Protein AF-A0A943U066-F1 (afdb_monomer_lite)

Radius of gyration: 34.48 Å; chains: 1; bounding box: 92×38×104 Å

Sequence (386 aa):
MSFFSQIFNAFIPQIVRVTVDSILGTEEPQLPALIARALPLEALRADPAAALLWAAGAVVCFAVLRGLAIFGQRLFLAKGSEGFVKGIRDELYSHIQRLPFAWHTAHQTGEMIQRCTSDVEVVRTFVCTQLVDVIRTVITIAVYLWAMFAMNTKLALVSLAFVPVVALSSGLFYGRIASRFKTADEAEGELTTMVQENLTGVRVVRAFGRESFELGKFNVKNDRFSELWIKLGHVLAVYWASGTLLTCLQVMVILILGMMLGSGISSVVEILQYLSSEAALKSFVIWTMGSLGDVTGGNLALMLPVVAAGLVLSVAAIKPLNLLLLGENYARTMGLNVQHTRTLLFLSTVLLAGTVTAFCGPVGFIGLAVPHLARMLFASADHRIL

Foldseek 3Di:
DLVLLLVLVVVLVVLVVCLCCQQVHPDDDPDDPVVVLVDPSVVCNVPVVVVVVVSVVVNVVSVVVSVVVVVVVVVVLVVVLVVQLVVVLVVLVVVVVPDDPVVVVVDDPVVSVCCSPVVSVVVSCVPSPVVVVVVSVVVSVVVVLVVVCVVPVVLSVLLVVLVVVLVVLCVVLVVVLVVLVVVLVVLVVVLVVLVVCCVVCVVVCVVVVPVVVSVVVNVVSVVVSVVSVVVSVVSVVCSVVVSVVSVVVSVVVSVVVVVVVVVVVVVVVVVVLVPDDPVVNVVVVQQQVFAPVPCDPVLVVVLVVLLVVLVVLLVVLQVVQVQCVVPPVRSVVVVDPPVVSVVSVVVSCCSNVVSSCVRRNCPSPCVVVVVVVQCVVQVDPRSVSD

Structure (mmCIF, N/CA/C/O backbone):
data_AF-A0A943U066-F1
#
_entry.id   AF-A0A943U066-F1
#
loop_
_atom_site.group_PDB
_atom_site.id
_atom_site.type_symbol
_atom_site.label_atom_id
_atom_site.label_alt_id
_atom_site.label_comp_id
_atom_site.label_asym_id
_atom_site.label_entity_id
_atom_site.label_seq_id
_atom_site.pdbx_PDB_ins_code
_atom_site.Cartn_x
_atom_site.Cartn_y
_atom_site.Cartn_z
_atom_site.occupancy
_atom_site.B_iso_or_equiv
_atom_site.auth_seq_id
_atom_site.auth_comp_id
_atom_site.auth_asym_id
_atom_site.auth_atom_id
_atom_site.pdbx_PDB_model_num
ATOM 1 N N . MET A 1 1 ? -8.671 5.380 -12.209 1.00 56.25 1 MET A N 1
ATOM 2 C CA . MET A 1 1 ? -7.982 6.546 -11.598 1.00 56.25 1 MET A CA 1
ATOM 3 C C . MET A 1 1 ? -6.938 6.140 -10.550 1.00 56.25 1 MET A C 1
ATOM 5 O O . MET A 1 1 ? -5.800 6.546 -10.718 1.00 56.25 1 MET A O 1
ATOM 9 N N . SER A 1 2 ? -7.238 5.280 -9.558 1.00 56.59 2 SER A N 1
ATOM 10 C CA . SER A 1 2 ? -6.224 4.800 -8.580 1.00 56.59 2 SER A CA 1
ATOM 11 C C . SER A 1 2 ? -5.015 4.094 -9.200 1.00 56.59 2 SER A C 1
ATOM 13 O O . SER A 1 2 ? -3.905 4.197 -8.698 1.00 56.59 2 SER A O 1
ATOM 15 N N . PHE A 1 3 ? -5.225 3.394 -10.311 1.00 64.31 3 PHE A N 1
ATOM 16 C CA . PHE A 1 3 ? -4.149 2.773 -11.076 1.00 64.31 3 PHE A CA 1
ATOM 17 C C . PHE A 1 3 ? -3.193 3.813 -11.689 1.00 64.31 3 PHE A C 1
ATOM 19 O O . PHE A 1 3 ? -1.984 3.628 -11.672 1.00 64.31 3 PHE A O 1
ATOM 26 N N . PHE A 1 4 ? -3.710 4.958 -12.149 1.00 66.94 4 PHE A N 1
ATOM 27 C CA . PHE A 1 4 ? -2.890 6.015 -12.748 1.00 66.94 4 PHE A CA 1
ATOM 28 C C . PHE A 1 4 ? -1.983 6.690 -11.717 1.00 66.94 4 PHE A C 1
ATOM 30 O O . PHE A 1 4 ? -0.806 6.901 -11.988 1.00 66.94 4 PHE A O 1
ATOM 37 N N . SER A 1 5 ? -2.487 6.977 -10.511 1.00 68.75 5 SER A N 1
ATOM 38 C CA . SER A 1 5 ? -1.655 7.547 -9.443 1.00 68.75 5 SER A CA 1
ATOM 39 C C . SER A 1 5 ? -0.541 6.590 -9.002 1.00 68.75 5 SER A C 1
ATOM 41 O O . SER A 1 5 ? 0.565 7.041 -8.704 1.00 68.75 5 SER A O 1
ATOM 43 N N . GLN A 1 6 ? -0.799 5.279 -9.016 1.00 68.38 6 GLN A N 1
ATOM 44 C CA . GLN A 1 6 ? 0.203 4.245 -8.736 1.00 68.38 6 GLN A CA 1
ATOM 45 C C . GLN A 1 6 ? 1.251 4.132 -9.837 1.00 68.38 6 GLN A C 1
ATOM 47 O O . GLN A 1 6 ? 2.440 4.084 -9.530 1.00 68.38 6 GLN A O 1
ATOM 52 N N . ILE A 1 7 ? 0.825 4.167 -11.102 1.00 68.50 7 ILE A N 1
ATOM 53 C CA . ILE A 1 7 ? 1.731 4.220 -12.250 1.00 68.50 7 ILE A CA 1
ATOM 54 C C . ILE A 1 7 ? 2.665 5.430 -12.130 1.00 68.50 7 ILE A C 1
ATOM 56 O O . ILE A 1 7 ? 3.881 5.272 -12.187 1.00 68.50 7 ILE A O 1
ATOM 60 N N . PHE A 1 8 ? 2.125 6.629 -11.887 1.00 69.88 8 PHE A N 1
ATOM 61 C CA . PHE A 1 8 ? 2.948 7.834 -11.739 1.00 69.88 8 PHE A CA 1
ATOM 62 C C . PHE A 1 8 ? 3.894 7.759 -10.535 1.00 69.88 8 PHE A C 1
ATOM 64 O O . PHE A 1 8 ? 5.029 8.219 -10.619 1.00 69.88 8 PHE A O 1
ATOM 71 N N . ASN A 1 9 ? 3.468 7.138 -9.432 1.00 70.19 9 ASN A N 1
ATOM 72 C CA . ASN A 1 9 ? 4.336 6.909 -8.278 1.00 70.19 9 ASN A CA 1
ATOM 73 C C . ASN A 1 9 ? 5.486 5.935 -8.590 1.00 70.19 9 ASN A C 1
ATOM 75 O O . ASN A 1 9 ? 6.593 6.136 -8.105 1.00 70.19 9 ASN A O 1
ATOM 79 N N . ALA A 1 10 ? 5.245 4.909 -9.411 1.00 67.81 10 ALA A N 1
ATOM 80 C CA . ALA A 1 10 ? 6.280 3.971 -9.845 1.00 67.81 10 ALA A CA 1
ATOM 81 C C . ALA A 1 10 ? 7.308 4.613 -10.796 1.00 67.81 10 ALA A C 1
ATOM 83 O O . ALA A 1 10 ? 8.455 4.172 -10.839 1.00 67.81 10 ALA A O 1
ATOM 84 N N . PHE A 1 11 ? 6.929 5.674 -11.518 1.00 69.38 11 PHE A N 1
ATOM 85 C CA . PHE A 1 11 ? 7.836 6.395 -12.414 1.00 69.38 11 PHE A CA 1
ATOM 86 C C . PHE A 1 11 ? 8.824 7.317 -11.691 1.00 69.38 11 PHE A C 1
ATOM 88 O O . PHE A 1 11 ? 9.935 7.484 -12.183 1.00 69.38 11 PHE A O 1
ATOM 95 N N . ILE A 1 12 ? 8.487 7.874 -10.521 1.00 67.75 12 ILE A N 1
ATOM 96 C CA . ILE A 1 12 ? 9.384 8.799 -9.799 1.00 67.75 12 ILE A CA 1
ATOM 97 C C . ILE A 1 12 ? 10.741 8.141 -9.464 1.00 67.75 12 ILE A C 1
ATOM 99 O O . ILE A 1 12 ? 11.769 8.711 -9.835 1.00 67.75 12 ILE A O 1
ATOM 103 N N . PRO A 1 13 ? 10.798 6.935 -8.857 1.00 66.44 13 PRO A N 1
ATOM 104 C CA . PRO A 1 13 ? 12.067 6.244 -8.627 1.00 66.44 13 PRO A CA 1
ATOM 105 C C . PRO A 1 13 ? 12.818 5.920 -9.919 1.00 66.44 13 PRO A C 1
ATOM 107 O O . PRO A 1 13 ? 14.043 5.951 -9.925 1.00 66.44 13 PRO A O 1
ATOM 110 N N . GLN A 1 14 ? 12.111 5.638 -11.021 1.00 67.94 14 GLN A N 1
ATOM 111 C CA . GLN A 1 14 ? 12.764 5.389 -12.307 1.00 67.94 14 GLN A CA 1
ATOM 112 C C . GLN A 1 14 ? 13.411 6.649 -12.879 1.00 67.94 14 GLN A C 1
ATOM 114 O O . GLN A 1 14 ? 14.514 6.560 -13.402 1.00 67.94 14 GLN A O 1
ATOM 119 N N . ILE A 1 15 ? 12.781 7.817 -12.741 1.00 66.56 15 ILE A N 1
ATOM 120 C CA . ILE A 1 15 ? 13.371 9.094 -13.172 1.00 66.56 15 ILE A CA 1
ATOM 121 C C . ILE A 1 15 ? 14.646 9.381 -12.374 1.00 66.56 15 ILE A C 1
ATOM 123 O O . ILE A 1 15 ? 15.666 9.741 -12.959 1.00 66.56 15 ILE A O 1
ATOM 127 N N . VAL A 1 16 ? 14.617 9.169 -11.053 1.00 65.56 16 VAL A N 1
ATOM 128 C CA . VAL A 1 16 ? 15.805 9.331 -10.199 1.00 65.56 16 VAL A CA 1
ATOM 129 C C . VAL A 1 16 ? 16.896 8.339 -10.593 1.00 65.56 16 VAL A C 1
ATOM 131 O O . VAL A 1 16 ? 18.028 8.757 -10.805 1.00 65.56 16 VAL A O 1
ATOM 134 N N . ARG A 1 17 ? 16.550 7.057 -10.773 1.00 64.06 17 ARG A N 1
ATOM 135 C CA . ARG A 1 17 ? 17.485 6.019 -11.230 1.00 64.06 17 ARG A CA 1
ATOM 136 C C . ARG A 1 17 ? 18.158 6.415 -12.540 1.00 64.06 17 ARG A C 1
ATOM 138 O O . ARG A 1 17 ? 19.369 6.384 -12.640 1.00 64.06 17 ARG A O 1
ATOM 145 N N . VAL A 1 18 ? 17.382 6.852 -13.526 1.00 64.00 18 VAL A N 1
ATOM 146 C CA . VAL A 1 18 ? 17.903 7.304 -14.823 1.00 64.00 18 VAL A CA 1
ATOM 147 C C . VAL A 1 18 ? 18.819 8.504 -14.656 1.00 64.00 18 VAL A C 1
ATOM 149 O O . VAL A 1 18 ? 19.880 8.548 -15.264 1.00 64.00 18 VAL A O 1
ATOM 152 N N . THR A 1 19 ? 18.438 9.465 -13.822 1.00 63.38 19 THR A N 1
ATOM 153 C CA . THR A 1 19 ? 19.248 10.665 -13.593 1.00 63.38 19 THR A CA 1
ATOM 154 C C . THR A 1 19 ? 20.595 10.307 -12.965 1.00 63.38 19 THR A C 1
ATOM 156 O O . THR A 1 19 ? 21.632 10.782 -13.414 1.00 63.38 19 THR A O 1
ATOM 159 N N . VAL A 1 20 ? 20.597 9.430 -11.961 1.00 60.47 20 VAL A N 1
ATOM 160 C CA . VAL A 1 20 ? 21.822 8.998 -11.278 1.00 60.47 20 VAL A CA 1
ATOM 161 C C . VAL A 1 20 ? 22.667 8.101 -12.183 1.00 60.47 20 VAL A C 1
ATOM 163 O O . VAL A 1 20 ? 23.829 8.415 -12.421 1.00 60.47 20 VAL A O 1
ATOM 166 N N . ASP A 1 21 ? 22.082 7.048 -12.751 1.00 61.38 21 ASP A N 1
ATOM 167 C CA . ASP A 1 21 ? 22.825 6.020 -13.487 1.00 61.38 21 ASP A CA 1
ATOM 168 C C . ASP A 1 21 ? 23.318 6.520 -14.856 1.00 61.38 21 ASP A C 1
ATOM 170 O O . ASP A 1 21 ? 24.408 6.144 -15.271 1.00 61.38 21 ASP A O 1
ATOM 174 N N . SER A 1 22 ? 22.557 7.384 -15.552 1.00 57.88 22 SER A N 1
ATOM 175 C CA . SER A 1 22 ? 22.868 7.779 -16.943 1.00 57.88 22 SER A CA 1
ATOM 176 C C . SER A 1 22 ? 23.503 9.153 -17.145 1.00 57.88 22 SER A C 1
ATOM 178 O O . SER A 1 22 ? 24.149 9.360 -18.179 1.00 57.88 22 SER A O 1
ATOM 180 N N . ILE A 1 23 ? 23.287 10.087 -16.207 1.00 58.19 23 ILE A N 1
ATOM 181 C CA . ILE A 1 23 ? 23.776 11.476 -16.297 1.00 58.19 23 ILE A CA 1
ATOM 182 C C . ILE A 1 23 ? 24.979 11.687 -15.366 1.00 58.19 23 ILE A C 1
ATOM 184 O O . ILE A 1 23 ? 25.926 12.358 -15.762 1.00 58.19 23 ILE A O 1
ATOM 188 N N . LEU A 1 24 ? 24.956 11.123 -14.149 1.00 55.47 24 LEU A N 1
ATOM 189 C CA . LEU A 1 24 ? 26.065 11.217 -13.183 1.00 55.47 24 LEU A CA 1
ATOM 190 C C . LEU A 1 24 ? 27.003 9.997 -13.228 1.00 55.47 24 LEU A C 1
ATOM 192 O O . LEU A 1 24 ? 28.193 10.140 -12.956 1.00 55.47 24 LEU A O 1
ATOM 196 N N . GLY A 1 25 ? 26.478 8.814 -13.558 1.00 54.03 25 GLY A N 1
ATOM 197 C CA . GLY A 1 25 ? 27.241 7.582 -13.770 1.00 54.03 25 GLY A CA 1
ATOM 198 C C . GLY A 1 25 ? 27.718 7.398 -15.216 1.00 54.03 25 GLY A C 1
ATOM 199 O O . GLY A 1 25 ? 27.170 7.970 -16.157 1.00 54.03 25 GLY A O 1
ATOM 200 N N . THR A 1 26 ? 28.751 6.572 -15.402 1.00 49.03 26 THR A N 1
ATOM 201 C CA . THR A 1 26 ? 29.297 6.189 -16.719 1.00 49.03 26 THR A CA 1
ATOM 202 C C . THR A 1 26 ? 28.561 5.012 -17.370 1.00 49.03 26 THR A C 1
ATOM 204 O O . THR A 1 26 ? 28.941 4.593 -18.461 1.00 49.03 26 THR A O 1
ATOM 207 N N . GLU A 1 27 ? 27.529 4.457 -16.726 1.00 47.28 27 GLU A N 1
ATOM 208 C CA . GLU A 1 27 ? 26.799 3.289 -17.228 1.00 47.28 27 GLU A CA 1
ATOM 209 C C . GLU A 1 27 ? 25.648 3.688 -18.171 1.00 47.28 27 GLU A C 1
ATOM 211 O O . GLU A 1 27 ? 24.992 4.721 -18.017 1.00 47.28 27 GLU A O 1
ATOM 216 N N . GLU A 1 28 ? 25.400 2.879 -19.205 1.00 50.25 28 GLU A N 1
ATOM 217 C CA . GLU A 1 28 ? 24.273 3.105 -20.109 1.00 50.25 28 GLU A CA 1
ATOM 218 C C . GLU A 1 28 ? 22.944 2.747 -19.424 1.00 50.25 28 GLU A C 1
ATOM 220 O O . GLU A 1 28 ? 22.797 1.654 -18.866 1.00 50.25 28 GLU A O 1
ATOM 225 N N . PRO A 1 29 ? 21.932 3.631 -19.475 1.00 47.59 29 PRO A N 1
ATOM 226 C CA . PRO A 1 29 ? 20.659 3.364 -18.832 1.00 47.59 29 PRO A CA 1
ATOM 227 C C . PRO A 1 29 ? 19.944 2.189 -19.501 1.00 47.59 29 PRO A C 1
ATOM 229 O O . PRO A 1 29 ? 19.496 2.290 -20.642 1.00 47.59 29 PRO A O 1
ATOM 232 N N . GLN A 1 30 ? 19.693 1.117 -18.745 1.00 45.69 30 GLN A N 1
ATOM 233 C CA . GLN A 1 30 ? 18.697 0.099 -19.103 1.00 45.69 30 GLN A CA 1
ATOM 234 C C . GLN A 1 30 ? 17.278 0.677 -18.951 1.00 45.69 30 GLN A C 1
ATOM 236 O O . GLN A 1 30 ? 16.539 0.371 -18.011 1.00 45.69 30 GLN A O 1
ATOM 241 N N . LEU A 1 31 ? 16.914 1.600 -19.836 1.00 47.62 31 LEU A N 1
ATOM 242 C CA . LEU A 1 31 ? 15.607 2.243 -19.891 1.00 47.62 31 LEU A CA 1
ATOM 243 C C . LEU A 1 31 ? 14.633 1.437 -20.764 1.00 47.62 31 LEU A C 1
ATOM 245 O O . LEU A 1 31 ? 15.018 0.946 -21.825 1.00 47.62 31 LEU A O 1
ATOM 249 N N . PRO A 1 32 ? 13.338 1.368 -20.403 1.00 45.25 32 PRO A N 1
ATOM 250 C CA . PRO A 1 32 ? 12.296 0.970 -21.340 1.00 45.25 32 PRO A CA 1
ATOM 251 C C . PRO A 1 32 ? 12.338 1.868 -22.587 1.00 45.25 32 PRO A C 1
ATOM 253 O O . PRO A 1 32 ? 12.369 3.095 -22.468 1.00 45.25 32 PRO A O 1
ATOM 256 N N . ALA A 1 33 ? 12.294 1.264 -23.778 1.00 46.81 33 ALA A N 1
ATOM 257 C CA . ALA A 1 33 ? 12.543 1.921 -25.070 1.00 46.81 33 ALA A CA 1
ATOM 258 C C . ALA A 1 33 ? 11.700 3.185 -25.353 1.00 46.81 33 ALA A C 1
ATOM 260 O O . ALA A 1 33 ? 12.089 4.021 -26.162 1.00 46.81 33 ALA A O 1
ATOM 261 N N . LEU A 1 34 ? 10.557 3.358 -24.684 1.00 45.28 34 LEU A N 1
ATOM 262 C CA . LEU A 1 34 ? 9.714 4.554 -24.797 1.00 45.28 34 LEU A CA 1
ATOM 263 C C . LEU A 1 34 ? 10.307 5.788 -24.098 1.00 45.28 34 LEU A C 1
ATOM 265 O O . LEU A 1 34 ? 10.113 6.903 -24.571 1.00 45.28 34 LEU A O 1
ATOM 269 N N . ILE A 1 35 ? 11.028 5.599 -22.991 1.00 47.91 35 ILE A N 1
ATOM 270 C CA . ILE A 1 35 ? 11.577 6.692 -22.172 1.00 47.91 35 ILE A CA 1
ATOM 271 C C . ILE A 1 35 ? 12.921 7.152 -22.739 1.00 47.91 35 ILE A C 1
ATOM 273 O O . ILE A 1 35 ? 13.154 8.351 -22.862 1.00 47.91 35 ILE A O 1
ATOM 277 N N . ALA A 1 36 ? 13.757 6.208 -23.186 1.00 49.81 36 ALA A N 1
ATOM 278 C CA . ALA A 1 36 ? 15.015 6.504 -23.878 1.00 49.81 36 ALA A CA 1
ATOM 279 C C . ALA A 1 36 ? 14.803 7.301 -25.179 1.00 49.81 36 ALA A C 1
ATOM 281 O O . ALA A 1 36 ? 15.668 8.062 -25.591 1.00 49.81 36 ALA A O 1
ATOM 282 N N . ARG A 1 37 ? 13.629 7.154 -25.808 1.00 51.38 37 ARG A N 1
ATOM 283 C CA . ARG A 1 37 ? 13.261 7.837 -27.055 1.00 51.38 37 ARG A CA 1
ATOM 284 C C . ARG A 1 37 ? 12.680 9.242 -26.842 1.00 51.38 37 ARG A C 1
ATOM 286 O O . ARG A 1 37 ? 12.634 10.023 -27.785 1.00 51.38 37 ARG A O 1
ATOM 293 N N . ALA A 1 38 ? 12.227 9.553 -25.628 1.00 50.59 38 ALA A N 1
ATOM 294 C CA . ALA A 1 38 ? 11.670 10.856 -25.268 1.00 50.59 38 ALA A CA 1
ATOM 295 C C . ALA A 1 38 ? 12.707 11.797 -24.626 1.00 50.59 38 ALA A C 1
ATOM 297 O O . ALA A 1 38 ? 12.497 13.008 -24.610 1.00 50.59 38 ALA A O 1
ATOM 298 N N . LEU A 1 39 ? 13.809 11.257 -24.095 1.00 54.78 39 LEU A N 1
ATOM 299 C CA . LEU A 1 39 ? 14.861 12.028 -23.436 1.00 54.78 39 LEU A CA 1
ATOM 300 C C . LEU A 1 39 ? 16.042 12.271 -24.399 1.00 54.78 39 LEU A C 1
ATOM 302 O O . LEU A 1 39 ? 16.636 11.300 -24.867 1.00 54.78 39 LEU A O 1
ATOM 306 N N . PRO A 1 40 ? 16.444 13.525 -24.674 1.00 59.09 40 PRO A N 1
ATOM 307 C CA . PRO A 1 40 ? 17.652 13.819 -25.444 1.00 59.09 40 PRO A CA 1
ATOM 308 C C . PRO A 1 40 ? 18.903 13.599 -24.573 1.00 59.09 40 PRO A C 1
ATOM 310 O O . PRO A 1 40 ? 19.504 14.542 -24.062 1.00 59.09 40 PRO A O 1
ATOM 313 N N . LEU A 1 41 ? 19.273 12.330 -24.375 1.00 57.38 41 LEU A N 1
ATOM 314 C CA . LEU A 1 41 ? 20.367 11.883 -23.497 1.00 57.38 41 LEU A CA 1
ATOM 315 C C . LEU A 1 41 ? 21.740 12.464 -23.889 1.00 57.38 41 LEU A C 1
ATOM 317 O O . LEU A 1 41 ? 22.544 12.761 -23.011 1.00 57.38 41 LEU A O 1
ATOM 321 N N . GLU A 1 42 ? 21.993 12.696 -25.180 1.00 52.81 42 GLU A N 1
ATOM 322 C CA . GLU A 1 42 ? 23.250 13.289 -25.673 1.00 52.81 42 GLU A CA 1
ATOM 323 C C . GLU A 1 42 ? 23.351 14.799 -25.404 1.00 52.81 42 GLU A C 1
ATOM 325 O O . GLU A 1 42 ? 24.412 15.284 -25.021 1.00 52.81 42 GLU A O 1
ATOM 330 N N . ALA A 1 43 ? 22.243 15.544 -25.514 1.00 53.78 43 ALA A N 1
ATOM 331 C CA . ALA A 1 43 ? 22.205 16.966 -25.158 1.00 53.78 43 ALA A CA 1
ATOM 332 C C . ALA A 1 43 ? 22.272 17.177 -23.635 1.00 53.78 43 ALA A C 1
ATOM 334 O O . ALA A 1 43 ? 22.820 18.171 -23.167 1.00 53.78 43 ALA A O 1
ATOM 335 N N . LEU A 1 44 ? 21.742 16.222 -22.862 1.00 53.47 44 LEU A N 1
ATOM 336 C CA . LEU A 1 44 ? 21.821 16.215 -21.402 1.00 53.47 44 LEU A CA 1
ATOM 337 C C . LEU A 1 44 ? 23.220 15.845 -20.878 1.00 53.47 44 LEU A C 1
ATOM 339 O O . LEU A 1 44 ? 23.661 16.400 -19.880 1.00 53.47 44 LEU A O 1
ATOM 343 N N . ARG A 1 45 ? 23.957 14.949 -21.544 1.00 56.56 45 ARG A N 1
ATOM 344 C CA . ARG A 1 45 ? 25.349 14.637 -21.159 1.00 56.56 45 ARG A CA 1
ATOM 345 C C . ARG A 1 45 ? 26.331 15.778 -21.455 1.00 56.56 45 ARG A C 1
ATOM 347 O O . ARG A 1 45 ? 27.364 15.854 -20.798 1.00 56.56 45 ARG A O 1
ATOM 354 N N . ALA A 1 46 ? 26.015 16.660 -22.406 1.00 62.53 46 ALA A N 1
ATOM 355 C CA . ALA A 1 46 ? 26.853 17.809 -22.758 1.00 62.53 46 ALA A CA 1
ATOM 356 C C . ALA A 1 46 ? 26.820 18.946 -21.712 1.00 62.53 46 ALA A C 1
ATOM 358 O O . ALA A 1 46 ? 27.811 19.659 -21.570 1.00 62.53 46 ALA A O 1
ATOM 359 N N . ASP A 1 47 ? 25.716 19.101 -20.968 1.00 67.88 47 ASP A N 1
ATOM 360 C CA . ASP A 1 47 ? 25.587 20.060 -19.861 1.00 67.88 47 ASP A CA 1
ATOM 361 C C . ASP A 1 47 ? 24.902 19.406 -18.638 1.00 67.88 47 ASP A C 1
ATOM 363 O O . ASP A 1 47 ? 23.665 19.338 -18.566 1.00 67.88 47 ASP A O 1
ATOM 367 N N . PRO A 1 48 ? 25.687 18.944 -17.643 1.00 66.75 48 PRO A N 1
ATOM 368 C CA . PRO A 1 48 ? 25.171 18.268 -16.452 1.00 66.75 48 PRO A CA 1
ATOM 369 C C . PRO A 1 48 ? 24.165 19.111 -15.654 1.00 66.75 48 PRO A C 1
ATOM 371 O O . PRO A 1 48 ? 23.262 18.562 -15.016 1.00 66.75 48 PRO A O 1
ATOM 374 N N . ALA A 1 49 ? 24.287 20.444 -15.688 1.00 70.88 49 ALA A N 1
ATOM 375 C CA . ALA A 1 49 ? 23.390 21.342 -14.966 1.00 70.88 49 ALA A CA 1
ATOM 376 C C . ALA A 1 49 ? 22.015 21.430 -15.646 1.00 70.88 49 ALA A C 1
ATOM 378 O O . ALA A 1 49 ? 20.983 21.301 -14.980 1.00 70.88 49 ALA A O 1
ATOM 379 N N . ALA A 1 50 ? 21.984 21.566 -16.976 1.00 69.62 50 ALA A N 1
ATOM 380 C CA . ALA A 1 50 ? 20.742 21.519 -17.748 1.00 69.62 50 ALA A CA 1
ATOM 381 C C . ALA A 1 50 ? 20.033 20.163 -17.596 1.00 69.62 50 ALA A C 1
ATOM 383 O O . ALA A 1 50 ? 18.805 20.099 -17.519 1.00 69.62 50 ALA A O 1
ATOM 384 N N . ALA A 1 51 ? 20.795 19.079 -17.478 1.00 66.25 51 ALA A N 1
ATOM 385 C CA . ALA A 1 51 ? 20.265 17.734 -17.311 1.00 66.25 51 ALA A CA 1
ATOM 386 C C . ALA A 1 51 ? 19.593 17.479 -15.969 1.00 66.25 51 ALA A C 1
ATOM 388 O O . ALA A 1 51 ? 18.501 16.906 -15.919 1.00 66.25 51 ALA A O 1
ATOM 389 N N . LEU A 1 52 ? 20.189 17.990 -14.894 1.00 69.50 52 LEU A N 1
ATOM 390 C CA . LEU A 1 52 ? 19.564 17.996 -13.577 1.00 69.50 52 LEU A CA 1
ATOM 391 C C . LEU A 1 52 ? 18.287 18.847 -13.560 1.00 69.50 52 LEU A C 1
ATOM 393 O O . LEU A 1 52 ? 17.309 18.452 -12.927 1.00 69.50 52 LEU A O 1
ATOM 397 N N . LEU A 1 53 ? 18.247 19.966 -14.293 1.00 74.69 53 LEU A N 1
ATOM 398 C CA . LEU A 1 53 ? 17.045 20.800 -14.413 1.00 74.69 53 LEU A CA 1
ATOM 399 C C . LEU A 1 53 ? 15.922 20.113 -15.202 1.00 74.69 53 LEU A C 1
ATOM 401 O O . LEU A 1 53 ? 14.765 20.180 -14.787 1.00 74.69 53 LEU A O 1
ATOM 405 N N . TRP A 1 54 ? 16.235 19.403 -16.288 1.00 72.38 54 TRP A N 1
ATOM 406 C CA . TRP A 1 54 ? 15.254 18.600 -17.029 1.00 72.38 54 TRP A CA 1
ATOM 407 C C . TRP A 1 54 ? 14.727 17.424 -16.206 1.00 72.38 54 TRP A C 1
ATOM 409 O O . TRP A 1 54 ? 13.520 17.176 -16.197 1.00 72.38 54 TRP A O 1
ATOM 419 N N . ALA A 1 55 ? 15.602 16.737 -15.468 1.00 68.81 55 ALA A N 1
ATOM 420 C CA . ALA A 1 55 ? 15.208 15.682 -14.541 1.00 68.81 55 ALA A CA 1
ATOM 421 C C . ALA A 1 55 ? 14.315 16.225 -13.415 1.00 68.81 55 ALA A C 1
ATOM 423 O O . ALA A 1 55 ? 13.249 15.668 -13.151 1.00 68.81 55 ALA A O 1
ATOM 424 N N . ALA A 1 56 ? 14.693 17.352 -12.803 1.00 73.25 56 ALA A N 1
ATOM 425 C CA . ALA A 1 56 ? 13.879 18.033 -11.799 1.00 73.25 56 ALA A CA 1
ATOM 426 C C . ALA A 1 56 ? 12.522 18.466 -12.377 1.00 73.25 56 ALA A C 1
ATOM 428 O O . ALA A 1 56 ? 11.485 18.224 -11.760 1.00 73.25 56 ALA A O 1
ATOM 429 N N . GLY A 1 57 ? 12.501 19.020 -13.593 1.00 81.06 57 GLY A N 1
ATOM 430 C CA . GLY A 1 57 ? 11.280 19.382 -14.313 1.00 81.06 57 GLY A CA 1
ATOM 431 C C . GLY A 1 57 ? 10.378 18.178 -14.594 1.00 81.06 57 GLY A C 1
ATOM 432 O O . GLY A 1 57 ? 9.167 18.254 -14.389 1.00 81.06 57 GLY A O 1
ATOM 433 N N . ALA A 1 58 ? 10.954 17.038 -14.981 1.00 75.56 58 ALA A N 1
ATOM 434 C CA . ALA A 1 58 ? 10.223 15.789 -15.169 1.00 75.56 58 ALA A CA 1
ATOM 435 C C . ALA A 1 58 ? 9.643 15.269 -13.844 1.00 75.56 58 ALA A C 1
ATOM 437 O O . ALA A 1 58 ? 8.461 14.929 -13.794 1.00 75.56 58 ALA A O 1
ATOM 438 N N . VAL A 1 59 ? 10.422 15.271 -12.755 1.00 77.50 59 VAL A N 1
ATOM 439 C CA . VAL A 1 59 ? 9.935 14.892 -11.416 1.00 77.50 59 VAL A CA 1
ATOM 440 C C . VAL A 1 59 ? 8.774 15.788 -10.990 1.00 77.50 59 VAL A C 1
ATOM 442 O O . VAL A 1 59 ? 7.746 15.274 -10.551 1.00 77.50 59 VAL A O 1
ATOM 445 N N . VAL A 1 60 ? 8.895 17.107 -11.164 1.00 83.44 60 VAL A N 1
ATOM 446 C CA . VAL A 1 60 ? 7.825 18.065 -10.848 1.00 83.44 60 VAL A CA 1
ATOM 447 C C . VAL A 1 60 ? 6.593 17.811 -11.717 1.00 83.44 60 VAL A C 1
ATOM 449 O O . VAL A 1 60 ? 5.486 17.738 -11.189 1.00 83.44 60 VAL A O 1
ATOM 452 N N . CYS A 1 61 ? 6.760 17.597 -13.022 1.00 84.75 61 CYS A N 1
ATOM 453 C CA . CYS A 1 61 ? 5.660 17.291 -13.937 1.00 84.75 61 CYS A CA 1
ATOM 454 C C . CYS A 1 61 ? 4.908 16.018 -13.516 1.00 84.75 61 CYS A C 1
ATOM 456 O O . CYS A 1 61 ? 3.688 16.042 -13.339 1.00 84.75 61 CYS A O 1
ATOM 458 N N . PHE A 1 62 ? 5.624 14.920 -13.260 1.00 80.69 62 PHE A N 1
ATOM 459 C CA . PHE A 1 62 ? 5.020 13.671 -12.790 1.00 80.69 62 PHE A CA 1
ATOM 460 C C . PHE A 1 62 ? 4.407 13.803 -11.392 1.00 80.69 62 PHE A C 1
ATOM 462 O O . PHE A 1 62 ? 3.367 13.196 -11.127 1.00 80.69 62 PHE A O 1
ATOM 469 N N . ALA A 1 63 ? 4.986 14.620 -10.509 1.00 80.94 63 ALA A N 1
ATOM 470 C CA . ALA A 1 63 ? 4.403 14.929 -9.207 1.00 80.94 63 ALA A CA 1
ATOM 471 C C . ALA A 1 63 ? 3.082 15.703 -9.344 1.00 80.94 63 ALA A C 1
ATOM 473 O O . ALA A 1 63 ? 2.111 15.368 -8.663 1.00 80.94 63 ALA A O 1
ATOM 474 N N . VAL A 1 64 ? 3.005 16.672 -10.262 1.00 89.06 64 VAL A N 1
ATOM 475 C CA . VAL A 1 64 ? 1.773 17.419 -10.567 1.00 89.06 64 VAL A CA 1
ATOM 476 C C . VAL A 1 64 ? 0.723 16.503 -11.191 1.00 89.06 64 VAL A C 1
ATOM 478 O O . VAL A 1 64 ? -0.409 16.471 -10.715 1.00 89.06 64 VAL A O 1
ATOM 481 N N . LEU A 1 65 ? 1.085 15.694 -12.192 1.00 85.38 65 LEU A N 1
ATOM 482 C CA . LEU A 1 65 ? 0.177 14.719 -12.811 1.00 85.38 65 LEU A CA 1
ATOM 483 C C . LEU A 1 65 ? -0.345 13.701 -11.791 1.00 85.38 65 LEU A C 1
ATOM 485 O O . LEU A 1 65 ? -1.540 13.400 -11.762 1.00 85.38 65 LEU A O 1
ATOM 489 N N . ARG A 1 66 ? 0.527 13.218 -10.900 1.00 83.75 66 ARG A N 1
ATOM 490 C CA . ARG A 1 66 ? 0.140 12.377 -9.766 1.00 83.75 66 ARG A CA 1
ATOM 491 C C . ARG A 1 66 ? -0.817 13.117 -8.835 1.00 83.75 66 ARG A C 1
ATOM 493 O O . ARG A 1 66 ? -1.825 12.536 -8.441 1.00 83.75 66 ARG A O 1
ATOM 500 N N . GLY A 1 67 ? -0.529 14.372 -8.495 1.00 83.94 67 GLY A N 1
ATOM 501 C CA . GLY A 1 67 ? -1.385 15.218 -7.663 1.00 83.94 67 GLY A CA 1
ATOM 502 C C . GLY A 1 67 ? -2.781 15.388 -8.259 1.00 83.94 67 GLY A C 1
ATOM 503 O O . GLY A 1 67 ? -3.773 15.146 -7.574 1.00 83.94 67 GLY A O 1
ATOM 504 N N . LEU A 1 68 ? -2.864 15.689 -9.557 1.00 90.00 68 LEU A N 1
ATOM 505 C CA . LEU A 1 68 ? -4.119 15.786 -10.305 1.00 90.00 68 LEU A CA 1
ATOM 506 C C . LEU A 1 68 ? -4.867 14.448 -10.344 1.00 90.00 68 LEU A C 1
ATOM 508 O O . LEU A 1 68 ? -6.077 14.415 -10.124 1.00 90.00 68 LEU A O 1
ATOM 512 N N . ALA A 1 69 ? -4.162 13.334 -10.559 1.00 85.62 69 ALA A N 1
ATOM 513 C CA . ALA A 1 69 ? -4.760 12.001 -10.547 1.00 85.62 69 ALA A CA 1
ATOM 514 C C . ALA A 1 69 ? -5.309 11.622 -9.161 1.00 85.62 69 ALA A C 1
ATOM 516 O O . ALA A 1 69 ? -6.409 11.074 -9.067 1.00 85.62 69 ALA A O 1
ATOM 517 N N . ILE A 1 70 ? -4.580 11.938 -8.084 1.00 84.62 70 ILE A N 1
ATOM 518 C CA . ILE A 1 70 ? -5.025 11.730 -6.696 1.00 84.62 70 ILE A CA 1
ATOM 519 C C . ILE A 1 70 ? -6.235 12.611 -6.393 1.00 84.62 70 ILE A C 1
ATOM 521 O O . ILE A 1 70 ? -7.212 12.134 -5.817 1.00 84.62 70 ILE A O 1
ATOM 525 N N . PHE A 1 71 ? -6.190 13.882 -6.784 1.00 89.12 71 PHE A N 1
ATOM 526 C CA . PHE A 1 71 ? -7.290 14.815 -6.582 1.00 89.12 71 PHE A CA 1
ATOM 527 C C . PHE A 1 71 ? -8.551 14.351 -7.314 1.00 89.12 71 PHE A C 1
ATOM 529 O O . PHE A 1 71 ? -9.604 14.206 -6.693 1.00 89.12 71 PHE A O 1
ATOM 536 N N . GLY A 1 72 ? -8.429 14.011 -8.599 1.00 88.62 72 GLY A N 1
ATOM 537 C CA . GLY A 1 72 ? -9.518 13.443 -9.388 1.00 88.62 72 GLY A CA 1
ATOM 538 C C . GLY A 1 72 ? -10.065 12.162 -8.761 1.00 88.62 72 GLY A C 1
ATOM 539 O O . GLY A 1 72 ? -11.272 12.033 -8.576 1.00 88.62 72 GLY A O 1
ATOM 540 N N . GLN A 1 73 ? -9.190 11.241 -8.345 1.00 83.81 73 GLN A N 1
ATOM 541 C CA . GLN A 1 73 ? -9.588 10.023 -7.635 1.00 83.81 73 GLN A CA 1
ATOM 542 C C . GLN A 1 73 ? -10.396 10.331 -6.369 1.00 83.81 73 GLN A C 1
ATOM 544 O O . GLN A 1 73 ? -11.450 9.729 -6.176 1.00 83.81 73 GLN A O 1
ATOM 549 N N . ARG A 1 74 ? -9.927 11.253 -5.520 1.00 84.94 74 ARG A N 1
ATOM 550 C CA . ARG A 1 74 ? -10.621 11.636 -4.282 1.00 84.94 74 ARG A CA 1
ATOM 551 C C . ARG A 1 74 ? -11.979 12.263 -4.570 1.00 84.94 74 ARG A C 1
ATOM 553 O O . ARG A 1 74 ? -12.946 11.915 -3.904 1.00 84.94 74 ARG A O 1
ATOM 560 N N . LEU A 1 75 ? -12.069 13.122 -5.585 1.00 89.88 75 LEU A N 1
ATOM 561 C CA . LEU A 1 75 ? -13.333 13.733 -5.992 1.00 89.88 75 LEU A CA 1
ATOM 562 C C . LEU A 1 75 ? -14.346 12.702 -6.487 1.00 89.88 75 LEU A C 1
ATOM 564 O O . LEU A 1 75 ? -15.492 12.724 -6.046 1.00 89.88 75 LEU A O 1
ATOM 568 N N . PHE A 1 76 ? -13.949 11.807 -7.394 1.00 87.19 76 PHE A N 1
ATOM 569 C CA . PHE A 1 76 ? -14.855 10.779 -7.912 1.00 87.19 76 PHE A CA 1
ATOM 570 C C . PHE A 1 76 ? -15.271 9.791 -6.824 1.00 87.19 76 PHE A C 1
ATOM 572 O O . PHE A 1 76 ? -16.438 9.411 -6.777 1.00 87.19 76 PHE A O 1
ATOM 579 N N . LEU A 1 77 ? -14.353 9.418 -5.926 1.00 85.75 77 LEU A N 1
ATOM 580 C CA . LEU A 1 77 ? -14.664 8.534 -4.806 1.00 85.75 77 LEU A CA 1
ATOM 581 C C . LEU A 1 77 ? -15.624 9.200 -3.814 1.00 85.75 77 LEU A C 1
ATOM 583 O O . LEU A 1 77 ? -16.596 8.573 -3.412 1.00 85.75 77 LEU A O 1
ATOM 587 N N . ALA A 1 78 ? -15.405 10.474 -3.474 1.00 89.12 78 ALA A N 1
ATOM 588 C CA . ALA A 1 78 ? -16.298 11.227 -2.595 1.00 89.12 78 ALA A CA 1
ATOM 589 C C . ALA A 1 78 ? -17.685 11.407 -3.225 1.00 89.12 78 ALA A C 1
ATOM 591 O O . ALA A 1 78 ? -18.685 11.059 -2.609 1.00 89.12 78 ALA A O 1
ATOM 592 N N . LYS A 1 79 ? -17.759 11.867 -4.481 1.00 91.81 79 LYS A N 1
ATOM 593 C CA . LYS A 1 79 ? -19.039 12.022 -5.194 1.00 91.81 79 LYS A CA 1
ATOM 594 C C . LYS A 1 79 ? -19.782 10.694 -5.347 1.00 91.81 79 LYS A C 1
ATOM 596 O O . LYS A 1 79 ? -20.993 10.662 -5.166 1.00 91.81 79 LYS A O 1
ATOM 601 N N . GLY A 1 80 ? -19.069 9.615 -5.674 1.00 90.19 80 GLY A N 1
ATOM 602 C CA . GLY A 1 80 ? -19.647 8.277 -5.790 1.00 90.19 80 GLY A CA 1
ATOM 603 C C . GLY A 1 80 ? -20.151 7.743 -4.450 1.00 90.19 80 GLY A C 1
ATOM 604 O O . GLY A 1 80 ? -21.266 7.239 -4.385 1.00 90.19 80 GLY A O 1
ATOM 605 N N . SER A 1 81 ? -19.366 7.914 -3.383 1.00 90.88 81 SER A N 1
ATOM 606 C CA . SER A 1 81 ? -19.721 7.505 -2.019 1.00 90.88 81 SER A CA 1
ATOM 607 C C . SER A 1 81 ? -20.944 8.260 -1.496 1.00 90.88 81 SER A C 1
ATOM 609 O O . SER A 1 81 ? -21.912 7.641 -1.067 1.00 90.88 81 SER A O 1
ATOM 611 N N . GLU A 1 82 ? -20.962 9.590 -1.611 1.00 92.50 82 GLU A N 1
ATOM 612 C CA . GLU A 1 82 ? -22.111 10.400 -1.187 1.00 92.50 82 GLU A CA 1
ATOM 613 C C . GLU A 1 82 ? -23.353 10.137 -2.047 1.00 92.50 82 GLU A C 1
ATOM 615 O O . GLU A 1 82 ? -24.465 10.069 -1.529 1.00 92.50 82 GLU A O 1
ATOM 620 N N . GLY A 1 83 ? -23.184 9.930 -3.358 1.00 93.12 83 GLY A N 1
ATOM 621 C CA . GLY A 1 83 ? -24.280 9.536 -4.245 1.00 93.12 83 GLY A CA 1
ATOM 622 C C . GLY A 1 83 ? -24.881 8.179 -3.867 1.00 93.12 83 GLY A C 1
ATOM 623 O O . GLY A 1 83 ? -26.102 8.037 -3.836 1.00 93.12 83 GLY A O 1
ATOM 624 N N . PHE A 1 84 ? -24.033 7.207 -3.523 1.00 92.56 84 PHE A N 1
ATOM 625 C CA . PHE A 1 84 ? -24.443 5.886 -3.047 1.00 92.56 84 PHE A CA 1
ATOM 626 C C . PHE A 1 84 ? -25.203 5.965 -1.715 1.00 92.56 84 PHE A C 1
ATOM 628 O O . PHE A 1 84 ? -26.293 5.407 -1.598 1.00 92.56 84 PHE A O 1
ATOM 635 N N . VAL A 1 85 ? -24.686 6.724 -0.741 1.00 93.88 85 VAL A N 1
ATOM 636 C CA . VAL A 1 85 ? -25.362 6.970 0.548 1.00 93.88 85 VAL A CA 1
ATOM 637 C C . VAL A 1 85 ? -26.709 7.628 0.348 1.00 93.88 85 VAL A C 1
ATOM 639 O O . VAL A 1 85 ? -27.692 7.194 0.942 1.00 93.88 85 VAL A O 1
ATOM 642 N N . LYS A 1 86 ? -26.757 8.681 -0.474 1.00 94.56 86 LYS A N 1
ATOM 643 C CA . LYS A 1 86 ? -27.998 9.388 -0.765 1.00 94.56 86 LYS A CA 1
ATOM 644 C C . LYS A 1 86 ? -29.033 8.426 -1.345 1.00 94.56 86 LYS A C 1
ATOM 646 O O . LYS A 1 86 ? -30.151 8.404 -0.852 1.00 94.56 86 LYS A O 1
ATOM 651 N N . GLY A 1 87 ? -28.647 7.600 -2.320 1.00 95.25 87 GLY A N 1
ATOM 652 C CA . GLY A 1 87 ? -29.531 6.589 -2.904 1.00 95.25 87 GLY A CA 1
ATOM 653 C C . GLY A 1 87 ? -30.103 5.632 -1.857 1.00 95.25 87 GLY A C 1
ATOM 654 O O . GLY A 1 87 ? -31.318 5.478 -1.774 1.00 95.25 87 GLY A O 1
ATOM 655 N N . ILE A 1 88 ? -29.244 5.069 -0.999 1.00 95.25 88 ILE A N 1
ATOM 656 C CA . ILE A 1 88 ? -29.677 4.172 0.084 1.00 95.25 88 ILE A CA 1
ATOM 657 C C . ILE A 1 88 ? -30.610 4.887 1.069 1.00 95.25 88 ILE A C 1
ATOM 659 O O . ILE A 1 88 ? -31.631 4.323 1.459 1.00 95.25 88 ILE A O 1
ATOM 663 N N . ARG A 1 89 ? -30.283 6.120 1.478 1.00 94.88 89 ARG A N 1
ATOM 664 C CA . ARG A 1 89 ? -31.108 6.899 2.414 1.00 94.88 89 ARG A CA 1
ATOM 665 C C . ARG A 1 89 ? -32.474 7.230 1.827 1.00 94.88 89 ARG A C 1
ATOM 667 O O . ARG A 1 89 ? -33.469 7.054 2.522 1.00 94.88 89 ARG A O 1
ATOM 674 N N . ASP A 1 90 ? -32.527 7.668 0.572 1.00 95.44 90 ASP A N 1
ATOM 675 C CA . ASP A 1 90 ? -33.774 8.023 -0.110 1.00 95.44 90 ASP A CA 1
ATOM 676 C C . ASP A 1 90 ? -34.677 6.785 -0.283 1.00 95.44 90 ASP A C 1
ATOM 678 O O . ASP A 1 90 ? -35.887 6.857 -0.049 1.00 95.44 90 ASP A O 1
ATOM 682 N N . GLU A 1 91 ? -34.096 5.628 -0.621 1.00 95.62 91 GLU A N 1
ATOM 683 C CA . GLU A 1 91 ? -34.826 4.366 -0.784 1.00 95.62 91 GLU A CA 1
ATOM 684 C C . GLU A 1 91 ? -35.345 3.815 0.553 1.00 95.62 91 GLU A C 1
ATOM 686 O O . GLU A 1 91 ? -36.532 3.500 0.665 1.00 95.62 91 GLU A O 1
ATOM 691 N N . LEU A 1 92 ? -34.504 3.785 1.597 1.00 94.31 92 LEU A N 1
ATOM 692 C CA . LEU A 1 92 ? -34.915 3.406 2.956 1.00 94.31 92 LEU A CA 1
ATOM 693 C C . LEU A 1 92 ? -36.013 4.323 3.483 1.00 94.31 92 LEU A C 1
ATOM 695 O O . LEU A 1 92 ? -37.016 3.847 4.013 1.00 94.31 92 LEU A O 1
ATOM 699 N N . TYR A 1 93 ? -35.848 5.633 3.317 1.00 93.44 93 TYR A N 1
ATOM 700 C CA . TYR A 1 93 ? -36.821 6.610 3.780 1.00 93.44 93 TYR A CA 1
ATOM 701 C C . TYR A 1 93 ? -38.164 6.448 3.058 1.00 93.44 93 TYR A C 1
ATOM 703 O O . TYR A 1 93 ? -39.208 6.379 3.711 1.00 93.44 93 TYR A O 1
ATOM 711 N N . SER A 1 94 ? -38.150 6.302 1.727 1.00 95.38 94 SER A N 1
ATOM 712 C CA . SER A 1 94 ? -39.373 6.074 0.948 1.00 95.38 94 SER A CA 1
ATOM 713 C C . SER A 1 94 ? -40.050 4.749 1.302 1.00 95.38 94 SER A C 1
ATOM 715 O O . SER A 1 94 ? -41.279 4.686 1.366 1.00 95.38 94 SER A O 1
ATOM 717 N N . HIS A 1 95 ? -39.269 3.699 1.563 1.00 95.19 95 HIS A N 1
ATOM 718 C CA . HIS A 1 95 ? -39.794 2.402 1.973 1.00 95.19 95 HIS A CA 1
ATOM 719 C C . HIS A 1 95 ? -40.445 2.471 3.357 1.00 95.19 95 HIS A C 1
ATOM 721 O O . HIS A 1 95 ? -41.593 2.057 3.506 1.00 95.19 95 HIS A O 1
ATOM 727 N N . ILE A 1 96 ? -39.755 3.059 4.342 1.00 93.81 96 ILE A N 1
ATOM 728 C CA . ILE A 1 96 ? -40.255 3.195 5.716 1.00 93.81 96 ILE A CA 1
ATOM 729 C C . ILE A 1 96 ? -41.567 3.984 5.741 1.00 93.81 96 ILE A C 1
ATOM 731 O O . ILE A 1 96 ? -42.482 3.594 6.454 1.00 93.81 96 ILE A O 1
ATOM 735 N N . GLN A 1 97 ? -41.712 5.035 4.928 1.00 93.62 97 GLN A N 1
ATOM 736 C CA . GLN A 1 97 ? -42.955 5.816 4.854 1.00 93.62 97 GLN A CA 1
ATOM 737 C C . GLN A 1 97 ? -44.177 5.036 4.346 1.00 93.62 97 GLN A C 1
ATOM 739 O O . GLN A 1 97 ? -45.308 5.432 4.620 1.00 93.62 97 GLN A O 1
ATOM 744 N N . ARG A 1 98 ? -43.975 3.968 3.569 1.00 95.88 98 ARG A N 1
ATOM 745 C CA . ARG A 1 98 ? -45.065 3.168 2.984 1.00 95.88 98 ARG A CA 1
ATOM 746 C C . ARG A 1 98 ? -45.458 1.979 3.860 1.00 95.88 98 ARG A C 1
ATOM 748 O O . ARG A 1 98 ? -46.337 1.210 3.469 1.00 95.88 98 ARG A O 1
ATOM 755 N N . LEU A 1 99 ? -44.805 1.795 5.009 1.00 95.31 99 LEU A N 1
ATOM 756 C CA . LEU A 1 99 ? -45.084 0.676 5.901 1.00 95.31 99 LEU A CA 1
ATOM 757 C C . LEU A 1 99 ? -46.418 0.866 6.650 1.00 95.31 99 LEU A C 1
ATOM 759 O O . LEU A 1 99 ? -46.852 1.992 6.899 1.00 95.31 99 LEU A O 1
ATOM 763 N N . PRO A 1 100 ? -47.103 -0.231 7.024 1.00 96.62 100 PRO A N 1
ATOM 764 C CA . PRO A 1 100 ? -48.359 -0.151 7.765 1.00 96.62 100 PRO A CA 1
ATOM 765 C C . PRO A 1 100 ? -48.183 0.497 9.145 1.00 96.62 100 PRO A C 1
ATOM 767 O O . PRO A 1 100 ? -47.160 0.315 9.804 1.00 96.62 100 PRO A O 1
ATOM 770 N N . PHE A 1 101 ? -49.234 1.146 9.656 1.00 93.94 101 PHE A N 1
ATOM 771 C CA . PHE A 1 101 ? -49.236 1.786 10.983 1.00 93.94 101 PHE A CA 1
ATOM 772 C C . PHE A 1 101 ? -48.805 0.849 12.129 1.00 93.94 101 PHE A C 1
ATOM 774 O O . PHE A 1 101 ? -48.094 1.260 13.047 1.00 93.94 101 PHE A O 1
ATOM 781 N N . ALA A 1 102 ? -49.177 -0.433 12.052 1.00 95.94 102 ALA A N 1
ATOM 782 C CA . ALA A 1 102 ? -48.765 -1.445 13.024 1.00 95.94 102 ALA A CA 1
ATOM 783 C C . ALA A 1 102 ? -47.233 -1.581 13.127 1.00 95.94 102 ALA A C 1
ATOM 785 O O . ALA A 1 102 ? -46.707 -1.751 14.224 1.00 95.94 102 ALA A O 1
ATOM 786 N N . TRP A 1 103 ? -46.507 -1.438 12.012 1.00 94.44 103 TRP A N 1
ATOM 787 C CA . TRP A 1 103 ? -45.044 -1.483 12.003 1.00 94.44 103 TRP A CA 1
ATOM 788 C C . TRP A 1 103 ? -44.436 -0.265 12.708 1.00 94.44 103 TRP A C 1
ATOM 790 O O . TRP A 1 103 ? -43.504 -0.415 13.498 1.00 94.44 103 TRP A O 1
ATOM 800 N N . HIS A 1 104 ? -45.008 0.923 12.485 1.00 93.88 104 HIS A N 1
ATOM 801 C CA . HIS A 1 104 ? -44.577 2.164 13.135 1.00 93.88 104 HIS A CA 1
ATOM 802 C C . HIS A 1 104 ? -44.871 2.197 14.636 1.00 93.88 104 HIS A C 1
ATOM 804 O O . HIS A 1 104 ? -44.149 2.848 15.378 1.00 93.88 104 HIS A O 1
ATOM 810 N N . THR A 1 105 ? -45.905 1.487 15.090 1.00 94.06 105 THR A N 1
ATOM 811 C CA . THR A 1 105 ? -46.211 1.371 16.526 1.00 94.06 105 THR A CA 1
ATOM 812 C C . THR A 1 105 ? -45.265 0.385 17.217 1.00 94.06 105 THR A C 1
ATOM 814 O O . THR A 1 105 ? -44.969 0.536 18.398 1.00 94.06 105 THR A O 1
ATOM 817 N N . ALA A 1 106 ? -44.767 -0.614 16.481 1.00 93.25 106 ALA A N 1
ATOM 818 C CA . ALA A 1 106 ? -43.860 -1.631 17.005 1.00 93.25 106 ALA A CA 1
ATOM 819 C C . ALA A 1 106 ? -42.393 -1.169 17.125 1.00 93.25 106 ALA A C 1
ATOM 821 O O . ALA A 1 106 ? -41.658 -1.736 17.929 1.00 93.25 106 ALA A O 1
ATOM 822 N N . HIS A 1 107 ? -41.962 -0.160 16.358 1.00 91.50 107 HIS A N 1
ATOM 823 C CA . HIS A 1 107 ? -40.569 0.308 16.328 1.00 91.50 107 HIS A CA 1
ATOM 824 C C . HIS A 1 107 ? -40.451 1.755 16.811 1.00 91.50 107 HIS A C 1
ATOM 826 O O . HIS A 1 107 ? -41.273 2.606 16.479 1.00 91.50 107 HIS A O 1
ATOM 832 N N . GLN A 1 108 ? -39.397 2.062 17.568 1.00 91.12 108 GLN A N 1
ATOM 833 C CA . GLN A 1 108 ? -39.178 3.415 18.082 1.00 91.12 108 GLN A CA 1
ATOM 834 C C . GLN A 1 108 ? -38.638 4.346 16.988 1.00 91.12 108 GLN A C 1
ATOM 836 O O . GLN A 1 108 ? -37.772 3.963 16.200 1.00 91.12 108 GLN A O 1
ATOM 841 N N . THR A 1 109 ? -39.065 5.613 16.989 1.00 88.06 109 THR A N 1
ATOM 842 C CA . THR A 1 109 ? -38.592 6.632 16.031 1.00 88.06 109 THR A CA 1
ATOM 843 C C . THR A 1 109 ? -37.064 6.761 16.017 1.00 88.06 109 THR A C 1
ATOM 845 O O . THR A 1 109 ? -36.471 6.943 14.956 1.00 88.06 109 THR A O 1
ATOM 848 N N . GLY A 1 110 ? -36.410 6.621 17.177 1.00 90.12 110 GLY A N 1
ATOM 849 C CA . GLY A 1 110 ? -34.947 6.663 17.283 1.00 90.12 110 GLY A CA 1
ATOM 850 C C . GLY A 1 110 ? -34.248 5.539 16.511 1.00 90.12 110 GLY A C 1
ATOM 851 O O . GLY A 1 110 ? -33.238 5.788 15.857 1.00 90.12 110 GLY A O 1
ATOM 852 N N . GLU A 1 111 ? -34.824 4.335 16.509 1.00 88.62 111 GLU A N 1
ATOM 853 C CA . GLU A 1 111 ? -34.295 3.184 15.770 1.00 88.62 111 GLU A CA 1
ATOM 854 C C . GLU A 1 111 ? -34.395 3.408 14.253 1.00 88.62 111 GLU A C 1
ATOM 856 O O . GLU A 1 111 ? -33.450 3.144 13.512 1.00 88.62 111 GLU A O 1
ATOM 861 N N . MET A 1 112 ? -35.511 3.979 13.786 1.00 88.62 112 MET A N 1
ATOM 862 C CA . MET A 1 112 ? -35.690 4.332 12.371 1.00 88.62 112 MET A CA 1
ATOM 863 C C . MET A 1 112 ? -34.657 5.377 11.920 1.00 88.62 112 MET A C 1
ATOM 865 O O . MET A 1 112 ? -34.084 5.259 10.837 1.00 88.62 112 MET A O 1
ATOM 869 N N . ILE A 1 113 ? -34.384 6.382 12.762 1.00 89.12 113 ILE A N 1
ATOM 870 C CA . ILE A 1 113 ? -33.366 7.404 12.483 1.00 89.12 113 ILE A CA 1
ATOM 871 C C . ILE A 1 113 ? -31.972 6.772 12.428 1.00 89.12 113 ILE A C 1
ATOM 873 O O . ILE A 1 113 ? -31.226 7.061 11.492 1.00 89.12 113 ILE A O 1
ATOM 877 N N . GLN A 1 114 ? -31.612 5.899 13.377 1.00 91.94 114 GLN A N 1
ATOM 878 C CA . GLN A 1 114 ? -30.307 5.221 13.387 1.00 91.94 114 GLN A CA 1
ATOM 879 C C . GLN A 1 114 ? -30.081 4.378 12.131 1.00 91.94 114 GLN A C 1
ATOM 881 O O . GLN A 1 114 ? -29.038 4.523 11.488 1.00 91.94 114 GLN A O 1
ATOM 886 N N . ARG A 1 115 ? -31.086 3.596 11.719 1.00 87.69 115 ARG A N 1
ATOM 887 C CA . ARG A 1 115 ? -31.022 2.790 10.492 1.00 87.69 115 ARG A CA 1
ATOM 888 C C . ARG A 1 115 ? -30.791 3.639 9.246 1.00 87.69 115 ARG A C 1
ATOM 890 O O . ARG A 1 115 ? -30.023 3.244 8.380 1.00 87.69 115 ARG A O 1
ATOM 897 N N . CYS A 1 116 ? -31.398 4.824 9.165 1.00 89.88 116 CYS A N 1
ATOM 898 C CA . CYS A 1 116 ? -31.217 5.754 8.042 1.00 89.88 116 CYS A CA 1
ATOM 899 C C . CYS A 1 116 ? -29.937 6.609 8.132 1.00 89.88 116 CYS A C 1
ATOM 901 O O . CYS A 1 116 ? -29.574 7.286 7.167 1.00 89.88 116 CYS A O 1
ATOM 903 N N . THR A 1 117 ? -29.244 6.620 9.272 1.00 90.69 117 THR A N 1
ATOM 904 C CA . THR A 1 117 ? -28.080 7.489 9.504 1.00 90.69 117 THR A CA 1
ATOM 905 C C . THR A 1 117 ? -26.813 6.677 9.727 1.00 90.69 117 THR A C 1
ATOM 907 O O . THR A 1 117 ? -26.006 6.577 8.802 1.00 90.69 117 THR A O 1
ATOM 910 N N . SER A 1 118 ? -26.661 6.105 10.921 1.00 93.81 118 SER A N 1
ATOM 911 C CA . SER A 1 118 ? -25.482 5.366 11.377 1.00 93.81 118 SER A CA 1
ATOM 912 C C . SER A 1 118 ? -25.272 4.081 10.584 1.00 93.81 118 SER A C 1
ATOM 914 O O . SER A 1 118 ? -24.176 3.843 10.085 1.00 93.81 118 SER A O 1
ATOM 916 N N . ASP A 1 119 ? -26.319 3.278 10.395 1.00 94.19 119 ASP A N 1
ATOM 917 C CA . ASP A 1 119 ? -26.158 1.973 9.743 1.00 94.19 119 ASP A CA 1
ATOM 918 C C . ASP A 1 119 ? -25.791 2.137 8.263 1.00 94.19 119 ASP A C 1
ATOM 920 O O . ASP A 1 119 ? -24.888 1.465 7.760 1.00 94.19 119 ASP A O 1
ATOM 924 N N . VAL A 1 120 ? -26.407 3.109 7.576 1.00 94.25 120 VAL A N 1
ATOM 925 C CA . VAL A 1 120 ? -26.020 3.473 6.201 1.00 94.25 120 VAL A CA 1
ATOM 926 C C . VAL A 1 120 ? -24.559 3.926 6.132 1.00 94.25 120 VAL A C 1
ATOM 928 O O . VAL A 1 120 ? -23.861 3.603 5.173 1.00 94.25 120 VAL A O 1
ATOM 931 N N . GLU A 1 121 ? -24.070 4.648 7.140 1.00 93.44 121 GLU A N 1
ATOM 932 C CA . GLU A 1 121 ? -22.684 5.123 7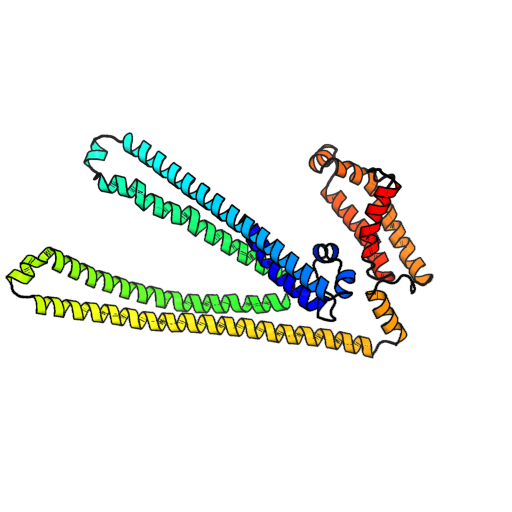.191 1.00 93.44 121 GLU A CA 1
ATOM 933 C C . GLU A 1 121 ? -21.678 3.970 7.354 1.00 93.44 121 GLU A C 1
ATOM 935 O O . GLU A 1 121 ? -20.613 3.963 6.725 1.00 93.44 121 GLU A O 1
ATOM 940 N N . VAL A 1 122 ? -22.034 2.947 8.138 1.00 93.56 122 VAL A N 1
ATOM 941 C CA . VAL A 1 122 ? -21.245 1.711 8.254 1.00 93.56 122 VAL A CA 1
ATOM 942 C C . VAL A 1 122 ? -21.192 0.987 6.907 1.00 93.56 122 VAL A C 1
ATOM 944 O O . VAL A 1 122 ? -20.105 0.634 6.441 1.00 93.56 122 VAL A O 1
ATOM 947 N N . VAL A 1 123 ? -22.338 0.836 6.230 1.00 92.88 123 VAL A N 1
ATOM 948 C CA . VAL A 1 123 ? -22.413 0.217 4.893 1.00 92.88 123 VAL A CA 1
ATOM 949 C C . VAL A 1 123 ? -21.587 1.001 3.872 1.00 92.88 123 VAL A C 1
ATOM 951 O O . VAL A 1 123 ? -20.828 0.406 3.104 1.00 92.88 123 VAL A O 1
ATOM 954 N N . ARG A 1 124 ? -21.665 2.337 3.890 1.00 90.38 124 ARG A N 1
ATOM 955 C CA . ARG A 1 124 ? -20.831 3.213 3.055 1.00 90.38 124 ARG A CA 1
ATOM 956 C C . ARG A 1 124 ? -19.353 2.952 3.287 1.00 90.38 124 ARG A C 1
ATOM 958 O O . ARG A 1 124 ? -18.603 2.772 2.331 1.00 90.38 124 ARG A O 1
ATOM 965 N N . THR A 1 125 ? -18.929 2.934 4.545 1.00 90.56 125 THR A N 1
ATOM 966 C CA . THR A 1 125 ? -17.520 2.738 4.895 1.00 90.56 125 THR A CA 1
ATOM 967 C C . THR A 1 125 ? -17.024 1.375 4.413 1.00 90.56 125 THR A C 1
ATOM 969 O O . THR A 1 125 ? -15.931 1.275 3.853 1.00 90.56 125 THR A O 1
ATOM 972 N N . PHE A 1 126 ? -17.848 0.338 4.536 1.00 91.25 126 PHE A N 1
ATOM 973 C CA . PHE A 1 126 ? -17.520 -0.992 4.038 1.00 91.25 126 PHE A CA 1
ATOM 974 C C . PHE A 1 126 ? -17.388 -1.040 2.508 1.00 91.25 126 PHE A C 1
ATOM 976 O O . PHE A 1 126 ? -16.349 -1.439 1.975 1.00 91.25 126 PHE A O 1
ATOM 983 N N . VAL A 1 127 ? -18.417 -0.589 1.786 1.00 88.94 127 VAL A N 1
ATOM 984 C CA . VAL A 1 127 ? -18.491 -0.722 0.322 1.00 88.94 127 VAL A CA 1
ATOM 985 C C . VAL A 1 127 ? -17.596 0.291 -0.393 1.00 88.94 127 VAL A C 1
ATOM 987 O O . VAL A 1 127 ? -16.842 -0.066 -1.297 1.00 88.94 127 VAL A O 1
ATOM 990 N N . CYS A 1 128 ? -17.671 1.564 -0.010 1.00 86.69 128 CYS A N 1
ATOM 991 C CA . CYS A 1 128 ? -17.007 2.650 -0.728 1.00 86.69 128 CYS A CA 1
ATOM 992 C C . CYS A 1 128 ? -15.558 2.869 -0.281 1.00 86.69 128 CYS A C 1
ATOM 994 O O . CYS A 1 128 ? -14.763 3.371 -1.076 1.00 86.69 128 CYS A O 1
ATOM 996 N N . THR A 1 129 ? -15.198 2.492 0.950 1.00 85.00 129 THR A N 1
ATOM 997 C CA . THR A 1 129 ? -13.834 2.679 1.471 1.00 85.00 129 THR A CA 1
ATOM 998 C C . THR A 1 129 ? -13.085 1.352 1.551 1.00 85.00 129 THR A C 1
ATOM 1000 O O . THR A 1 129 ? -12.099 1.166 0.840 1.00 85.00 129 THR A O 1
ATOM 1003 N N . GLN A 1 130 ? -13.547 0.403 2.369 1.00 91.25 130 GLN A N 1
ATOM 1004 C CA . GLN A 1 130 ? -12.780 -0.813 2.678 1.00 91.25 130 GLN A CA 1
ATOM 1005 C C . GLN A 1 130 ? -12.633 -1.742 1.470 1.00 91.25 130 GLN A C 1
ATOM 1007 O O . GLN A 1 130 ? -11.518 -2.158 1.152 1.00 91.25 130 GLN A O 1
ATOM 1012 N N . LEU A 1 131 ? -13.716 -2.022 0.742 1.00 87.19 131 LEU A N 1
ATOM 1013 C CA . LEU A 1 131 ? -13.653 -2.872 -0.450 1.00 87.19 131 LEU A CA 1
ATOM 1014 C C . LEU A 1 131 ? -12.770 -2.256 -1.549 1.00 87.19 131 LEU A C 1
ATOM 1016 O O . LEU A 1 131 ? -11.952 -2.947 -2.160 1.00 87.19 131 LEU A O 1
ATOM 1020 N N . VAL A 1 132 ? -12.894 -0.944 -1.767 1.00 84.31 132 VAL A N 1
ATOM 1021 C CA . VAL A 1 132 ? -12.064 -0.202 -2.729 1.00 84.31 132 VAL A CA 1
ATOM 1022 C C . VAL A 1 132 ? -10.584 -0.271 -2.345 1.00 84.31 132 VAL A C 1
ATOM 1024 O O . VAL A 1 132 ? -9.732 -0.471 -3.214 1.00 84.31 132 VAL A O 1
ATOM 1027 N N . ASP A 1 133 ? -10.270 -0.157 -1.057 1.00 83.44 133 ASP A N 1
ATOM 1028 C CA . ASP A 1 133 ? -8.908 -0.247 -0.534 1.00 83.44 133 ASP A CA 1
ATOM 1029 C C . ASP A 1 133 ? -8.305 -1.649 -0.692 1.00 83.44 133 ASP A C 1
ATOM 1031 O O . ASP A 1 133 ? -7.138 -1.768 -1.079 1.00 83.44 133 ASP A O 1
ATOM 1035 N N . VAL A 1 134 ? -9.091 -2.708 -0.477 1.00 88.00 134 VAL A N 1
ATOM 1036 C CA . VAL A 1 134 ? -8.664 -4.097 -0.724 1.00 88.00 134 VAL A CA 1
ATOM 1037 C C . VAL A 1 134 ? -8.346 -4.306 -2.203 1.00 88.00 134 VAL A C 1
ATOM 1039 O O . VAL A 1 134 ? -7.240 -4.735 -2.538 1.00 88.00 134 VAL A O 1
ATOM 1042 N N . ILE A 1 135 ? -9.266 -3.933 -3.101 1.00 84.94 135 ILE A N 1
ATOM 1043 C CA . ILE A 1 135 ? -9.067 -4.054 -4.555 1.00 84.94 135 ILE A CA 1
ATOM 1044 C C . ILE A 1 135 ? -7.825 -3.269 -4.990 1.00 84.94 135 ILE A C 1
ATOM 1046 O O . ILE A 1 135 ? -6.974 -3.788 -5.717 1.00 84.94 135 ILE A O 1
ATOM 1050 N N . ARG A 1 136 ? -7.676 -2.029 -4.503 1.00 82.31 136 ARG A N 1
ATOM 1051 C CA . ARG A 1 136 ? -6.495 -1.195 -4.757 1.00 82.31 136 ARG A CA 1
ATOM 1052 C C . ARG A 1 136 ? -5.217 -1.898 -4.313 1.00 82.31 136 ARG A C 1
ATOM 1054 O O . ARG A 1 136 ? -4.240 -1.897 -5.059 1.00 82.31 136 ARG A O 1
ATOM 1061 N N . THR A 1 137 ? -5.206 -2.476 -3.117 1.00 84.19 137 THR A N 1
ATOM 1062 C CA . THR A 1 137 ? -4.028 -3.143 -2.546 1.00 84.19 137 THR A CA 1
ATOM 1063 C C . THR A 1 137 ? -3.621 -4.356 -3.379 1.00 84.19 137 THR A C 1
ATOM 1065 O O . THR A 1 137 ? -2.452 -4.476 -3.740 1.00 84.19 137 THR A O 1
ATOM 1068 N N . VAL A 1 138 ? -4.582 -5.191 -3.783 1.00 87.94 138 VAL A N 1
ATOM 1069 C CA . VAL A 1 138 ? -4.330 -6.357 -4.648 1.00 87.94 138 VAL A CA 1
ATOM 1070 C C . VAL A 1 138 ? -3.742 -5.935 -5.996 1.00 87.94 138 VAL A C 1
ATOM 1072 O O . VAL A 1 138 ? -2.718 -6.475 -6.413 1.00 87.94 138 VAL A O 1
ATOM 1075 N N . ILE A 1 139 ? -4.327 -4.924 -6.650 1.00 84.00 139 ILE A N 1
ATOM 1076 C CA . ILE A 1 139 ? -3.807 -4.390 -7.921 1.00 84.00 139 ILE A CA 1
ATOM 1077 C C . ILE A 1 139 ? -2.384 -3.843 -7.739 1.00 84.00 139 ILE A C 1
ATOM 1079 O O . ILE A 1 139 ? -1.517 -4.101 -8.569 1.00 84.00 139 ILE A O 1
ATOM 1083 N N . THR A 1 140 ? -2.120 -3.132 -6.640 1.00 78.94 140 THR A N 1
ATOM 1084 C CA . THR A 1 140 ? -0.795 -2.557 -6.338 1.00 78.94 140 THR A CA 1
ATOM 1085 C C . THR A 1 140 ? 0.270 -3.641 -6.225 1.00 78.94 140 THR A C 1
ATOM 1087 O O . THR A 1 140 ? 1.328 -3.542 -6.844 1.00 78.94 140 THR A O 1
ATOM 1090 N N . ILE A 1 141 ? -0.024 -4.692 -5.454 1.00 84.44 141 ILE A N 1
ATOM 1091 C CA . ILE A 1 141 ? 0.872 -5.837 -5.277 1.00 84.44 141 ILE A CA 1
ATOM 1092 C C . ILE A 1 141 ? 1.123 -6.513 -6.628 1.00 84.44 141 ILE A C 1
ATOM 1094 O O . ILE A 1 141 ? 2.275 -6.762 -6.974 1.00 84.44 141 ILE A O 1
ATOM 1098 N N . ALA A 1 142 ? 0.074 -6.747 -7.424 1.00 86.00 142 ALA A N 1
ATOM 1099 C CA . ALA A 1 142 ? 0.199 -7.374 -8.739 1.00 86.00 142 ALA A CA 1
ATOM 1100 C C . ALA A 1 142 ? 1.082 -6.559 -9.702 1.00 86.00 142 ALA A C 1
ATOM 1102 O O . ALA A 1 142 ? 1.952 -7.125 -10.362 1.00 86.00 142 ALA A O 1
ATOM 1103 N N . VAL A 1 143 ? 0.904 -5.234 -9.751 1.00 80.81 143 VAL A N 1
ATOM 1104 C CA . VAL A 1 143 ? 1.705 -4.334 -10.599 1.00 80.81 143 VAL A CA 1
ATOM 1105 C C . VAL A 1 143 ? 3.168 -4.311 -10.167 1.00 80.81 143 VAL A C 1
ATOM 1107 O O . VAL A 1 143 ? 4.048 -4.401 -11.022 1.00 80.81 143 VAL A O 1
ATOM 1110 N N . TYR A 1 144 ? 3.448 -4.211 -8.863 1.00 80.69 144 TYR A N 1
ATOM 1111 C CA . TYR A 1 144 ? 4.828 -4.203 -8.374 1.00 80.69 144 TYR A CA 1
ATOM 1112 C C . TYR A 1 144 ? 5.523 -5.547 -8.568 1.00 80.69 144 TYR A C 1
ATOM 1114 O O . TYR A 1 144 ? 6.670 -5.564 -9.008 1.00 80.69 144 TYR A O 1
ATOM 1122 N N . LEU A 1 145 ? 4.835 -6.666 -8.326 1.00 85.00 145 LEU A N 1
ATOM 1123 C CA . LEU A 1 145 ? 5.380 -7.990 -8.628 1.00 85.00 145 LEU A CA 1
ATOM 1124 C C . LEU A 1 145 ? 5.677 -8.126 -10.122 1.00 85.00 145 LEU A C 1
ATOM 1126 O O . LEU A 1 145 ? 6.788 -8.505 -10.483 1.00 85.00 145 LEU A O 1
ATOM 1130 N N . TRP A 1 146 ? 4.733 -7.755 -10.990 1.00 84.56 146 TRP A N 1
ATOM 1131 C CA . TRP A 1 146 ? 4.947 -7.768 -12.438 1.00 84.56 146 TRP A CA 1
ATOM 1132 C C . TRP A 1 146 ? 6.171 -6.935 -12.843 1.00 84.56 146 TRP A C 1
ATOM 1134 O O . TRP A 1 146 ? 7.035 -7.431 -13.565 1.00 84.56 146 TRP A O 1
ATOM 1144 N N . ALA A 1 147 ? 6.294 -5.710 -12.323 1.00 76.06 147 ALA A N 1
ATOM 1145 C CA . ALA A 1 147 ? 7.437 -4.841 -12.592 1.00 76.06 147 ALA A CA 1
ATOM 1146 C C . ALA A 1 147 ? 8.765 -5.447 -12.098 1.00 76.06 147 ALA A C 1
ATOM 1148 O O . ALA A 1 147 ? 9.758 -5.418 -12.823 1.00 76.06 147 ALA A O 1
ATOM 1149 N N . MET A 1 148 ? 8.789 -6.045 -10.901 1.00 79.06 148 MET A N 1
ATOM 1150 C CA . MET A 1 148 ? 9.982 -6.706 -10.356 1.00 79.06 148 MET A CA 1
ATOM 1151 C C . MET A 1 148 ? 10.420 -7.900 -11.210 1.00 79.06 148 MET A C 1
ATOM 1153 O O . MET A 1 148 ? 11.600 -8.019 -11.542 1.00 79.06 148 MET A O 1
ATOM 1157 N N . PHE A 1 149 ? 9.477 -8.763 -11.601 1.00 84.88 149 PHE A N 1
ATOM 1158 C CA . PHE A 1 149 ? 9.755 -9.928 -12.443 1.00 84.88 149 PHE A CA 1
ATOM 1159 C C . PHE A 1 149 ? 10.205 -9.546 -13.855 1.00 84.88 149 PHE A C 1
ATOM 1161 O O . PHE A 1 149 ? 11.051 -10.242 -14.417 1.00 84.88 149 PHE A O 1
ATOM 1168 N N . ALA A 1 150 ? 9.682 -8.442 -14.398 1.00 77.38 150 ALA A N 1
ATOM 1169 C CA . ALA A 1 150 ? 10.095 -7.900 -15.690 1.00 77.38 150 ALA A CA 1
ATOM 1170 C C . ALA A 1 150 ? 11.534 -7.354 -15.677 1.00 77.38 150 ALA A C 1
ATOM 1172 O O . ALA A 1 150 ? 12.197 -7.376 -16.708 1.00 77.38 150 ALA A O 1
ATOM 1173 N N . MET A 1 151 ? 12.019 -6.871 -14.527 1.00 69.69 151 MET A N 1
ATOM 1174 C CA . MET A 1 151 ? 13.372 -6.322 -14.392 1.00 69.69 151 MET A CA 1
ATOM 1175 C C . MET A 1 151 ? 14.420 -7.401 -14.106 1.00 69.69 151 MET A C 1
ATOM 1177 O O . MET A 1 151 ? 15.428 -7.481 -14.801 1.00 69.69 151 MET A O 1
ATOM 1181 N N . ASN A 1 152 ? 14.218 -8.222 -13.073 1.00 80.00 152 ASN A N 1
ATOM 1182 C CA . ASN A 1 152 ? 15.157 -9.288 -12.732 1.00 80.00 152 ASN A CA 1
ATOM 1183 C C . ASN A 1 152 ? 14.456 -10.411 -11.964 1.00 80.00 152 ASN A C 1
ATOM 1185 O O . ASN A 1 152 ? 14.174 -10.295 -10.771 1.00 80.00 152 ASN A O 1
ATOM 1189 N N . THR A 1 153 ? 14.238 -11.539 -12.638 1.00 87.19 153 THR A N 1
ATOM 1190 C CA . THR A 1 153 ? 13.563 -12.708 -12.061 1.00 87.19 153 THR A CA 1
ATOM 1191 C C . THR A 1 153 ? 14.312 -13.297 -10.861 1.00 87.19 153 THR A C 1
ATOM 1193 O O . THR A 1 153 ? 13.673 -13.729 -9.906 1.00 87.19 153 THR A O 1
ATOM 1196 N N . LYS A 1 154 ? 15.654 -13.294 -10.862 1.00 85.12 154 LYS A N 1
ATOM 1197 C CA . LYS A 1 154 ? 16.456 -13.881 -9.772 1.00 85.12 154 LYS A CA 1
ATOM 1198 C C . LYS A 1 154 ? 16.300 -13.076 -8.479 1.00 85.12 154 LYS A C 1
ATOM 1200 O O . LYS A 1 154 ? 15.980 -13.649 -7.441 1.00 85.12 154 LYS A O 1
ATOM 1205 N N . LEU A 1 155 ? 16.453 -11.751 -8.549 1.00 81.69 155 LEU A N 1
ATOM 1206 C CA . LEU A 1 155 ? 16.256 -10.860 -7.396 1.00 81.69 155 LEU A CA 1
ATOM 1207 C C . LEU A 1 155 ? 14.785 -10.807 -6.950 1.00 81.69 155 LEU A C 1
ATOM 1209 O O . LEU A 1 155 ? 14.500 -10.742 -5.750 1.00 81.69 155 LEU A O 1
ATOM 1213 N N . ALA A 1 156 ? 13.843 -10.890 -7.895 1.00 87.25 156 ALA A N 1
ATOM 1214 C CA . ALA A 1 156 ? 12.416 -10.947 -7.593 1.00 87.25 156 ALA A CA 1
ATOM 1215 C C . ALA A 1 156 ? 12.035 -12.214 -6.810 1.00 87.25 156 ALA A C 1
ATOM 1217 O O . ALA A 1 156 ? 11.305 -12.113 -5.827 1.00 87.25 156 ALA A O 1
ATOM 1218 N N . LEU A 1 157 ? 12.569 -13.386 -7.178 1.00 89.31 157 LEU A N 1
ATOM 1219 C CA . LEU A 1 157 ? 12.331 -14.641 -6.451 1.00 89.31 157 LEU A CA 1
ATOM 1220 C C . LEU A 1 157 ? 12.863 -14.594 -5.017 1.00 89.31 157 LEU A C 1
ATOM 1222 O O . LEU A 1 157 ? 12.170 -15.026 -4.098 1.00 89.31 157 LEU A O 1
ATOM 1226 N N . VAL A 1 158 ? 14.053 -14.021 -4.811 1.00 88.00 158 VAL A N 1
ATOM 1227 C CA . VAL A 1 158 ? 14.597 -13.827 -3.458 1.00 88.00 158 VAL A CA 1
ATOM 1228 C C . VAL A 1 158 ? 13.692 -12.906 -2.642 1.00 88.00 158 VAL A C 1
ATOM 1230 O O . VAL A 1 158 ? 13.362 -13.221 -1.503 1.00 88.00 158 VAL A O 1
ATOM 1233 N N . SER A 1 159 ? 13.229 -11.805 -3.236 1.00 86.12 159 SER A N 1
ATOM 1234 C CA . SER A 1 159 ? 12.303 -10.876 -2.576 1.00 86.12 159 SER A CA 1
ATOM 1235 C C . SER A 1 159 ? 10.968 -11.542 -2.230 1.00 86.12 159 SER A C 1
ATOM 1237 O O . SER A 1 159 ? 10.419 -11.313 -1.154 1.00 86.12 159 SER A O 1
ATOM 1239 N N . LEU A 1 160 ? 10.462 -12.399 -3.121 1.00 89.81 160 LEU A N 1
ATOM 1240 C CA . LEU A 1 160 ? 9.222 -13.143 -2.922 1.00 89.81 160 LEU A CA 1
ATOM 1241 C C . LEU A 1 160 ? 9.352 -14.193 -1.812 1.00 89.81 160 LEU A C 1
ATOM 1243 O O . LEU A 1 160 ? 8.376 -14.435 -1.112 1.00 89.81 160 LEU A O 1
ATOM 1247 N N . ALA A 1 161 ? 10.538 -14.769 -1.596 1.00 90.12 161 ALA A N 1
ATOM 1248 C CA . ALA A 1 161 ? 10.781 -15.743 -0.530 1.00 90.12 161 ALA A CA 1
ATOM 1249 C C . ALA A 1 161 ? 10.598 -15.160 0.886 1.00 90.12 161 ALA A C 1
ATOM 1251 O O . ALA A 1 161 ? 10.283 -15.902 1.815 1.00 90.12 161 ALA A O 1
ATOM 1252 N N . PHE A 1 162 ? 10.716 -13.839 1.057 1.00 89.62 162 PHE A N 1
ATOM 1253 C CA . PHE A 1 162 ? 10.429 -13.170 2.332 1.00 89.62 162 PHE A CA 1
ATOM 1254 C C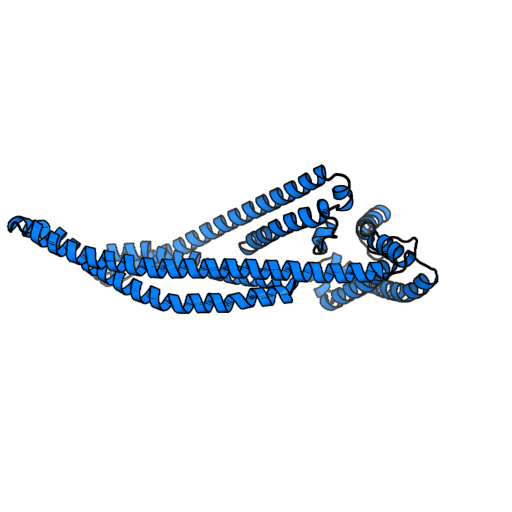 . PHE A 1 162 ? 8.931 -13.021 2.613 1.00 89.62 162 PHE A C 1
ATOM 1256 O O . PHE A 1 162 ? 8.531 -13.003 3.776 1.00 89.62 162 PHE A O 1
ATOM 1263 N N . VAL A 1 163 ? 8.085 -12.972 1.579 1.00 90.19 163 VAL A N 1
ATOM 1264 C CA . VAL A 1 163 ? 6.625 -12.850 1.729 1.00 90.19 163 VAL A CA 1
ATOM 1265 C C . VAL A 1 163 ? 6.023 -13.977 2.579 1.00 90.19 163 VAL A C 1
ATOM 1267 O O . VAL A 1 163 ? 5.322 -13.652 3.535 1.00 90.19 163 VAL A O 1
ATOM 1270 N N . PRO A 1 164 ? 6.282 -15.278 2.325 1.00 91.25 164 PRO A N 1
ATOM 1271 C CA . PRO A 1 164 ? 5.750 -16.345 3.168 1.00 91.25 164 PRO A CA 1
ATOM 1272 C C . PRO A 1 164 ? 6.329 -16.317 4.585 1.00 91.25 164 PRO A C 1
ATOM 1274 O O . PRO A 1 164 ? 5.612 -16.653 5.519 1.00 91.25 164 PRO A O 1
ATOM 1277 N N . VAL A 1 165 ? 7.578 -15.879 4.777 1.00 91.25 165 VAL A N 1
ATOM 1278 C CA . VAL A 1 165 ? 8.180 -15.754 6.117 1.00 91.25 165 VAL A CA 1
ATOM 1279 C C . VAL A 1 165 ? 7.459 -14.680 6.935 1.00 91.25 165 VAL A C 1
ATOM 1281 O O . VAL A 1 165 ? 7.105 -14.924 8.088 1.00 91.25 165 VAL A O 1
ATOM 1284 N N . VAL A 1 166 ? 7.189 -13.520 6.329 1.00 89.62 166 VAL A N 1
ATOM 1285 C CA . VAL A 1 166 ? 6.419 -12.435 6.954 1.00 89.62 166 VAL A CA 1
ATOM 1286 C C . VAL A 1 166 ? 4.964 -12.853 7.169 1.00 89.62 166 VAL A C 1
ATOM 1288 O O . VAL A 1 166 ? 4.420 -12.647 8.246 1.00 89.62 166 VAL A O 1
ATOM 1291 N N . ALA A 1 167 ? 4.330 -13.493 6.185 1.00 90.06 167 ALA A N 1
ATOM 1292 C CA . ALA A 1 167 ? 2.954 -13.965 6.319 1.00 90.06 167 ALA A CA 1
ATOM 1293 C C . ALA A 1 167 ? 2.812 -15.016 7.432 1.00 90.06 167 ALA A C 1
ATOM 1295 O O . ALA A 1 167 ? 1.855 -14.972 8.206 1.00 90.06 167 ALA A O 1
ATOM 1296 N N . LEU A 1 168 ? 3.778 -15.933 7.549 1.00 91.19 168 LEU A N 1
ATOM 1297 C CA . LEU A 1 168 ? 3.806 -16.950 8.595 1.00 91.19 168 LEU A CA 1
ATOM 1298 C C . LEU A 1 168 ? 4.020 -16.322 9.974 1.00 91.19 168 LEU A C 1
ATOM 1300 O O . LEU A 1 168 ? 3.272 -16.633 10.900 1.00 91.19 168 LEU A O 1
ATOM 1304 N N . SER A 1 169 ? 5.000 -15.423 10.121 1.00 88.19 169 SER A N 1
ATOM 1305 C CA . SER A 1 169 ? 5.232 -14.740 11.397 1.00 88.19 169 SER A CA 1
ATOM 1306 C C . SER A 1 169 ? 4.000 -13.931 11.808 1.00 88.19 169 SER A C 1
ATOM 1308 O O . SER A 1 169 ? 3.507 -14.098 12.925 1.00 88.19 169 SER A O 1
ATOM 1310 N N . SER A 1 170 ? 3.411 -13.162 10.889 1.00 90.25 170 SER A N 1
ATOM 1311 C CA . SER A 1 170 ? 2.163 -12.436 11.131 1.00 90.25 170 SER A CA 1
ATOM 1312 C C . SER A 1 170 ? 1.008 -13.358 11.517 1.00 90.25 170 SER A C 1
ATOM 1314 O O . SER A 1 170 ? 0.307 -13.067 12.486 1.00 90.25 170 SER A O 1
ATOM 1316 N N . GLY A 1 171 ? 0.836 -14.494 10.837 1.00 90.50 171 GLY A N 1
ATOM 1317 C CA . GLY A 1 171 ? -0.201 -15.476 11.166 1.00 90.50 171 GLY A CA 1
ATOM 1318 C C . GLY A 1 171 ? -0.054 -16.057 12.578 1.00 90.50 171 GLY A C 1
ATOM 1319 O O . GLY A 1 171 ? -1.033 -16.147 13.320 1.00 90.50 171 GLY A O 1
ATOM 1320 N N . LEU A 1 172 ? 1.175 -16.381 12.994 1.00 88.56 172 LEU A N 1
ATOM 1321 C CA . LEU A 1 172 ? 1.469 -16.919 14.330 1.00 88.56 172 LEU A CA 1
ATOM 1322 C C . LEU A 1 172 ? 1.221 -15.904 15.461 1.00 88.56 172 LEU A C 1
ATOM 1324 O O . LEU A 1 172 ? 0.865 -16.296 16.579 1.00 88.56 172 LEU A O 1
ATOM 1328 N N . PHE A 1 173 ? 1.429 -14.610 15.203 1.00 92.12 173 PHE A N 1
ATOM 1329 C CA . PHE A 1 173 ? 1.148 -13.544 16.171 1.00 92.12 173 PHE A CA 1
ATOM 1330 C C . PHE A 1 173 ? -0.327 -13.138 16.189 1.00 92.12 173 PHE A C 1
ATOM 1332 O O . PHE A 1 173 ? -0.847 -12.843 17.266 1.00 92.12 173 PHE A O 1
ATOM 1339 N N . TYR A 1 174 ? -1.016 -13.185 15.045 1.00 91.12 174 TYR A N 1
ATOM 1340 C CA . TYR A 1 174 ? -2.415 -12.772 14.922 1.00 91.12 174 TYR A CA 1
ATOM 1341 C C . TYR A 1 174 ? -3.323 -13.484 15.930 1.00 91.12 174 TYR A C 1
ATOM 1343 O O . TYR A 1 174 ? -4.034 -12.823 16.684 1.00 91.12 174 TYR A O 1
ATOM 1351 N N . GLY A 1 175 ? -3.238 -14.816 16.028 1.00 89.00 175 GLY A N 1
ATOM 1352 C CA . GLY A 1 175 ? -4.063 -15.583 16.972 1.00 89.00 175 GLY A CA 1
ATOM 1353 C C . GLY A 1 175 ? -3.813 -15.213 18.440 1.00 89.00 175 GLY A C 1
ATOM 1354 O O . GLY A 1 175 ? -4.750 -15.125 19.235 1.00 89.00 175 GLY A O 1
ATOM 1355 N N . ARG A 1 176 ? -2.555 -14.924 18.803 1.00 90.25 176 ARG A N 1
ATOM 1356 C CA . ARG A 1 176 ? -2.192 -14.497 20.164 1.00 90.25 176 ARG A CA 1
ATOM 1357 C C . ARG A 1 176 ? -2.714 -13.097 20.476 1.00 90.25 176 ARG A C 1
ATOM 1359 O O . ARG A 1 176 ? -3.255 -12.887 21.559 1.00 90.25 176 ARG A O 1
ATOM 1366 N N . ILE A 1 177 ? -2.560 -12.163 19.539 1.00 94.00 177 ILE A N 1
ATOM 1367 C CA . ILE A 1 177 ? -3.038 -10.782 19.678 1.00 94.00 177 ILE A CA 1
ATOM 1368 C C . ILE A 1 177 ? -4.563 -10.772 19.778 1.00 94.00 177 ILE A C 1
ATOM 1370 O O . ILE A 1 177 ? -5.090 -10.187 20.716 1.00 94.00 177 ILE A O 1
ATOM 1374 N N . ALA A 1 178 ? -5.261 -11.476 18.884 1.00 94.38 178 ALA A N 1
ATOM 1375 C CA . ALA A 1 178 ? -6.721 -11.534 18.868 1.00 94.38 178 ALA A CA 1
ATOM 1376 C C . ALA A 1 178 ? -7.293 -12.092 20.181 1.00 94.38 178 ALA A C 1
ATOM 1378 O O . ALA A 1 178 ? -8.212 -11.510 20.753 1.00 94.38 178 ALA A O 1
ATOM 1379 N N . SER A 1 179 ? -6.714 -13.178 20.706 1.00 93.81 179 SER A N 1
ATOM 1380 C CA . SER A 1 179 ? -7.145 -13.749 21.988 1.00 93.81 179 SER A CA 1
ATOM 1381 C C . SER A 1 179 ? -6.913 -12.791 23.162 1.00 93.81 179 SER A C 1
ATOM 1383 O O . SER A 1 179 ? -7.809 -12.621 23.983 1.00 93.81 179 SER A O 1
ATOM 1385 N N . ARG A 1 180 ? -5.744 -12.137 23.238 1.00 94.12 180 ARG A N 1
ATOM 1386 C CA . ARG A 1 180 ? -5.428 -11.174 24.310 1.00 94.12 180 ARG A CA 1
ATOM 1387 C C . ARG A 1 180 ? -6.270 -9.904 24.217 1.00 94.12 180 ARG A C 1
ATOM 1389 O O . ARG A 1 180 ? -6.681 -9.390 25.251 1.00 94.12 180 ARG A O 1
ATOM 1396 N N . PHE A 1 181 ? -6.533 -9.432 23.000 1.00 95.94 181 PHE A N 1
ATOM 1397 C CA . PHE A 1 181 ? -7.409 -8.296 22.738 1.00 95.94 181 PHE A CA 1
ATOM 1398 C C . PHE A 1 181 ? -8.825 -8.591 23.222 1.00 95.94 181 PHE A C 1
ATOM 1400 O O . PHE A 1 181 ? -9.365 -7.810 23.990 1.00 95.94 181 PHE A O 1
ATOM 1407 N N . LYS A 1 182 ? -9.371 -9.768 22.885 1.00 96.31 182 LYS A N 1
ATOM 1408 C CA . LYS A 1 182 ? -10.695 -10.187 23.359 1.00 96.31 182 LYS A CA 1
ATOM 1409 C C . LYS A 1 182 ? -10.798 -10.169 24.889 1.00 96.31 182 LYS A C 1
ATOM 1411 O O . LYS A 1 182 ? -11.762 -9.648 25.426 1.00 96.31 182 LYS A O 1
ATOM 1416 N N . THR A 1 183 ? -9.797 -10.690 25.602 1.00 95.81 183 THR A N 1
ATOM 1417 C CA . THR A 1 183 ? -9.806 -10.675 27.077 1.00 95.81 183 THR A CA 1
ATOM 1418 C C . THR A 1 183 ? -9.697 -9.261 27.662 1.00 95.81 183 THR A C 1
ATOM 1420 O O . THR A 1 183 ? -10.271 -8.995 28.715 1.00 95.81 183 THR A O 1
ATOM 1423 N N . ALA A 1 184 ? -8.953 -8.357 27.017 1.00 96.06 184 ALA A N 1
ATOM 1424 C CA . ALA A 1 184 ? -8.868 -6.957 27.436 1.00 96.06 184 ALA A CA 1
ATOM 1425 C C . ALA A 1 184 ? -10.192 -6.208 27.196 1.00 96.06 184 ALA A C 1
ATOM 1427 O O . ALA A 1 184 ? -10.640 -5.482 28.079 1.00 96.06 184 ALA A O 1
ATOM 1428 N N . ASP A 1 185 ? -10.833 -6.455 26.053 1.00 96.25 185 ASP A N 1
ATOM 1429 C CA . ASP A 1 185 ? -12.136 -5.904 25.657 1.00 96.25 185 ASP A CA 1
ATOM 1430 C C . ASP A 1 185 ? -13.263 -6.369 26.605 1.00 96.25 185 ASP A C 1
ATOM 1432 O O . ASP A 1 185 ? -14.059 -5.569 27.092 1.00 96.25 185 ASP A O 1
ATOM 1436 N N . GLU A 1 186 ? -13.264 -7.649 26.997 1.00 96.69 186 GLU A N 1
ATOM 1437 C CA . GLU A 1 186 ? -14.180 -8.176 28.022 1.00 96.69 186 GLU A CA 1
ATOM 1438 C C . GLU A 1 186 ? -14.001 -7.465 29.381 1.00 96.69 186 GLU A C 1
ATOM 1440 O O . GLU A 1 186 ? -14.984 -7.107 30.034 1.00 96.69 186 GLU A O 1
ATOM 1445 N N . ALA A 1 187 ? -12.755 -7.207 29.802 1.00 96.19 187 ALA A N 1
ATOM 1446 C CA . ALA A 1 187 ? -12.468 -6.482 31.043 1.00 96.19 187 ALA A CA 1
ATOM 1447 C C . ALA A 1 187 ? -12.877 -4.997 30.976 1.00 96.19 187 ALA A C 1
ATOM 1449 O O . ALA A 1 187 ? -13.319 -4.439 31.984 1.00 96.19 187 ALA A O 1
ATOM 1450 N N . GLU A 1 188 ? -12.771 -4.368 29.802 1.00 97.31 188 GLU A N 1
ATOM 1451 C CA . GLU A 1 188 ? -13.284 -3.017 29.544 1.00 97.31 188 GLU A CA 1
ATOM 1452 C C . GLU A 1 188 ? -14.803 -2.955 29.713 1.00 97.31 188 GLU A C 1
ATOM 1454 O O . GLU A 1 188 ? -15.326 -2.048 30.369 1.00 97.31 188 GLU A O 1
ATOM 1459 N N . GLY A 1 189 ? -15.508 -3.957 29.179 1.00 96.69 189 GLY A N 1
ATOM 1460 C CA . GLY A 1 189 ? -16.949 -4.114 29.350 1.00 96.69 189 GLY A CA 1
ATOM 1461 C C . GLY A 1 189 ? -17.337 -4.214 30.826 1.00 96.69 189 GLY A C 1
ATOM 1462 O O . GLY A 1 189 ? -18.167 -3.439 31.300 1.00 96.69 189 GLY A O 1
ATOM 1463 N N . GLU A 1 190 ? -16.677 -5.094 31.590 1.00 95.88 190 GLU A N 1
ATOM 1464 C CA . GLU A 1 190 ? -16.923 -5.251 33.033 1.00 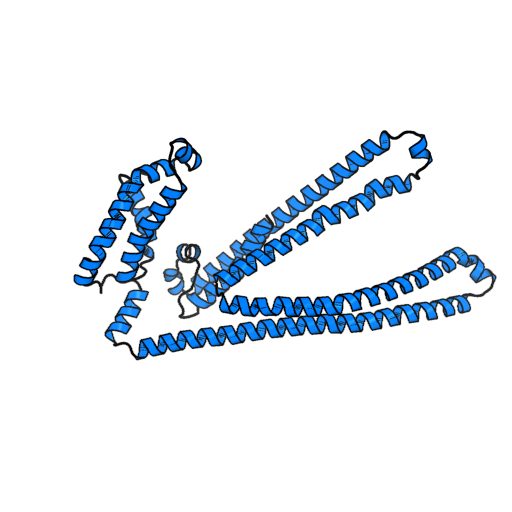95.88 190 GLU A CA 1
ATOM 1465 C C . GLU A 1 190 ? -16.692 -3.956 33.839 1.00 95.88 190 GLU A C 1
ATOM 1467 O O . GLU A 1 190 ? -17.395 -3.705 34.831 1.00 95.88 190 GLU A O 1
ATOM 1472 N N . LEU A 1 191 ? -15.672 -3.173 33.470 1.00 96.44 191 LEU A N 1
ATOM 1473 C CA . LEU A 1 191 ? -15.355 -1.881 34.083 1.00 96.44 191 LEU A CA 1
ATOM 1474 C C . LEU A 1 191 ? -16.431 -0.844 33.739 1.00 96.44 191 LEU A C 1
ATOM 1476 O O . LEU A 1 191 ? -16.955 -0.175 34.631 1.00 96.44 191 LEU A O 1
ATOM 1480 N N . THR A 1 192 ? -16.807 -0.765 32.464 1.00 96.44 192 THR A N 1
ATOM 1481 C CA . THR A 1 192 ? -17.799 0.184 31.946 1.00 96.44 192 THR A CA 1
ATOM 1482 C C . THR A 1 192 ? -19.181 -0.058 32.542 1.00 96.44 192 THR A C 1
ATOM 1484 O O . THR A 1 192 ? -19.827 0.895 32.980 1.00 96.44 192 THR A O 1
ATOM 1487 N N . THR A 1 193 ? -19.621 -1.317 32.640 1.00 96.56 193 THR A N 1
ATOM 1488 C CA . THR A 1 193 ? -20.901 -1.668 33.277 1.00 96.56 193 THR A CA 1
ATOM 1489 C C . THR A 1 193 ? -20.940 -1.218 34.736 1.00 96.56 193 THR A C 1
ATOM 1491 O O . THR A 1 193 ? -21.911 -0.597 35.155 1.00 96.56 193 THR A O 1
ATOM 1494 N N . MET A 1 194 ? -19.865 -1.437 35.502 1.00 94.38 194 MET A N 1
ATOM 1495 C CA . MET A 1 194 ? -19.807 -0.990 36.900 1.00 94.38 194 MET A CA 1
ATOM 1496 C C . MET A 1 194 ? -19.865 0.537 37.018 1.00 94.38 194 MET A C 1
ATOM 1498 O O . MET A 1 194 ? -20.562 1.070 37.882 1.00 94.38 194 MET A O 1
ATOM 1502 N N . VAL A 1 195 ? -19.170 1.260 36.138 1.00 95.44 195 VAL A N 1
ATOM 1503 C CA . VAL A 1 195 ? -19.252 2.725 36.104 1.00 95.44 195 VAL A CA 1
ATOM 1504 C C . VAL A 1 195 ? -20.677 3.178 35.770 1.00 95.44 195 VAL A C 1
ATOM 1506 O O . VAL A 1 195 ? -21.193 4.077 36.432 1.00 95.44 195 VAL A O 1
ATOM 1509 N N . GLN A 1 196 ? -21.350 2.543 34.806 1.00 96.06 196 GLN A N 1
ATOM 1510 C CA . GLN A 1 196 ? -22.744 2.855 34.470 1.00 96.06 196 GLN A CA 1
ATOM 1511 C C . GLN A 1 196 ? -23.704 2.603 35.644 1.00 96.06 196 GLN A C 1
ATOM 1513 O O . GLN A 1 196 ? -24.535 3.464 35.947 1.00 96.06 196 GLN A O 1
ATOM 1518 N N . GLU A 1 197 ? -23.573 1.473 36.341 1.00 94.25 197 GLU A N 1
ATOM 1519 C CA . GLU A 1 197 ? -24.367 1.146 37.536 1.00 94.25 197 GLU A CA 1
ATOM 1520 C C . GLU A 1 197 ? -24.149 2.170 38.661 1.00 94.25 197 GLU A C 1
ATOM 1522 O O . GLU A 1 197 ? -25.108 2.661 39.260 1.00 94.25 197 GLU A O 1
ATOM 1527 N N . ASN A 1 198 ? -22.899 2.578 38.897 1.00 92.38 198 ASN A N 1
ATOM 1528 C CA . ASN A 1 198 ? -22.567 3.560 39.930 1.00 92.38 198 ASN A CA 1
ATOM 1529 C C . ASN A 1 198 ? -23.019 4.985 39.577 1.00 92.38 198 ASN A C 1
ATOM 1531 O O . ASN A 1 198 ? -23.436 5.732 40.464 1.00 92.38 198 ASN A O 1
ATOM 1535 N N . LEU A 1 199 ? -22.983 5.377 38.300 1.00 91.56 199 LEU A N 1
ATOM 1536 C CA . LEU A 1 199 ? -23.454 6.694 37.858 1.00 91.56 199 LEU A CA 1
ATOM 1537 C C . LEU A 1 199 ? -24.981 6.798 37.886 1.00 91.56 199 LEU A C 1
ATOM 1539 O O . LEU A 1 199 ? -25.524 7.804 38.348 1.00 91.56 199 LEU A O 1
ATOM 1543 N N . THR A 1 200 ? -25.683 5.757 37.441 1.00 93.31 200 THR A N 1
ATOM 1544 C CA . THR A 1 200 ? -27.152 5.700 37.510 1.00 93.31 200 THR A CA 1
ATOM 1545 C C . THR A 1 200 ? -27.638 5.604 38.960 1.00 93.31 200 THR A C 1
ATOM 1547 O O . THR A 1 200 ? -28.578 6.298 39.353 1.00 93.31 200 THR A O 1
ATOM 1550 N N . GLY A 1 201 ? -26.940 4.822 39.788 1.00 93.50 201 GLY A N 1
ATOM 1551 C CA . GLY A 1 201 ? -27.195 4.633 41.215 1.00 93.50 201 GLY A CA 1
ATOM 1552 C C . GLY A 1 201 ? -26.529 5.652 42.145 1.00 93.50 201 GLY A C 1
ATOM 1553 O O . GLY A 1 201 ? -26.533 5.443 43.358 1.00 93.50 201 GLY A O 1
ATOM 1554 N N . VAL A 1 202 ? -25.977 6.764 41.640 1.00 94.62 202 VAL A N 1
ATOM 1555 C CA . VAL A 1 202 ? -25.115 7.671 42.432 1.00 94.62 202 VAL A CA 1
ATOM 1556 C C . VAL A 1 202 ? -25.787 8.199 43.703 1.00 94.62 202 VAL A C 1
ATOM 1558 O O . VAL A 1 202 ? -25.142 8.378 44.736 1.00 94.62 202 VAL A O 1
ATOM 1561 N N . ARG A 1 203 ? -27.109 8.411 43.659 1.00 95.12 203 ARG A N 1
ATOM 1562 C CA . ARG A 1 203 ? -27.892 8.842 44.827 1.00 95.12 203 ARG A CA 1
ATOM 1563 C C . ARG A 1 203 ? -27.905 7.782 45.928 1.00 95.12 203 ARG A C 1
ATOM 1565 O O . ARG A 1 203 ? -27.832 8.142 47.095 1.00 95.12 203 ARG A O 1
ATOM 1572 N N . VAL A 1 204 ? -27.962 6.500 45.562 1.00 94.75 204 VAL A N 1
ATOM 1573 C CA . VAL A 1 204 ? -27.944 5.367 46.499 1.00 94.75 204 VAL A CA 1
ATOM 1574 C C . VAL A 1 204 ? -26.565 5.242 47.139 1.00 94.75 204 VAL A C 1
ATOM 1576 O O . VAL A 1 204 ? -26.470 5.168 48.360 1.00 94.75 204 VAL A O 1
ATOM 1579 N N . VAL A 1 205 ? -25.493 5.315 46.344 1.00 94.38 205 VAL A N 1
ATOM 1580 C CA . VAL A 1 205 ? -24.113 5.243 46.860 1.00 94.38 205 VAL A CA 1
ATOM 1581 C C . VAL A 1 205 ? -23.851 6.346 47.894 1.00 94.38 205 VAL A C 1
ATOM 1583 O O . VAL A 1 205 ? -23.332 6.056 48.973 1.00 94.38 205 VAL A O 1
ATOM 1586 N N . ARG A 1 206 ? -24.287 7.582 47.602 1.00 93.88 206 ARG A N 1
ATOM 1587 C CA . ARG A 1 206 ? -24.179 8.725 48.526 1.00 93.88 206 ARG A CA 1
ATOM 1588 C C . ARG A 1 206 ? -25.080 8.598 49.752 1.00 93.88 206 ARG A C 1
ATOM 1590 O O . ARG A 1 206 ? -24.660 8.947 50.848 1.00 93.88 206 ARG A O 1
ATOM 1597 N N . ALA A 1 207 ? -26.300 8.082 49.594 1.00 95.44 207 ALA A N 1
ATOM 1598 C CA . ALA A 1 207 ? -27.225 7.884 50.713 1.00 95.44 207 ALA A CA 1
ATOM 1599 C C . ALA A 1 207 ? -26.673 6.908 51.766 1.00 95.44 207 ALA A C 1
ATOM 1601 O O . ALA A 1 207 ? -26.939 7.074 52.953 1.00 95.44 207 ALA A O 1
ATOM 1602 N N . PHE A 1 208 ? -25.879 5.921 51.339 1.00 94.56 208 PHE A N 1
ATOM 1603 C CA . PHE A 1 208 ? -25.222 4.960 52.228 1.00 94.56 208 PHE A CA 1
ATOM 1604 C C . PHE A 1 208 ? -23.765 5.321 52.582 1.00 94.56 208 PHE A C 1
ATOM 1606 O O . PHE A 1 208 ? -23.140 4.567 53.328 1.00 94.56 208 PHE A O 1
ATOM 1613 N N . GLY A 1 209 ? -23.212 6.430 52.067 1.00 94.06 209 GLY A N 1
ATOM 1614 C CA . GLY A 1 209 ? -21.825 6.858 52.317 1.00 94.06 209 GLY A CA 1
ATOM 1615 C C . GLY A 1 209 ? -20.770 5.826 51.888 1.00 94.06 209 GLY A C 1
ATOM 1616 O O . GLY A 1 209 ? -19.796 5.585 52.605 1.00 94.06 209 GLY A O 1
ATOM 1617 N N . ARG A 1 210 ? -21.013 5.119 50.774 1.00 94.44 210 ARG A N 1
ATOM 1618 C CA . ARG A 1 210 ? -20.198 3.978 50.302 1.00 94.44 210 ARG A CA 1
ATOM 1619 C C . ARG A 1 210 ? -19.228 4.331 49.168 1.00 94.44 210 ARG A C 1
ATOM 1621 O O . ARG A 1 210 ? -18.737 3.432 48.490 1.00 94.44 210 ARG A O 1
ATOM 1628 N N . GLU A 1 211 ? -18.894 5.602 48.973 1.00 93.88 211 GLU A N 1
ATOM 1629 C CA . GLU A 1 211 ? -18.048 6.063 47.863 1.00 93.88 211 GLU A CA 1
ATOM 1630 C C . GLU A 1 211 ? -16.668 5.392 47.852 1.00 93.88 211 GLU A C 1
ATOM 1632 O O . GLU A 1 211 ? -16.251 4.859 46.827 1.00 93.88 211 GLU A O 1
ATOM 1637 N N . SER A 1 212 ? -15.979 5.344 48.996 1.00 94.81 212 SER A N 1
ATOM 1638 C CA . SER A 1 212 ? -14.652 4.716 49.101 1.00 94.81 212 SER A CA 1
ATOM 1639 C C . SER A 1 212 ? -14.684 3.212 48.812 1.00 94.81 212 SER A C 1
ATOM 1641 O O . SER A 1 212 ? -13.721 2.655 48.289 1.00 94.81 212 SER A O 1
ATOM 1643 N N . PHE A 1 213 ? -15.796 2.547 49.137 1.00 94.06 213 PHE A N 1
ATOM 1644 C CA . PHE A 1 213 ? -15.980 1.122 48.869 1.00 94.06 213 PHE A CA 1
ATOM 1645 C C . PHE A 1 213 ? -16.165 0.854 47.371 1.00 94.06 213 PHE A C 1
ATOM 1647 O O . PHE A 1 213 ? -15.530 -0.048 46.824 1.00 94.06 213 PHE A O 1
ATOM 1654 N N . GLU A 1 214 ? -16.979 1.668 46.697 1.00 94.19 214 GLU A N 1
ATOM 1655 C CA . GLU A 1 214 ? -17.168 1.576 45.246 1.00 94.19 214 GLU A CA 1
ATOM 1656 C C . GLU A 1 214 ? -15.903 1.976 44.469 1.00 94.19 214 GLU A C 1
ATOM 1658 O O . GLU A 1 214 ? -15.545 1.309 43.499 1.00 94.19 214 GLU A O 1
ATOM 1663 N N . LEU A 1 215 ? -15.149 2.975 44.945 1.00 94.31 215 LEU A N 1
ATOM 1664 C CA . LEU A 1 215 ? -13.825 3.308 44.403 1.00 94.31 215 LEU A CA 1
ATOM 1665 C C . LEU A 1 215 ? -12.825 2.152 44.549 1.00 94.31 215 LEU A C 1
ATOM 1667 O O . LEU A 1 215 ? -12.054 1.886 43.630 1.00 94.31 215 LEU A O 1
ATOM 1671 N N . GLY A 1 216 ? -12.859 1.420 45.666 1.00 96.56 216 GLY A N 1
ATOM 1672 C CA . GLY A 1 216 ? -12.047 0.215 45.846 1.00 96.56 216 GLY A CA 1
ATOM 1673 C C . GLY A 1 216 ? -12.358 -0.863 44.802 1.00 96.56 216 GLY A C 1
ATOM 1674 O O . GLY A 1 216 ? -11.441 -1.407 44.187 1.00 96.56 216 GLY A O 1
ATOM 1675 N N . LYS A 1 217 ? -13.646 -1.132 44.539 1.00 95.38 217 LYS A N 1
ATOM 1676 C CA . LYS A 1 217 ? -14.062 -2.058 43.468 1.00 95.38 217 LYS A CA 1
ATOM 1677 C C . LYS A 1 217 ? -13.627 -1.570 42.086 1.00 95.38 217 LYS A C 1
ATOM 1679 O O . LYS A 1 217 ? -13.187 -2.386 41.274 1.00 95.38 217 LYS A O 1
ATOM 1684 N N . PHE A 1 218 ? -13.753 -0.266 41.823 1.00 96.56 218 PHE A N 1
ATOM 1685 C CA . PHE A 1 218 ? -13.298 0.356 40.581 1.00 96.56 218 PHE A CA 1
ATOM 1686 C C . PHE A 1 218 ? -11.811 0.111 40.349 1.00 96.56 218 PHE A C 1
ATOM 1688 O O . PHE A 1 218 ? -11.452 -0.413 39.298 1.00 96.56 218 PHE A O 1
ATOM 1695 N N . ASN A 1 219 ? -10.972 0.392 41.348 1.00 97.25 219 ASN A N 1
ATOM 1696 C CA . ASN A 1 219 ? -9.525 0.214 41.238 1.00 97.25 219 ASN A CA 1
ATOM 1697 C C . ASN A 1 219 ? -9.149 -1.235 40.904 1.00 97.25 219 ASN A C 1
ATOM 1699 O O . ASN A 1 219 ? -8.377 -1.452 39.981 1.00 97.25 219 ASN A O 1
ATOM 1703 N N . VAL A 1 220 ? -9.771 -2.234 41.543 1.00 97.25 220 VAL A N 1
ATOM 1704 C CA . VAL A 1 220 ? -9.496 -3.654 41.242 1.00 97.25 220 VAL A CA 1
ATOM 1705 C C . VAL A 1 220 ? -9.792 -4.004 39.777 1.00 97.25 220 VAL A C 1
ATOM 1707 O O . VAL A 1 220 ? -8.991 -4.679 39.126 1.00 97.25 220 VAL A O 1
ATOM 1710 N N . LYS A 1 221 ? -10.930 -3.552 39.230 1.00 96.75 221 LYS A N 1
ATOM 1711 C CA . LYS A 1 221 ? -11.260 -3.803 37.815 1.00 96.75 221 LYS A CA 1
ATOM 1712 C C . LYS A 1 221 ? -10.377 -2.992 36.866 1.00 96.75 221 LYS A C 1
ATOM 1714 O O . LYS A 1 221 ? -9.955 -3.515 35.836 1.00 96.75 221 LYS A O 1
ATOM 1719 N N . ASN A 1 222 ? -10.082 -1.743 37.217 1.00 97.62 222 ASN A N 1
ATOM 1720 C CA . ASN A 1 222 ? -9.225 -0.858 36.438 1.00 97.62 222 ASN A CA 1
ATOM 1721 C C . ASN A 1 222 ? -7.784 -1.384 36.356 1.00 97.62 222 ASN A C 1
ATOM 1723 O O . ASN A 1 222 ? -7.183 -1.352 35.283 1.00 97.62 222 ASN A O 1
ATOM 1727 N N . ASP A 1 223 ? -7.251 -1.926 37.452 1.00 97.69 223 ASP A N 1
ATOM 1728 C CA . ASP A 1 223 ? -5.920 -2.534 37.499 1.00 97.69 223 ASP A CA 1
ATOM 1729 C C . ASP A 1 223 ? -5.864 -3.793 36.628 1.00 97.69 223 ASP A C 1
ATOM 1731 O O . ASP A 1 223 ? -4.934 -3.948 35.837 1.00 97.69 223 ASP A O 1
ATOM 1735 N N . ARG A 1 224 ? -6.898 -4.649 36.679 1.00 96.81 224 ARG A N 1
ATOM 1736 C CA . ARG A 1 224 ? -7.023 -5.817 35.784 1.00 96.81 224 ARG A CA 1
ATOM 1737 C C . ARG A 1 224 ? -7.054 -5.402 34.311 1.00 96.81 224 ARG A C 1
ATOM 1739 O O . ARG A 1 224 ? -6.336 -5.985 33.501 1.00 96.81 224 ARG A O 1
ATOM 1746 N N . PHE A 1 225 ? -7.871 -4.409 33.959 1.00 97.38 225 PHE A N 1
ATOM 1747 C CA . PHE A 1 225 ? -7.942 -3.864 32.599 1.00 97.38 225 PHE A CA 1
ATOM 1748 C C . PHE A 1 225 ? -6.583 -3.306 32.147 1.00 97.38 225 PHE A C 1
ATOM 1750 O O . PHE A 1 225 ? -6.082 -3.667 31.080 1.00 97.38 225 PHE A O 1
ATOM 1757 N N . SER A 1 226 ? -5.941 -2.505 32.998 1.00 97.25 226 SER A N 1
ATOM 1758 C CA . SER A 1 226 ? -4.635 -1.897 32.725 1.00 97.25 226 SER A CA 1
ATOM 1759 C C . SER A 1 226 ? -3.537 -2.951 32.550 1.00 97.25 226 SER A C 1
ATOM 1761 O O . SER A 1 226 ? -2.745 -2.877 31.612 1.00 97.25 226 SER A O 1
ATOM 1763 N N . GLU A 1 227 ? -3.505 -3.980 33.399 1.00 97.81 227 GLU A N 1
ATOM 1764 C CA . GLU A 1 227 ? -2.538 -5.077 33.307 1.00 97.81 227 GLU A CA 1
ATOM 1765 C C . GLU A 1 227 ? -2.712 -5.884 32.010 1.00 97.81 227 GLU A C 1
ATOM 1767 O O . GLU A 1 227 ? -1.726 -6.244 31.356 1.00 97.81 227 GLU A O 1
ATOM 1772 N N . LEU A 1 228 ? -3.958 -6.153 31.604 1.00 97.19 228 LEU A N 1
ATOM 1773 C CA . LEU A 1 228 ? -4.258 -6.825 30.338 1.00 97.19 228 LEU A CA 1
ATOM 1774 C C . LEU A 1 228 ? -3.780 -5.998 29.142 1.00 97.19 228 LEU A C 1
ATOM 1776 O O . LEU A 1 228 ? -3.141 -6.557 28.245 1.00 97.19 228 LEU A O 1
ATOM 1780 N N . TRP A 1 229 ? -3.992 -4.681 29.163 1.00 96.44 229 TRP A N 1
ATOM 1781 C CA . TRP A 1 229 ? -3.481 -3.769 28.138 1.00 96.44 229 TRP A CA 1
ATOM 1782 C C . TRP A 1 229 ? -1.955 -3.702 28.101 1.00 96.44 229 TRP A C 1
ATOM 1784 O O . TRP A 1 229 ? -1.378 -3.737 27.016 1.00 96.44 229 TRP A O 1
ATOM 1794 N N . ILE A 1 230 ? -1.275 -3.695 29.251 1.00 96.88 230 ILE A N 1
ATOM 1795 C CA . ILE A 1 230 ? 0.196 -3.749 29.313 1.00 96.88 230 ILE A CA 1
ATOM 1796 C C . ILE A 1 230 ? 0.714 -5.075 28.736 1.00 96.88 230 ILE A C 1
ATOM 1798 O O . ILE A 1 230 ? 1.673 -5.097 27.959 1.00 96.88 230 ILE A O 1
ATOM 1802 N N . LYS A 1 231 ? 0.078 -6.205 29.071 1.00 95.75 231 LYS A N 1
ATOM 1803 C CA . LYS A 1 231 ? 0.431 -7.523 28.513 1.00 95.75 231 LYS A CA 1
ATOM 1804 C C . LYS A 1 231 ? 0.192 -7.581 27.004 1.00 95.75 231 LYS A C 1
ATOM 1806 O O . LYS A 1 231 ? 1.026 -8.127 26.283 1.00 95.75 231 LYS A O 1
ATOM 1811 N N . LEU A 1 232 ? -0.921 -7.027 26.523 1.00 95.94 232 LEU A N 1
ATOM 1812 C CA . LEU A 1 232 ? -1.218 -6.903 25.095 1.00 95.94 232 LEU A CA 1
ATOM 1813 C C . LEU A 1 232 ? -0.189 -6.002 24.395 1.00 95.94 232 LEU A C 1
ATOM 1815 O O . LEU A 1 232 ? 0.317 -6.366 23.334 1.00 95.94 232 LEU A O 1
ATOM 1819 N N . GLY A 1 233 ? 0.180 -4.886 25.024 1.00 95.88 233 GLY A N 1
ATOM 1820 C CA . GLY A 1 233 ? 1.196 -3.949 24.553 1.00 95.88 233 GLY A CA 1
ATOM 1821 C C . GLY A 1 233 ? 2.556 -4.610 24.344 1.00 95.88 233 GLY A C 1
ATOM 1822 O O . GLY A 1 233 ? 3.162 -4.420 23.295 1.00 95.88 233 GLY A O 1
ATOM 1823 N N . HIS A 1 234 ? 3.004 -5.468 25.266 1.00 95.06 234 HIS A N 1
ATOM 1824 C CA . HIS A 1 234 ? 4.238 -6.242 25.081 1.00 95.06 234 HIS A CA 1
ATOM 1825 C C . HIS A 1 234 ? 4.166 -7.198 23.881 1.00 95.06 234 HIS A C 1
ATOM 1827 O O . HIS A 1 234 ? 5.119 -7.290 23.109 1.00 95.06 234 HIS A O 1
ATOM 1833 N N . VAL A 1 235 ? 3.040 -7.896 23.690 1.00 93.56 235 VAL A N 1
ATOM 1834 C CA . VAL A 1 235 ? 2.861 -8.803 22.540 1.00 93.56 235 VAL A CA 1
ATOM 1835 C C . VAL A 1 235 ? 2.863 -8.019 21.226 1.00 93.56 235 VAL A C 1
ATOM 1837 O O . VAL A 1 235 ? 3.515 -8.435 20.267 1.00 93.56 235 VAL A O 1
ATOM 1840 N N . LEU A 1 236 ? 2.184 -6.870 21.191 1.00 94.56 236 LEU A N 1
ATOM 1841 C CA . LEU A 1 236 ? 2.199 -5.962 20.047 1.00 94.56 236 LEU A CA 1
ATOM 1842 C C . LEU A 1 236 ? 3.611 -5.431 19.783 1.00 94.56 236 LEU A C 1
ATOM 1844 O O . LEU A 1 236 ? 4.054 -5.457 18.640 1.00 94.56 236 LEU A O 1
ATOM 1848 N N . ALA 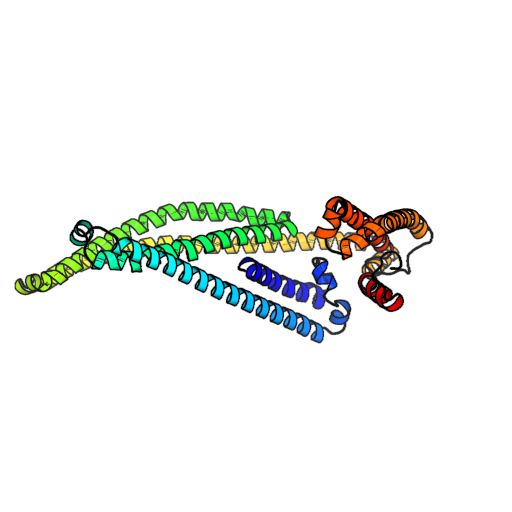A 1 237 ? 4.344 -5.009 20.814 1.00 95.00 237 ALA A N 1
ATOM 1849 C CA . ALA A 1 237 ? 5.710 -4.513 20.672 1.00 95.00 237 ALA A CA 1
ATOM 1850 C C . ALA A 1 237 ? 6.631 -5.566 20.037 1.00 95.00 237 ALA A C 1
ATOM 1852 O O . ALA A 1 237 ? 7.353 -5.254 19.092 1.00 95.00 237 ALA A O 1
ATOM 1853 N N . VAL A 1 238 ? 6.554 -6.825 20.484 1.00 93.25 238 VAL A N 1
ATOM 1854 C CA . VAL A 1 238 ? 7.314 -7.934 19.881 1.00 93.25 238 VAL A CA 1
ATOM 1855 C C . VAL A 1 238 ? 6.888 -8.177 18.430 1.00 93.25 238 VAL A C 1
ATOM 1857 O O . VAL A 1 238 ? 7.747 -8.365 17.568 1.00 93.25 238 VAL A O 1
ATOM 1860 N N . TYR A 1 239 ? 5.587 -8.127 18.132 1.00 92.94 239 TYR A N 1
ATOM 1861 C CA . TYR A 1 239 ? 5.077 -8.252 16.764 1.00 92.94 239 TYR A CA 1
ATOM 1862 C C . TYR A 1 239 ? 5.652 -7.166 15.840 1.00 92.94 239 TYR A C 1
ATOM 1864 O O . TYR A 1 239 ? 6.280 -7.491 14.831 1.00 92.94 239 TYR A O 1
ATOM 1872 N N . TRP A 1 240 ? 5.530 -5.891 16.218 1.00 93.38 240 TRP A N 1
ATOM 1873 C CA . TRP A 1 240 ? 6.049 -4.765 15.436 1.00 93.38 240 TRP A CA 1
ATOM 1874 C C . TRP A 1 240 ? 7.577 -4.800 15.299 1.00 93.38 240 TRP A C 1
ATOM 1876 O O . TRP A 1 240 ? 8.101 -4.581 14.202 1.00 93.38 240 TRP A O 1
ATOM 1886 N N . ALA A 1 241 ? 8.300 -5.132 16.374 1.00 93.31 241 ALA A N 1
ATOM 1887 C CA . ALA A 1 241 ? 9.756 -5.259 16.347 1.00 93.31 241 ALA A CA 1
ATOM 1888 C C . ALA A 1 241 ? 10.212 -6.389 15.412 1.00 93.31 241 ALA A C 1
ATOM 1890 O O . ALA A 1 241 ? 11.095 -6.182 14.580 1.00 93.31 241 ALA A O 1
ATOM 1891 N N . SER A 1 242 ? 9.576 -7.563 15.494 1.00 91.75 242 SER A N 1
ATOM 1892 C CA . SER A 1 242 ? 9.896 -8.704 14.628 1.00 91.75 242 SER A CA 1
ATOM 1893 C C . SER A 1 242 ? 9.605 -8.420 13.151 1.00 91.75 242 SER A C 1
ATOM 1895 O O . SER A 1 242 ? 10.439 -8.729 12.300 1.00 91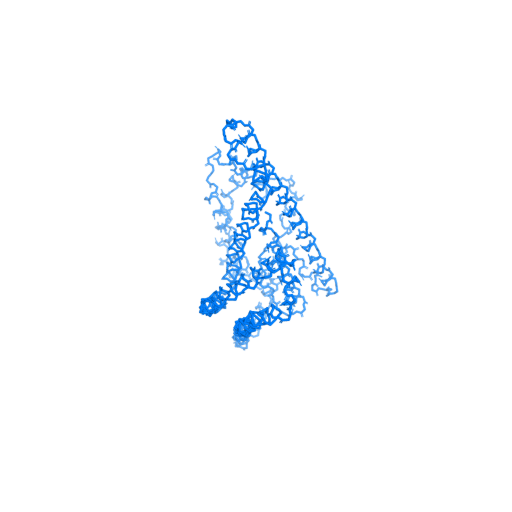.75 242 SER A O 1
ATOM 1897 N N . GLY A 1 243 ? 8.480 -7.765 12.837 1.00 91.25 243 GLY A N 1
ATOM 1898 C CA . GLY A 1 243 ? 8.138 -7.367 11.469 1.00 91.25 243 GLY A CA 1
ATOM 1899 C C . GLY A 1 243 ? 9.114 -6.337 10.895 1.00 91.25 243 GLY A C 1
ATOM 1900 O O . GLY A 1 243 ? 9.550 -6.459 9.748 1.00 91.25 243 GLY A O 1
ATOM 1901 N N . THR A 1 244 ? 9.523 -5.361 11.711 1.00 91.44 244 THR A N 1
ATOM 1902 C CA . THR A 1 244 ? 10.524 -4.357 11.314 1.00 91.44 244 THR A CA 1
ATOM 1903 C C . THR A 1 244 ? 11.881 -5.010 11.058 1.00 91.44 244 THR A C 1
ATOM 1905 O O . THR A 1 244 ? 12.499 -4.753 10.028 1.00 91.44 244 THR A O 1
ATOM 1908 N N . LEU A 1 245 ? 12.318 -5.916 11.940 1.00 92.69 245 LEU A N 1
ATOM 1909 C CA . LEU A 1 245 ? 13.572 -6.656 11.783 1.00 92.69 245 LEU A CA 1
ATOM 1910 C C . LEU A 1 245 ? 13.579 -7.507 10.506 1.00 92.69 245 LEU A C 1
ATOM 1912 O O . LEU A 1 245 ? 14.548 -7.459 9.751 1.00 92.69 245 LEU A O 1
ATOM 1916 N N . LEU A 1 246 ? 12.492 -8.236 10.230 1.00 91.31 246 LEU A N 1
ATOM 1917 C CA . LEU A 1 246 ? 12.317 -9.010 8.995 1.00 91.31 246 LEU A CA 1
ATOM 1918 C C . LEU A 1 246 ? 12.408 -8.129 7.745 1.00 91.31 246 LEU A C 1
ATOM 1920 O O . LEU A 1 246 ? 13.085 -8.496 6.787 1.00 91.31 246 LEU A O 1
ATOM 1924 N N . THR A 1 247 ? 11.773 -6.956 7.773 1.00 89.50 247 THR A N 1
ATOM 1925 C CA . THR A 1 247 ? 11.799 -6.002 6.654 1.00 89.50 247 THR A CA 1
ATOM 1926 C C . THR A 1 247 ? 13.205 -5.438 6.437 1.00 89.50 247 THR A C 1
ATOM 1928 O O . THR A 1 247 ? 13.683 -5.390 5.305 1.00 89.50 247 THR A O 1
ATOM 1931 N N . CYS A 1 248 ? 13.914 -5.071 7.508 1.00 91.62 248 CYS A N 1
ATOM 1932 C CA . CYS A 1 248 ? 15.307 -4.626 7.420 1.00 91.62 248 CYS A CA 1
ATOM 1933 C C . CYS A 1 248 ? 16.220 -5.724 6.855 1.00 91.62 248 CYS A C 1
ATOM 1935 O O . CYS A 1 248 ? 17.049 -5.446 5.989 1.00 91.62 248 CYS A O 1
ATOM 1937 N N . LEU A 1 249 ? 16.039 -6.974 7.296 1.00 91.81 249 LEU A N 1
ATOM 1938 C CA . LEU A 1 249 ? 16.797 -8.120 6.790 1.00 91.81 249 LEU A CA 1
ATOM 1939 C C . LEU A 1 249 ? 16.515 -8.344 5.300 1.00 91.81 249 LEU A C 1
ATOM 1941 O O . LEU A 1 249 ? 17.452 -8.519 4.524 1.00 91.81 249 LEU A O 1
ATOM 1945 N N . GLN A 1 250 ? 15.248 -8.270 4.889 1.00 91.19 250 GLN A N 1
ATOM 1946 C CA . GLN A 1 250 ? 14.845 -8.372 3.488 1.00 91.19 250 GLN A CA 1
ATOM 1947 C C . GLN A 1 250 ? 15.551 -7.321 2.622 1.00 91.19 250 GLN A C 1
ATOM 1949 O O . GLN A 1 250 ? 16.164 -7.671 1.613 1.00 91.19 250 GLN A O 1
ATOM 1954 N N . VAL A 1 251 ? 15.505 -6.045 3.022 1.00 89.06 251 VAL A N 1
ATOM 1955 C CA . VAL A 1 251 ? 16.168 -4.951 2.291 1.00 89.06 251 VAL A CA 1
ATOM 1956 C C . VAL A 1 251 ? 17.678 -5.183 2.217 1.00 89.06 251 VAL A C 1
ATOM 1958 O O . VAL A 1 251 ? 18.259 -5.080 1.138 1.00 89.06 251 VAL A O 1
ATOM 1961 N N . MET A 1 252 ? 18.308 -5.558 3.332 1.00 92.44 252 MET A N 1
ATOM 1962 C CA . MET A 1 252 ? 19.744 -5.841 3.393 1.00 92.44 252 MET A CA 1
ATOM 1963 C C . MET A 1 252 ? 20.152 -6.984 2.451 1.00 92.44 252 MET A C 1
ATOM 1965 O O . MET A 1 252 ? 21.102 -6.835 1.687 1.00 92.44 252 MET A O 1
ATOM 1969 N N . VAL A 1 253 ? 19.427 -8.108 2.463 1.00 90.81 253 VAL A N 1
ATOM 1970 C CA . VAL A 1 253 ? 19.719 -9.269 1.603 1.00 90.81 253 VAL A CA 1
ATOM 1971 C C . VAL A 1 253 ? 19.571 -8.915 0.125 1.00 90.81 253 VAL A C 1
ATOM 1973 O O . VAL A 1 253 ? 20.435 -9.274 -0.675 1.00 90.81 253 VAL A O 1
ATOM 1976 N N . ILE A 1 254 ? 18.518 -8.178 -0.242 1.00 87.25 254 ILE A N 1
ATOM 1977 C CA . ILE A 1 254 ? 18.306 -7.737 -1.628 1.00 87.25 254 ILE A CA 1
ATOM 1978 C C . ILE A 1 254 ? 19.437 -6.808 -2.081 1.00 87.25 254 ILE A C 1
ATOM 1980 O O . ILE A 1 254 ? 19.939 -6.972 -3.192 1.00 87.25 254 ILE A O 1
ATOM 1984 N N . LEU A 1 255 ? 19.871 -5.871 -1.232 1.00 88.19 255 LEU A N 1
ATOM 1985 C CA . LEU A 1 255 ? 20.976 -4.962 -1.550 1.00 88.19 255 LEU A CA 1
ATOM 1986 C C . LEU A 1 255 ? 22.298 -5.709 -1.745 1.00 88.19 255 LEU A C 1
ATOM 1988 O O . LEU A 1 255 ? 22.970 -5.494 -2.750 1.00 88.19 255 LEU A O 1
ATOM 1992 N N . ILE A 1 256 ? 22.656 -6.614 -0.828 1.00 90.12 256 ILE A N 1
ATOM 1993 C CA . ILE A 1 256 ? 23.901 -7.393 -0.920 1.00 90.12 256 ILE A CA 1
ATOM 1994 C C . ILE A 1 256 ? 23.904 -8.253 -2.186 1.00 90.12 256 ILE A C 1
ATOM 1996 O O . ILE A 1 256 ? 24.862 -8.206 -2.955 1.00 90.12 256 ILE A O 1
ATOM 2000 N N . LEU A 1 257 ? 22.822 -8.991 -2.450 1.00 87.62 257 LEU A N 1
ATOM 2001 C CA . LEU A 1 257 ? 22.720 -9.815 -3.657 1.00 87.62 257 LEU A CA 1
ATOM 2002 C C . LEU A 1 257 ? 22.710 -8.976 -4.936 1.00 87.62 257 LEU A C 1
ATOM 2004 O O . LEU A 1 257 ? 23.294 -9.389 -5.936 1.00 87.62 257 LEU A O 1
ATOM 2008 N N . GLY A 1 258 ? 22.080 -7.799 -4.905 1.00 83.19 258 GLY A N 1
ATOM 2009 C CA . GLY A 1 258 ? 22.115 -6.837 -6.003 1.00 83.19 258 GLY A CA 1
ATOM 2010 C C . GLY A 1 258 ? 23.539 -6.380 -6.314 1.00 83.19 258 GLY A C 1
ATOM 2011 O O . GLY A 1 258 ? 23.964 -6.469 -7.464 1.00 83.19 258 GLY A O 1
ATOM 2012 N N . MET A 1 259 ? 24.302 -5.980 -5.291 1.00 86.50 259 MET A N 1
ATOM 2013 C CA . MET A 1 259 ? 25.705 -5.576 -5.443 1.00 86.50 259 MET A CA 1
ATOM 2014 C C . MET A 1 259 ? 26.590 -6.723 -5.944 1.00 86.50 259 MET A C 1
ATOM 2016 O O . MET A 1 259 ? 27.403 -6.507 -6.836 1.00 86.50 259 MET A O 1
ATOM 2020 N N . MET A 1 260 ? 26.415 -7.941 -5.419 1.00 88.31 260 MET A N 1
ATOM 2021 C CA . MET A 1 260 ? 27.194 -9.116 -5.836 1.00 88.31 260 MET A CA 1
ATOM 2022 C C . MET A 1 260 ? 26.914 -9.534 -7.283 1.00 88.31 260 MET A C 1
ATOM 2024 O O . MET A 1 260 ? 27.832 -9.909 -8.010 1.00 88.31 260 MET A O 1
ATOM 2028 N N . LEU A 1 261 ? 25.648 -9.499 -7.711 1.00 82.88 261 LEU A N 1
ATOM 2029 C CA . LEU A 1 261 ? 25.292 -9.793 -9.100 1.00 82.88 261 LEU A CA 1
ATOM 2030 C C . LEU A 1 261 ? 25.802 -8.704 -10.046 1.00 82.88 261 LEU A C 1
ATOM 2032 O O . LEU A 1 261 ? 26.289 -9.037 -11.123 1.00 82.88 261 LEU A O 1
ATOM 2036 N N . GLY A 1 262 ? 25.713 -7.434 -9.637 1.00 81.31 262 GLY A N 1
ATOM 2037 C CA . GLY A 1 262 ? 26.251 -6.306 -10.394 1.00 81.31 262 GLY A CA 1
ATOM 2038 C C . GLY A 1 262 ? 27.757 -6.438 -10.598 1.00 81.31 262 GLY A C 1
ATOM 2039 O O . GLY A 1 262 ? 28.212 -6.508 -11.736 1.00 81.31 262 GLY A O 1
ATOM 2040 N N . SER A 1 263 ? 28.521 -6.584 -9.510 1.00 84.44 263 SER A N 1
ATOM 2041 C CA . SER A 1 263 ? 29.978 -6.727 -9.592 1.00 84.44 263 SER A CA 1
ATOM 2042 C C . SER A 1 263 ? 30.399 -7.965 -10.381 1.00 84.44 263 SER A C 1
ATOM 2044 O O . SER A 1 263 ? 31.314 -7.880 -11.192 1.00 84.44 263 SER A O 1
ATOM 2046 N N . GLY A 1 264 ? 29.696 -9.092 -10.222 1.00 84.62 264 GLY A N 1
ATOM 2047 C CA . GLY A 1 264 ? 29.985 -10.314 -10.971 1.00 84.62 264 GLY A CA 1
ATOM 2048 C C . GLY A 1 264 ? 29.832 -10.146 -12.485 1.00 84.62 264 GLY A C 1
ATOM 2049 O O . GLY A 1 264 ? 30.686 -10.610 -13.238 1.00 84.62 264 GLY A O 1
ATOM 2050 N N . ILE A 1 265 ? 28.775 -9.467 -12.945 1.00 82.75 265 ILE A N 1
ATOM 2051 C CA . ILE A 1 265 ? 28.571 -9.200 -14.378 1.00 82.75 265 ILE A CA 1
ATOM 2052 C C . ILE A 1 265 ? 29.634 -8.224 -14.890 1.00 82.75 265 ILE A C 1
ATOM 2054 O O . ILE A 1 265 ? 30.242 -8.493 -15.928 1.00 82.75 265 ILE A O 1
ATOM 2058 N N . SER A 1 266 ? 29.905 -7.143 -14.153 1.00 76.75 266 SER A N 1
ATOM 2059 C CA . SER A 1 266 ? 30.914 -6.150 -14.537 1.00 76.75 266 SER A CA 1
ATOM 2060 C C . SER A 1 266 ? 32.310 -6.763 -14.640 1.00 76.75 266 SER A C 1
ATOM 2062 O O . SER A 1 266 ? 33.000 -6.523 -15.625 1.00 76.75 266 SER A O 1
ATOM 2064 N N . SER A 1 267 ? 32.698 -7.642 -13.710 1.00 84.94 267 SER A N 1
ATOM 2065 C CA . SER A 1 267 ? 33.982 -8.350 -13.779 1.00 84.94 267 SER A CA 1
ATOM 2066 C C . SER A 1 267 ? 34.084 -9.281 -14.988 1.00 84.94 267 SER A C 1
ATOM 2068 O O . SER A 1 267 ? 35.143 -9.367 -15.600 1.00 84.94 267 SER A O 1
ATOM 2070 N N . VAL A 1 268 ? 33.005 -9.974 -15.375 1.00 83.69 268 VAL A N 1
ATOM 2071 C CA . VAL A 1 268 ? 33.016 -10.801 -16.597 1.00 83.69 268 VAL A CA 1
ATOM 2072 C C . VAL A 1 268 ? 33.209 -9.930 -17.835 1.00 83.69 268 VAL A C 1
ATOM 2074 O O . VAL A 1 268 ? 34.011 -10.274 -18.701 1.00 83.69 268 VAL A O 1
ATOM 2077 N N . VAL A 1 269 ? 32.505 -8.799 -17.910 1.00 80.81 269 VAL A N 1
ATOM 2078 C CA . VAL A 1 269 ? 32.664 -7.830 -19.002 1.00 80.81 269 VAL A CA 1
ATOM 2079 C C . VAL A 1 269 ? 34.101 -7.304 -19.047 1.00 80.81 269 VAL A C 1
ATOM 2081 O O . VAL A 1 269 ? 34.696 -7.269 -20.118 1.00 80.81 269 VAL A O 1
ATOM 2084 N N . GLU A 1 270 ? 34.685 -6.970 -17.901 1.00 80.00 270 GLU A N 1
ATOM 2085 C CA . GLU A 1 270 ? 36.055 -6.464 -17.790 1.00 80.00 270 GLU A CA 1
ATOM 2086 C C . GLU A 1 270 ? 37.102 -7.512 -18.203 1.00 80.00 270 GLU A C 1
ATOM 2088 O O . GLU A 1 270 ? 38.037 -7.200 -18.938 1.00 80.00 270 GLU A O 1
ATOM 2093 N N . ILE A 1 271 ? 36.905 -8.785 -17.842 1.00 84.50 271 ILE A N 1
ATOM 2094 C CA . ILE A 1 271 ? 37.753 -9.895 -18.310 1.00 84.50 271 ILE A CA 1
ATOM 2095 C C . ILE A 1 271 ? 37.636 -10.069 -19.828 1.00 84.50 271 ILE A C 1
ATOM 2097 O O . ILE A 1 271 ? 38.646 -10.255 -20.506 1.00 84.50 271 ILE A O 1
ATOM 2101 N N . LEU A 1 272 ? 36.421 -10.003 -20.382 1.00 80.94 272 LEU A N 1
ATOM 2102 C CA . LEU A 1 272 ? 36.217 -10.090 -21.830 1.00 80.94 272 LEU A CA 1
ATOM 2103 C C . LEU A 1 272 ? 36.876 -8.918 -22.562 1.00 80.94 272 LEU A C 1
ATOM 2105 O O . LEU A 1 272 ? 37.480 -9.127 -23.613 1.00 80.94 272 LEU A O 1
ATOM 2109 N N . GLN A 1 273 ? 36.808 -7.711 -21.998 1.00 76.50 273 GLN A N 1
ATOM 2110 C CA . GLN A 1 273 ? 37.507 -6.539 -22.524 1.00 76.50 273 GLN A CA 1
ATOM 2111 C C . GLN A 1 273 ? 39.028 -6.721 -22.467 1.00 76.50 273 GLN A C 1
ATOM 2113 O O . GLN A 1 273 ? 39.704 -6.443 -23.453 1.00 76.50 273 GLN A O 1
ATOM 2118 N N . TYR A 1 274 ? 39.556 -7.253 -21.363 1.00 81.31 274 TYR A N 1
ATOM 2119 C CA . TYR A 1 274 ? 40.987 -7.510 -21.193 1.00 81.31 274 TYR A CA 1
ATOM 2120 C C . TYR A 1 274 ? 41.534 -8.557 -22.176 1.00 81.31 274 TYR A C 1
ATOM 2122 O O . TYR A 1 274 ? 42.633 -8.401 -22.702 1.00 81.31 274 TYR A O 1
ATOM 2130 N N . LEU A 1 275 ? 40.772 -9.623 -22.440 1.00 83.25 275 LEU A N 1
ATOM 2131 C CA . LEU A 1 275 ? 41.163 -10.687 -23.375 1.00 83.25 275 LEU A CA 1
ATOM 2132 C C . LEU A 1 275 ? 40.929 -10.321 -24.851 1.00 83.25 275 LEU A C 1
ATOM 2134 O O . LEU A 1 275 ? 41.341 -11.069 -25.741 1.00 83.25 275 LEU A O 1
ATOM 2138 N N . SER A 1 276 ? 40.256 -9.203 -25.125 1.00 82.56 276 SER A N 1
ATOM 2139 C CA . SER A 1 276 ? 39.965 -8.747 -26.484 1.00 82.56 276 SER A CA 1
ATOM 2140 C C . SER A 1 276 ? 41.141 -7.9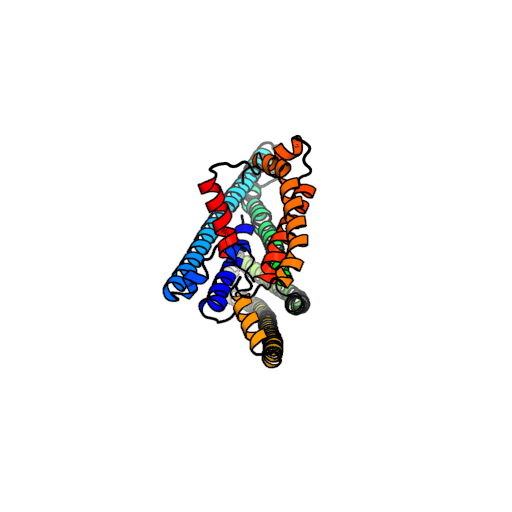73 -27.077 1.00 82.56 276 SER A C 1
ATOM 2142 O O . SER A 1 276 ? 41.841 -7.237 -26.389 1.00 82.56 276 SER A O 1
ATOM 2144 N N . SER A 1 277 ? 41.356 -8.110 -28.388 1.00 79.38 277 SER A N 1
ATOM 2145 C CA . SER A 1 277 ? 42.367 -7.318 -29.093 1.00 79.38 277 SER A CA 1
ATOM 2146 C C . SER A 1 277 ? 42.019 -5.825 -29.058 1.00 79.38 277 SER A C 1
ATOM 2148 O O . SER A 1 277 ? 40.843 -5.460 -29.075 1.00 79.38 277 SER A O 1
ATOM 2150 N N . GLU A 1 278 ? 43.029 -4.948 -29.073 1.00 74.56 278 GLU A N 1
ATOM 2151 C CA . GLU A 1 278 ? 42.827 -3.486 -29.063 1.00 74.56 278 GLU A CA 1
ATOM 2152 C C . GLU A 1 278 ? 41.878 -3.020 -30.181 1.00 74.56 278 GLU A C 1
ATOM 2154 O O . GLU A 1 278 ? 41.061 -2.122 -29.984 1.00 74.56 278 GLU A O 1
ATOM 2159 N N . ALA A 1 279 ? 41.932 -3.678 -31.345 1.00 72.00 279 ALA A N 1
ATOM 2160 C CA . ALA A 1 279 ? 41.034 -3.422 -32.466 1.00 72.00 279 ALA A CA 1
ATOM 2161 C C . ALA A 1 279 ? 39.579 -3.831 -32.172 1.00 72.00 279 ALA A C 1
ATOM 2163 O O . ALA A 1 279 ? 38.664 -3.080 -32.500 1.00 72.00 279 ALA A O 1
ATOM 2164 N N . ALA A 1 280 ? 39.351 -4.982 -31.529 1.00 73.19 280 ALA A N 1
ATOM 2165 C CA . ALA A 1 280 ? 38.010 -5.441 -31.161 1.00 73.19 280 ALA A CA 1
ATOM 2166 C C . ALA A 1 280 ? 37.407 -4.594 -30.033 1.00 73.19 280 ALA A C 1
ATOM 2168 O O . ALA A 1 280 ? 36.227 -4.261 -30.091 1.00 73.19 280 ALA A O 1
ATOM 2169 N N . LEU A 1 281 ? 38.219 -4.185 -29.053 1.00 77.06 281 LEU A N 1
ATOM 2170 C CA . LEU A 1 281 ? 37.796 -3.279 -27.985 1.00 77.06 281 LEU A CA 1
ATOM 2171 C C . LEU A 1 281 ? 37.396 -1.913 -28.556 1.00 77.06 281 LEU A C 1
ATOM 2173 O O . LEU A 1 281 ? 36.334 -1.384 -28.239 1.00 77.06 281 LEU A O 1
ATOM 2177 N N . LYS A 1 282 ? 38.220 -1.366 -29.458 1.00 74.12 282 LYS A N 1
ATOM 2178 C CA . LYS A 1 282 ? 37.934 -0.102 -30.139 1.00 74.12 282 LYS A CA 1
ATOM 2179 C C . LYS A 1 282 ? 36.685 -0.203 -31.016 1.00 74.12 282 LYS A C 1
ATOM 2181 O O . LYS A 1 282 ? 35.864 0.706 -30.978 1.00 74.12 282 LYS A O 1
ATOM 2186 N N . SER A 1 283 ? 36.511 -1.304 -31.749 1.00 72.25 283 SER A N 1
ATOM 2187 C CA . SER A 1 283 ? 35.313 -1.544 -32.563 1.00 72.25 283 SER A CA 1
ATOM 2188 C C . SER A 1 283 ? 34.062 -1.725 -31.695 1.00 72.25 283 SER A C 1
ATOM 2190 O O . SER A 1 283 ? 33.026 -1.161 -32.017 1.00 72.25 283 SER A O 1
ATOM 2192 N N . PHE A 1 284 ? 34.156 -2.393 -30.538 1.00 74.88 284 PHE A N 1
ATOM 2193 C CA . PHE A 1 284 ? 33.061 -2.491 -29.565 1.00 74.88 284 PHE A CA 1
ATOM 2194 C C . PHE A 1 284 ? 32.656 -1.117 -29.013 1.00 74.88 284 PHE A C 1
ATOM 2196 O O . PHE A 1 284 ? 31.476 -0.787 -29.037 1.00 74.88 284 PHE A O 1
ATOM 2203 N N . VAL A 1 285 ? 33.617 -0.283 -28.599 1.00 75.44 285 VAL A N 1
ATOM 2204 C CA . VAL A 1 285 ? 33.353 1.086 -28.106 1.00 75.44 285 VAL A CA 1
ATOM 2205 C C . VAL A 1 285 ? 32.761 1.983 -29.202 1.00 75.44 285 VAL A C 1
ATOM 2207 O O . VAL A 1 285 ? 31.858 2.779 -28.954 1.00 75.44 285 VAL A O 1
ATOM 2210 N N . ILE A 1 286 ? 33.247 1.856 -30.437 1.00 74.38 286 ILE A N 1
ATOM 2211 C CA . ILE A 1 286 ? 32.718 2.599 -31.589 1.00 74.38 286 ILE A CA 1
ATOM 2212 C C . ILE A 1 286 ? 31.316 2.097 -31.968 1.00 74.38 286 ILE A C 1
ATOM 2214 O O . ILE A 1 286 ? 30.452 2.894 -32.331 1.00 74.38 286 ILE A O 1
ATOM 2218 N N . TRP A 1 287 ? 31.069 0.791 -31.854 1.00 77.62 287 TRP A N 1
ATOM 2219 C CA . TRP A 1 287 ? 29.766 0.177 -32.087 1.00 77.62 287 TRP A CA 1
ATOM 2220 C C . TRP A 1 287 ? 28.745 0.611 -31.034 1.00 77.62 287 TRP A C 1
ATOM 2222 O O . TRP A 1 287 ? 27.634 0.967 -31.414 1.00 77.62 287 TRP A O 1
ATOM 2232 N N . THR A 1 288 ? 29.105 0.684 -29.743 1.00 71.94 288 THR A N 1
ATOM 2233 C CA . THR A 1 288 ? 28.202 1.206 -28.695 1.00 71.94 288 THR A CA 1
ATOM 2234 C C . THR A 1 288 ? 27.860 2.680 -28.912 1.00 71.94 288 THR A C 1
ATOM 2236 O O . THR A 1 288 ? 26.752 3.104 -28.605 1.00 71.94 288 THR A O 1
ATOM 2239 N N . MET A 1 289 ? 28.766 3.453 -29.518 1.00 72.38 289 MET A N 1
ATOM 2240 C CA . MET A 1 289 ? 28.519 4.845 -29.917 1.00 72.38 289 MET A CA 1
ATOM 2241 C C . MET A 1 289 ? 27.677 5.000 -31.198 1.00 72.38 289 MET A C 1
ATOM 2243 O O . MET A 1 289 ? 27.274 6.115 -31.518 1.00 72.38 289 MET A O 1
ATOM 2247 N N . GLY A 1 290 ? 27.400 3.914 -31.927 1.00 69.19 290 GLY A N 1
ATOM 2248 C CA . GLY A 1 290 ? 26.692 3.942 -33.207 1.00 69.19 290 GLY A CA 1
ATOM 2249 C C . GLY A 1 290 ? 27.552 4.528 -34.333 1.00 69.19 290 GLY A C 1
ATOM 2250 O O . GLY A 1 290 ? 27.647 5.742 -34.503 1.00 69.19 290 GLY A O 1
ATOM 2251 N N . SER A 1 291 ? 28.153 3.668 -35.157 1.00 74.25 291 SER A N 1
ATOM 2252 C CA . SER A 1 291 ? 29.067 4.079 -36.226 1.00 74.25 291 SER A CA 1
ATOM 2253 C C . SER A 1 291 ? 28.882 3.258 -37.497 1.00 74.25 291 SER A C 1
ATOM 2255 O O . SER A 1 291 ? 28.827 2.032 -37.482 1.00 74.25 291 SER A O 1
ATOM 2257 N N . LEU A 1 292 ? 28.852 3.961 -38.629 1.00 70.88 292 LEU A N 1
ATOM 2258 C CA . LEU A 1 292 ? 28.818 3.375 -39.974 1.00 70.88 292 LEU A CA 1
ATOM 2259 C C . LEU A 1 292 ? 30.227 3.073 -40.518 1.00 70.88 292 LEU A C 1
ATOM 2261 O O . LEU A 1 292 ? 30.354 2.429 -41.556 1.00 70.88 292 LEU A O 1
ATOM 2265 N N . GLY A 1 293 ? 31.279 3.562 -39.850 1.00 67.25 293 GLY A N 1
ATOM 2266 C CA . GLY A 1 293 ? 32.645 3.592 -40.387 1.00 67.25 293 GLY A CA 1
ATOM 2267 C C . GLY A 1 293 ? 33.352 2.235 -40.462 1.00 67.25 293 GLY A C 1
ATOM 2268 O O . GLY A 1 293 ? 34.250 2.082 -41.282 1.00 67.25 293 GLY A O 1
ATOM 2269 N N . ASP A 1 294 ? 32.932 1.256 -39.655 1.00 66.62 294 ASP A N 1
ATOM 2270 C CA . ASP A 1 294 ? 33.558 -0.078 -39.555 1.00 66.62 294 ASP A CA 1
ATOM 2271 C C . ASP A 1 294 ? 32.838 -1.159 -40.396 1.00 66.62 294 ASP A C 1
ATOM 2273 O O . ASP A 1 294 ? 33.200 -2.340 -40.378 1.00 66.62 294 ASP A O 1
ATOM 2277 N N . VAL A 1 295 ? 31.801 -0.789 -41.160 1.00 74.19 295 VAL A N 1
ATOM 2278 C CA . VAL A 1 295 ? 31.026 -1.749 -41.961 1.00 74.19 295 VAL A CA 1
ATOM 2279 C C . VAL A 1 295 ? 31.796 -2.128 -43.230 1.00 74.19 295 VAL A C 1
ATOM 2281 O O . VAL A 1 295 ? 31.858 -1.377 -44.201 1.00 74.19 295 VAL A O 1
ATOM 2284 N N . THR A 1 296 ? 32.370 -3.332 -43.242 1.00 82.81 296 THR A N 1
ATOM 2285 C CA . THR A 1 296 ? 33.084 -3.871 -44.409 1.00 82.81 296 THR A CA 1
ATOM 2286 C C . THR A 1 296 ? 32.133 -4.328 -45.524 1.00 82.81 296 THR A C 1
ATOM 2288 O O . THR A 1 296 ? 30.970 -4.661 -45.285 1.00 82.81 296 THR A O 1
ATOM 2291 N N . GLY A 1 297 ? 32.642 -4.434 -46.758 1.00 80.44 297 GLY A N 1
ATOM 2292 C CA . GLY A 1 297 ? 31.871 -4.964 -47.894 1.00 80.44 297 GLY A CA 1
ATOM 2293 C C . GLY A 1 297 ? 31.345 -6.394 -47.678 1.00 80.44 297 GLY A C 1
ATOM 2294 O O . GLY A 1 297 ? 30.280 -6.737 -48.186 1.00 80.44 297 GLY A O 1
ATOM 2295 N N . GLY A 1 298 ? 32.038 -7.206 -46.869 1.00 82.50 298 GLY A N 1
ATOM 2296 C CA . GLY A 1 298 ? 31.570 -8.537 -46.462 1.00 82.50 298 GLY A CA 1
ATOM 2297 C C . GLY A 1 298 ? 30.369 -8.485 -45.510 1.00 82.50 298 GLY A C 1
ATOM 2298 O O . GLY A 1 298 ? 29.399 -9.216 -45.709 1.00 82.50 298 GLY A O 1
ATOM 2299 N N . ASN A 1 299 ? 30.383 -7.570 -44.535 1.00 82.69 299 ASN A N 1
ATOM 2300 C CA . ASN A 1 299 ? 29.246 -7.335 -43.634 1.00 82.69 299 ASN A CA 1
ATOM 2301 C C . ASN A 1 299 ? 28.023 -6.828 -44.411 1.00 82.69 299 ASN A C 1
ATOM 2303 O O . ASN A 1 299 ? 26.900 -7.270 -44.169 1.00 82.69 299 ASN A O 1
ATOM 2307 N N . LEU A 1 300 ? 28.247 -5.960 -45.404 1.00 82.31 300 LEU A N 1
ATOM 2308 C CA . LEU A 1 300 ? 27.187 -5.464 -46.280 1.00 82.31 300 LEU A CA 1
ATOM 2309 C C . LEU A 1 300 ? 26.554 -6.592 -47.109 1.00 82.31 300 LEU A C 1
ATOM 2311 O O . LEU A 1 300 ? 25.331 -6.649 -47.214 1.00 82.31 300 LEU A O 1
ATOM 2315 N N . ALA A 1 301 ? 27.361 -7.515 -47.645 1.00 86.38 301 ALA A N 1
ATOM 2316 C CA . ALA A 1 301 ? 26.868 -8.667 -48.403 1.00 86.38 301 ALA A CA 1
ATOM 2317 C C . ALA A 1 301 ? 25.996 -9.611 -47.552 1.00 86.38 301 ALA A C 1
ATOM 2319 O O . ALA A 1 301 ? 25.010 -10.149 -48.054 1.00 86.38 301 ALA A O 1
ATOM 2320 N N . LEU A 1 302 ? 26.318 -9.770 -46.262 1.00 85.38 302 LEU A N 1
ATOM 2321 C CA . LEU A 1 302 ? 25.509 -10.538 -45.306 1.00 85.38 302 LEU A CA 1
ATOM 2322 C C . LEU A 1 302 ? 24.217 -9.811 -44.907 1.00 85.38 302 LEU A C 1
ATOM 2324 O O . LEU A 1 302 ? 23.176 -10.446 -44.741 1.00 85.38 302 LEU A O 1
ATOM 2328 N N . MET A 1 303 ? 24.266 -8.484 -44.775 1.00 86.62 303 MET A N 1
ATOM 2329 C CA . MET A 1 303 ? 23.106 -7.668 -44.406 1.00 86.62 303 MET A CA 1
ATOM 2330 C C . MET A 1 303 ? 22.083 -7.553 -45.553 1.00 86.62 303 MET A C 1
ATOM 2332 O O . MET A 1 303 ? 20.876 -7.520 -45.308 1.00 86.62 303 MET A O 1
ATOM 2336 N N . LEU A 1 304 ? 22.550 -7.532 -46.806 1.00 87.50 304 LEU A N 1
ATOM 2337 C CA . LEU A 1 304 ? 21.739 -7.285 -48.004 1.00 87.50 304 LEU A CA 1
ATOM 2338 C C . LEU A 1 304 ? 20.516 -8.212 -48.175 1.00 87.50 304 LEU A C 1
ATOM 2340 O O . LEU A 1 304 ? 19.417 -7.684 -48.358 1.00 87.50 304 LEU A O 1
ATOM 2344 N N . PRO A 1 305 ? 20.630 -9.558 -48.107 1.00 89.94 305 PRO A N 1
ATOM 2345 C CA . PRO A 1 305 ? 19.474 -10.441 -48.288 1.00 89.94 305 PRO A CA 1
ATOM 2346 C C . PRO A 1 305 ? 18.433 -10.276 -47.174 1.00 89.94 305 PRO A C 1
ATOM 2348 O O . PRO A 1 305 ? 17.232 -10.380 -47.426 1.00 89.94 305 PRO A O 1
ATOM 2351 N N . VAL A 1 306 ? 18.877 -9.974 -45.952 1.00 90.38 306 VAL A N 1
ATOM 2352 C CA . VAL A 1 306 ? 17.996 -9.802 -44.792 1.00 90.38 306 VAL A CA 1
ATOM 2353 C C . VAL A 1 306 ? 17.253 -8.466 -44.877 1.00 90.38 306 VAL A C 1
ATOM 2355 O O . VAL A 1 306 ? 16.036 -8.420 -44.700 1.00 90.38 306 VAL A O 1
ATOM 2358 N N . VAL A 1 307 ? 17.944 -7.390 -45.261 1.00 89.19 307 VAL A N 1
ATOM 2359 C CA . VAL A 1 307 ? 17.313 -6.086 -45.519 1.00 89.19 307 VAL A CA 1
ATOM 2360 C C . VAL A 1 307 ? 16.361 -6.157 -46.713 1.00 89.19 307 VAL A C 1
ATOM 2362 O O . VAL A 1 307 ? 15.253 -5.629 -46.633 1.00 89.19 307 VAL A O 1
ATOM 2365 N N . ALA A 1 308 ? 16.723 -6.866 -47.786 1.00 89.81 308 ALA A N 1
ATOM 2366 C CA . ALA A 1 308 ? 15.842 -7.079 -48.933 1.00 89.81 308 ALA A CA 1
ATOM 2367 C C . ALA A 1 308 ? 14.549 -7.811 -48.533 1.00 89.81 308 ALA A C 1
ATOM 2369 O O . ALA A 1 308 ? 13.459 -7.367 -48.892 1.00 89.81 308 ALA A O 1
ATOM 2370 N N . ALA A 1 309 ? 14.643 -8.875 -47.729 1.00 90.81 309 ALA A N 1
ATOM 2371 C CA . ALA A 1 309 ? 13.470 -9.568 -47.193 1.00 90.81 309 ALA A CA 1
ATOM 2372 C C . ALA A 1 309 ? 12.608 -8.651 -46.302 1.00 90.81 309 ALA A C 1
ATOM 2374 O O . ALA A 1 309 ? 11.382 -8.630 -46.431 1.00 90.81 309 ALA A O 1
ATOM 2375 N N . GLY A 1 310 ? 13.241 -7.849 -45.438 1.00 89.12 310 GLY A N 1
ATOM 2376 C CA . GLY A 1 310 ? 12.558 -6.863 -44.599 1.00 89.12 310 GLY A CA 1
ATOM 2377 C C . GLY A 1 310 ? 11.815 -5.793 -45.409 1.00 89.12 310 GLY A C 1
ATOM 2378 O O . GLY A 1 310 ? 10.673 -5.458 -45.078 1.00 89.12 310 GLY A O 1
ATOM 2379 N N . LEU A 1 311 ? 12.421 -5.312 -46.501 1.00 89.00 311 LEU A N 1
ATOM 2380 C CA . LEU A 1 311 ? 11.828 -4.345 -47.428 1.00 89.00 311 LEU A CA 1
ATOM 2381 C C . LEU A 1 311 ? 10.659 -4.947 -48.210 1.00 89.00 311 LEU A C 1
ATOM 2383 O O . LEU A 1 311 ? 9.619 -4.305 -48.319 1.00 89.00 311 LEU A O 1
ATOM 2387 N N . VAL A 1 312 ? 10.777 -6.188 -48.694 1.00 91.38 312 VAL A N 1
ATOM 2388 C CA . VAL A 1 312 ? 9.669 -6.892 -49.368 1.00 91.38 312 VAL A CA 1
ATOM 2389 C C . VAL A 1 312 ? 8.459 -7.017 -48.439 1.00 91.38 312 VAL A C 1
ATOM 2391 O O . VAL A 1 312 ? 7.330 -6.743 -48.852 1.00 91.38 312 VAL A O 1
ATOM 2394 N N . LEU A 1 313 ? 8.684 -7.364 -47.167 1.00 88.19 313 LEU A N 1
ATOM 2395 C CA . LEU A 1 313 ? 7.620 -7.410 -46.159 1.00 88.19 313 LEU A CA 1
ATOM 2396 C C . LEU A 1 313 ? 7.021 -6.025 -45.877 1.00 88.19 313 LEU A C 1
ATOM 2398 O O . LEU A 1 313 ? 5.804 -5.914 -45.731 1.00 88.19 313 LEU A O 1
ATOM 2402 N N . SER A 1 314 ? 7.848 -4.975 -45.844 1.00 86.75 314 SER A N 1
ATOM 2403 C CA . SER A 1 314 ? 7.386 -3.591 -45.676 1.00 86.75 314 SER A CA 1
ATOM 2404 C C . SER A 1 314 ? 6.489 -3.156 -46.843 1.00 86.75 314 SER A C 1
ATOM 2406 O O . SER A 1 314 ? 5.380 -2.665 -46.632 1.00 86.75 314 SER A O 1
ATOM 2408 N N . VAL A 1 315 ? 6.895 -3.455 -48.083 1.00 88.12 315 VAL A N 1
ATOM 2409 C CA . VAL A 1 315 ? 6.116 -3.155 -49.295 1.00 88.12 315 VAL A CA 1
ATOM 2410 C C . VAL A 1 315 ? 4.789 -3.920 -49.317 1.00 88.12 315 VAL A C 1
ATOM 2412 O O . VAL A 1 315 ? 3.743 -3.354 -49.647 1.00 88.12 315 VAL A O 1
ATOM 2415 N N . ALA A 1 316 ? 4.786 -5.190 -48.902 1.00 86.56 316 ALA A N 1
ATOM 2416 C CA . ALA A 1 316 ? 3.558 -5.975 -48.772 1.00 86.56 316 ALA A CA 1
ATOM 2417 C C . ALA A 1 316 ? 2.583 -5.389 -47.726 1.00 86.56 316 ALA A C 1
ATOM 2419 O O . ALA A 1 316 ? 1.365 -5.559 -47.846 1.00 86.56 316 ALA A O 1
ATOM 2420 N N . ALA A 1 317 ? 3.096 -4.662 -46.728 1.00 86.31 317 ALA A N 1
ATOM 2421 C CA . ALA A 1 317 ? 2.313 -4.053 -45.658 1.00 86.31 317 ALA A CA 1
ATOM 2422 C C . ALA A 1 317 ? 1.713 -2.676 -46.005 1.00 86.31 317 ALA A C 1
ATOM 2424 O O . ALA A 1 317 ? 0.870 -2.193 -45.248 1.00 86.31 317 ALA A O 1
ATOM 2425 N N . ILE A 1 318 ? 2.063 -2.071 -47.149 1.00 86.38 318 ILE A N 1
ATOM 2426 C CA . ILE A 1 318 ? 1.625 -0.715 -47.541 1.00 86.38 318 ILE A CA 1
ATOM 2427 C C . ILE A 1 318 ? 0.094 -0.572 -47.564 1.00 86.38 318 ILE A C 1
ATOM 2429 O O . ILE A 1 318 ? -0.467 0.353 -46.974 1.00 86.38 318 ILE A O 1
ATOM 2433 N N . LYS A 1 319 ? -0.616 -1.495 -48.232 1.00 84.44 319 LYS A N 1
ATOM 2434 C CA . LYS A 1 319 ? -2.091 -1.456 -48.310 1.00 84.44 319 LYS A CA 1
ATOM 2435 C C . LYS A 1 319 ? -2.741 -1.581 -46.915 1.00 84.44 319 LYS A C 1
ATOM 2437 O O . LYS A 1 319 ? -3.587 -0.744 -46.599 1.00 84.44 319 LYS A O 1
ATOM 2442 N N . PRO A 1 320 ? -2.353 -2.558 -46.068 1.00 84.25 320 PRO A N 1
ATOM 2443 C CA . PRO A 1 320 ? -2.790 -2.621 -44.672 1.00 84.25 320 PRO A CA 1
ATOM 2444 C C . PRO A 1 320 ? -2.492 -1.364 -43.840 1.00 84.25 320 PRO A C 1
ATOM 2446 O O . PRO A 1 320 ? -3.355 -0.935 -43.078 1.00 84.25 320 PRO A O 1
ATOM 2449 N N . LEU A 1 321 ? -1.308 -0.760 -43.987 1.00 84.25 321 LEU A N 1
ATOM 2450 C CA . LEU A 1 321 ? -0.901 0.456 -43.265 1.00 84.25 321 LEU A CA 1
ATOM 2451 C C . LEU A 1 321 ? -1.809 1.647 -43.583 1.00 84.25 321 LEU A C 1
ATOM 2453 O O . LEU A 1 321 ? -2.274 2.328 -42.671 1.00 84.25 321 LEU A O 1
ATOM 2457 N N . ASN A 1 322 ? -2.140 1.848 -44.861 1.00 85.75 322 ASN A N 1
ATOM 2458 C CA . ASN A 1 322 ? -3.074 2.897 -45.273 1.00 85.75 322 ASN A CA 1
ATOM 2459 C C . ASN A 1 322 ? -4.502 2.664 -44.758 1.00 85.75 322 ASN A C 1
ATOM 2461 O O . ASN A 1 322 ? -5.195 3.619 -44.425 1.00 85.75 322 ASN A O 1
ATOM 2465 N N . LEU A 1 323 ? -4.943 1.407 -44.651 1.00 83.12 323 LEU A N 1
ATOM 2466 C CA . LEU A 1 323 ? -6.245 1.083 -44.058 1.00 83.12 323 LEU A CA 1
ATOM 2467 C C . LEU A 1 323 ? -6.265 1.325 -42.544 1.00 83.12 323 LEU A C 1
ATOM 2469 O O . LEU A 1 323 ? -7.281 1.763 -42.009 1.00 83.12 323 LEU A O 1
ATOM 2473 N N . LEU A 1 324 ? -5.145 1.085 -41.856 1.00 84.00 324 LEU A N 1
ATOM 2474 C CA . LEU A 1 324 ? -5.012 1.350 -40.421 1.00 84.00 324 LEU A CA 1
ATOM 2475 C C . LEU A 1 324 ? -5.013 2.851 -40.086 1.00 84.00 324 LEU A C 1
ATOM 2477 O O . LEU A 1 324 ? -5.460 3.209 -38.997 1.00 84.00 324 LEU A O 1
ATOM 2481 N N . LEU A 1 325 ? -4.606 3.732 -41.012 1.00 83.50 325 LEU A N 1
ATOM 2482 C CA . LEU A 1 325 ? -4.724 5.191 -40.839 1.00 83.50 325 LEU A CA 1
ATOM 2483 C C . LEU A 1 325 ? -6.177 5.663 -40.661 1.00 83.50 325 LEU A C 1
ATOM 2485 O O . LEU A 1 325 ? -6.412 6.676 -40.008 1.00 83.50 325 LEU A O 1
ATOM 2489 N N . LEU A 1 326 ? -7.149 4.926 -41.210 1.00 83.25 326 LEU A N 1
ATOM 2490 C CA . LEU A 1 326 ? -8.584 5.229 -41.109 1.00 83.25 326 LEU A CA 1
ATOM 2491 C C . LEU A 1 326 ? -9.209 4.746 -39.783 1.00 83.25 326 LEU A C 1
ATOM 2493 O O . LEU A 1 326 ? -10.390 4.979 -39.530 1.00 83.25 326 LEU A O 1
ATOM 2497 N N . GLY A 1 327 ? -8.422 4.087 -38.927 1.00 81.56 327 GLY A N 1
ATOM 2498 C CA . GLY A 1 327 ? -8.834 3.568 -37.624 1.00 81.56 327 GLY A CA 1
ATOM 2499 C C . GLY A 1 327 ? -9.060 2.053 -37.616 1.00 81.56 327 GLY A C 1
ATOM 2500 O O . GLY A 1 327 ? -9.561 1.459 -38.570 1.00 81.56 327 GLY A O 1
ATOM 2501 N N . GLU A 1 328 ? -8.720 1.406 -36.497 1.00 83.00 328 GLU A N 1
ATOM 2502 C CA . GLU A 1 328 ? -8.744 -0.062 -36.370 1.00 83.00 328 GLU A CA 1
ATOM 2503 C C . GLU A 1 328 ? -10.138 -0.671 -36.576 1.00 83.00 328 GLU A C 1
ATOM 2505 O O . GLU A 1 328 ? -10.272 -1.736 -37.181 1.00 83.00 328 GLU A O 1
ATOM 2510 N N . ASN A 1 329 ? -11.182 0.016 -36.104 1.00 82.50 329 ASN A N 1
ATOM 2511 C CA . ASN A 1 329 ? -12.564 -0.437 -36.261 1.00 82.50 329 ASN A CA 1
ATOM 2512 C C . ASN A 1 329 ? -12.998 -0.420 -37.734 1.00 82.50 329 ASN A C 1
ATOM 2514 O O . ASN A 1 329 ? -13.702 -1.329 -38.165 1.00 82.50 329 ASN A O 1
ATOM 2518 N N . TYR A 1 330 ? -12.532 0.563 -38.510 1.00 83.12 330 TYR A N 1
ATOM 2519 C CA . TYR A 1 330 ? -12.812 0.678 -39.941 1.00 83.12 330 TYR A CA 1
ATOM 2520 C C . TYR A 1 330 ? -12.002 -0.334 -40.766 1.00 83.12 330 TYR A C 1
ATOM 2522 O O . TYR A 1 330 ? -12.521 -0.984 -41.671 1.00 83.12 330 TYR A O 1
ATOM 2530 N N . ALA A 1 331 ? -10.734 -0.550 -40.411 1.00 83.25 331 ALA A N 1
ATOM 2531 C CA . ALA A 1 331 ? -9.908 -1.570 -41.052 1.00 83.25 331 ALA A CA 1
ATOM 2532 C C . ALA A 1 331 ? -10.486 -2.986 -40.857 1.00 83.25 331 ALA A C 1
ATOM 2534 O O . ALA A 1 331 ? -10.485 -3.795 -41.787 1.00 83.25 331 ALA A O 1
ATOM 2535 N N . ARG A 1 332 ? -11.031 -3.277 -39.665 1.00 84.50 332 ARG A N 1
ATOM 2536 C CA . ARG A 1 332 ? -11.635 -4.581 -39.354 1.00 84.50 332 ARG A CA 1
ATOM 2537 C C . ARG A 1 332 ? -12.921 -4.833 -40.147 1.00 84.50 332 ARG A C 1
ATOM 2539 O O . ARG A 1 332 ? -13.133 -5.956 -40.596 1.00 84.50 332 ARG A O 1
ATOM 2546 N N . THR A 1 333 ? -13.755 -3.812 -40.362 1.00 84.25 333 THR A N 1
ATOM 2547 C CA . THR A 1 333 ? -14.974 -3.939 -41.185 1.00 84.25 333 THR A CA 1
ATOM 2548 C C . THR A 1 333 ? -14.671 -4.070 -42.678 1.00 84.25 333 THR A C 1
ATOM 2550 O O . THR A 1 333 ? -15.443 -4.697 -43.396 1.00 84.25 333 THR A O 1
ATOM 2553 N N . MET A 1 334 ? -13.519 -3.573 -43.137 1.00 82.19 334 MET A N 1
ATOM 2554 C CA . MET A 1 334 ? -12.989 -3.788 -44.493 1.00 82.19 334 MET A CA 1
ATOM 2555 C C . MET A 1 334 ? -12.312 -5.162 -44.688 1.00 82.19 334 MET A C 1
ATOM 2557 O O . MET A 1 334 ? -11.710 -5.412 -45.731 1.00 82.19 334 MET A O 1
ATOM 2561 N N . GLY A 1 335 ? -12.399 -6.066 -43.703 1.00 83.69 335 GLY A N 1
ATOM 2562 C CA . GLY A 1 335 ? -11.878 -7.435 -43.793 1.00 83.69 335 GLY A CA 1
ATOM 2563 C C . GLY A 1 335 ? -10.399 -7.594 -43.420 1.00 83.69 335 GLY A C 1
ATOM 2564 O O . GLY A 1 335 ? -9.831 -8.666 -43.633 1.00 83.69 335 GLY A O 1
ATOM 2565 N N . LEU A 1 336 ? -9.756 -6.565 -42.851 1.00 88.81 336 LEU A N 1
ATOM 2566 C CA . LEU A 1 336 ? -8.361 -6.650 -42.413 1.00 88.81 336 LEU A CA 1
ATOM 2567 C C . LEU A 1 336 ? -8.240 -7.397 -41.074 1.00 88.81 336 LEU A C 1
ATOM 2569 O O . LEU A 1 336 ? -8.839 -7.013 -40.066 1.00 88.81 336 LEU A O 1
ATOM 2573 N N . ASN A 1 337 ? -7.382 -8.418 -41.020 1.00 87.88 337 ASN A N 1
ATOM 2574 C CA . ASN A 1 337 ? -7.022 -9.072 -39.764 1.00 87.88 337 ASN A CA 1
ATOM 2575 C C . ASN A 1 337 ? -5.916 -8.289 -39.033 1.00 87.88 337 ASN A C 1
ATOM 2577 O O . ASN A 1 337 ? -4.722 -8.506 -39.252 1.00 87.88 337 ASN A O 1
ATOM 2581 N N . VAL A 1 338 ? -6.333 -7.397 -38.131 1.00 83.38 338 VAL A N 1
ATOM 2582 C CA . VAL A 1 338 ? -5.455 -6.479 -37.378 1.00 83.38 338 VAL A CA 1
ATOM 2583 C C . VAL A 1 338 ? -4.321 -7.209 -36.646 1.00 83.38 338 VAL A C 1
ATOM 2585 O O . VAL A 1 338 ? -3.196 -6.714 -36.607 1.00 83.38 338 VAL A O 1
ATOM 2588 N N . GLN A 1 339 ? -4.578 -8.401 -36.099 1.00 85.06 339 GLN A N 1
ATOM 2589 C CA . GLN A 1 339 ? -3.576 -9.133 -35.324 1.00 85.06 339 GLN A CA 1
ATOM 2590 C C . GLN A 1 339 ? -2.458 -9.690 -36.213 1.00 85.06 339 GLN A C 1
ATOM 2592 O O . GLN A 1 339 ? -1.285 -9.528 -35.881 1.00 85.06 339 GLN A O 1
ATOM 2597 N N . HIS A 1 340 ? -2.795 -10.258 -37.374 1.00 84.38 340 HIS A N 1
ATOM 2598 C CA . HIS A 1 340 ? -1.795 -10.721 -38.343 1.00 84.38 340 HIS A CA 1
ATOM 2599 C C . HIS A 1 340 ? -1.019 -9.562 -38.973 1.00 84.38 340 HIS A C 1
ATOM 2601 O O . HIS A 1 340 ? 0.204 -9.642 -39.087 1.00 84.38 340 HIS A O 1
ATOM 2607 N N . THR A 1 341 ? -1.697 -8.464 -39.323 1.00 87.69 341 THR A N 1
ATOM 2608 C CA . THR A 1 341 ? -1.034 -7.264 -39.854 1.00 87.69 341 THR A CA 1
ATOM 2609 C C . THR A 1 341 ? -0.036 -6.689 -38.849 1.00 87.69 341 THR A C 1
ATOM 2611 O O . THR A 1 341 ? 1.086 -6.362 -39.228 1.00 87.69 341 THR A O 1
ATOM 2614 N N . ARG A 1 342 ? -0.387 -6.622 -37.558 1.00 85.56 342 ARG A N 1
ATOM 2615 C CA . ARG A 1 342 ? 0.520 -6.110 -36.521 1.00 85.56 342 ARG A CA 1
ATOM 2616 C C . ARG A 1 342 ? 1.742 -7.005 -36.322 1.00 85.56 342 ARG A C 1
ATOM 2618 O O . ARG A 1 342 ? 2.846 -6.491 -36.176 1.00 85.56 342 ARG A O 1
ATOM 2625 N N . THR A 1 343 ? 1.563 -8.326 -36.360 1.00 84.56 343 THR A N 1
ATOM 2626 C CA . THR A 1 343 ? 2.682 -9.278 -36.290 1.00 84.56 343 THR A CA 1
ATOM 2627 C C . THR A 1 343 ? 3.609 -9.140 -37.498 1.00 84.56 343 THR A C 1
ATOM 2629 O O . THR A 1 343 ? 4.824 -9.146 -37.331 1.00 84.56 343 THR A O 1
ATOM 2632 N N . LEU A 1 344 ? 3.059 -8.943 -38.701 1.00 87.12 344 LEU A N 1
ATOM 2633 C CA . LEU A 1 344 ? 3.845 -8.739 -39.921 1.00 87.12 344 LEU A CA 1
ATOM 2634 C C . LEU A 1 344 ? 4.638 -7.422 -39.889 1.00 87.12 344 LEU A C 1
ATOM 2636 O O . LEU A 1 344 ? 5.817 -7.412 -40.237 1.00 87.12 344 LEU A O 1
ATOM 2640 N N . LEU A 1 345 ? 4.029 -6.335 -39.400 1.00 88.69 345 LEU A N 1
ATOM 2641 C CA . LEU A 1 345 ? 4.710 -5.050 -39.194 1.00 88.69 345 LEU A CA 1
ATOM 2642 C C . LEU A 1 345 ? 5.835 -5.156 -38.164 1.00 88.69 345 LEU A C 1
ATOM 2644 O O . LEU A 1 345 ? 6.928 -4.634 -38.383 1.00 88.69 345 LEU A O 1
ATOM 2648 N N . PHE A 1 346 ? 5.581 -5.856 -37.058 1.00 86.94 346 PHE A N 1
ATOM 2649 C CA . PHE A 1 346 ? 6.586 -6.099 -36.030 1.00 86.94 346 PHE A CA 1
ATOM 2650 C C . PHE A 1 346 ? 7.759 -6.908 -36.590 1.00 86.94 346 PHE A C 1
ATOM 2652 O O . PHE A 1 346 ? 8.903 -6.498 -36.430 1.00 86.94 346 PHE A O 1
ATOM 2659 N N . LEU A 1 347 ? 7.484 -7.995 -37.318 1.00 88.19 347 LEU A N 1
ATOM 2660 C CA . LEU A 1 347 ? 8.511 -8.822 -37.955 1.00 88.19 347 LEU A CA 1
ATOM 2661 C C . LEU A 1 347 ? 9.350 -8.033 -38.965 1.00 88.19 347 LEU A C 1
ATOM 2663 O O . LEU A 1 347 ? 10.570 -8.093 -38.887 1.00 88.19 347 LEU A O 1
ATOM 2667 N N . SER A 1 348 ? 8.724 -7.265 -39.863 1.00 89.38 348 SER A N 1
ATOM 2668 C CA . SER A 1 348 ? 9.435 -6.421 -40.840 1.00 89.38 348 SER A CA 1
ATOM 2669 C C . SER A 1 348 ? 10.316 -5.374 -40.149 1.00 89.38 348 SER A C 1
ATOM 2671 O O . SER A 1 348 ? 11.493 -5.238 -40.480 1.00 89.38 348 SER A O 1
ATOM 2673 N N . THR A 1 349 ? 9.784 -4.697 -39.126 1.00 87.06 349 THR A N 1
ATOM 2674 C CA . THR A 1 349 ? 10.525 -3.677 -38.368 1.00 87.06 349 THR A CA 1
ATOM 2675 C C . THR A 1 349 ? 11.701 -4.283 -37.606 1.00 87.06 349 THR A C 1
ATOM 2677 O O . THR A 1 349 ? 12.788 -3.718 -37.624 1.00 87.06 349 THR A O 1
ATOM 2680 N N . VAL A 1 350 ? 11.515 -5.441 -36.967 1.00 88.25 350 VAL A N 1
ATOM 2681 C CA . VAL A 1 350 ? 12.588 -6.158 -36.259 1.00 88.25 350 VAL A CA 1
ATOM 2682 C C . VAL A 1 350 ? 13.655 -6.645 -37.233 1.00 88.25 350 VAL A C 1
ATOM 2684 O O . VAL A 1 350 ? 14.837 -6.520 -36.932 1.00 88.25 350 VAL A O 1
ATOM 2687 N N . LEU A 1 351 ? 13.266 -7.144 -38.408 1.00 88.50 351 LEU A N 1
ATOM 2688 C CA . LEU A 1 351 ? 14.215 -7.580 -39.432 1.00 88.50 351 LEU A CA 1
ATOM 2689 C C . LEU A 1 351 ? 15.084 -6.417 -39.916 1.00 88.50 351 LEU A C 1
ATOM 2691 O O . LEU A 1 351 ? 16.305 -6.541 -39.962 1.00 88.50 351 LEU A O 1
ATOM 2695 N N . LEU A 1 352 ? 14.463 -5.280 -40.236 1.00 87.69 352 LEU A N 1
ATOM 2696 C CA . LEU A 1 352 ? 15.160 -4.107 -40.758 1.00 87.69 352 LEU A CA 1
ATOM 2697 C C . LEU A 1 352 ? 15.991 -3.411 -39.675 1.00 87.69 352 LEU A C 1
ATOM 2699 O O . LEU A 1 352 ? 17.191 -3.226 -39.844 1.00 87.69 352 LEU A O 1
ATOM 2703 N N . ALA A 1 353 ? 15.380 -3.060 -38.543 1.00 83.81 353 ALA A N 1
ATOM 2704 C CA . ALA A 1 353 ? 16.072 -2.338 -37.480 1.00 83.81 353 ALA A CA 1
ATOM 2705 C C . ALA A 1 353 ? 17.100 -3.227 -36.772 1.00 83.81 353 ALA A C 1
ATOM 2707 O O . ALA A 1 353 ? 18.216 -2.789 -36.520 1.00 83.81 353 ALA A O 1
ATOM 2708 N N . GLY A 1 354 ? 16.759 -4.490 -36.505 1.00 84.44 354 GLY A N 1
ATOM 2709 C CA . GLY A 1 354 ? 17.650 -5.430 -35.831 1.00 84.44 354 GLY A CA 1
ATOM 2710 C C . GLY A 1 354 ? 18.906 -5.737 -36.639 1.00 84.44 354 GLY A C 1
ATOM 2711 O O . GLY A 1 354 ? 19.990 -5.778 -36.064 1.00 84.44 354 GLY A O 1
ATOM 2712 N N . THR A 1 355 ? 18.800 -5.884 -37.964 1.00 86.81 355 THR A N 1
ATOM 2713 C CA . THR A 1 355 ? 20.002 -6.083 -38.790 1.00 86.81 355 THR A CA 1
ATOM 2714 C C . THR A 1 355 ? 20.865 -4.841 -38.883 1.00 86.81 355 THR A C 1
ATOM 2716 O O . THR A 1 355 ? 22.073 -4.937 -38.687 1.00 86.81 355 THR A O 1
ATOM 2719 N N . VAL A 1 356 ? 20.271 -3.670 -39.111 1.00 83.50 356 VAL A N 1
ATOM 2720 C CA . VAL A 1 356 ? 21.039 -2.422 -39.189 1.00 83.50 356 VAL A CA 1
ATOM 2721 C C . VAL A 1 356 ? 21.732 -2.123 -37.855 1.00 83.50 356 VAL A C 1
ATOM 2723 O O . VAL A 1 356 ? 22.909 -1.779 -37.847 1.00 83.50 356 VAL A O 1
ATOM 2726 N N . THR A 1 357 ? 21.059 -2.325 -36.718 1.00 83.44 357 THR A N 1
ATOM 2727 C CA . THR A 1 357 ? 21.656 -2.130 -35.387 1.00 83.44 357 THR A CA 1
ATOM 2728 C C . THR A 1 357 ? 22.734 -3.162 -35.063 1.00 83.44 357 THR A C 1
ATOM 2730 O O . THR A 1 357 ? 23.726 -2.816 -34.428 1.00 83.44 357 THR A O 1
ATOM 2733 N N . ALA A 1 358 ? 22.596 -4.409 -35.520 1.00 83.12 358 ALA A N 1
ATOM 2734 C CA . ALA A 1 358 ? 23.621 -5.427 -35.303 1.00 83.12 358 ALA A CA 1
ATOM 2735 C C . ALA A 1 358 ? 24.968 -5.040 -35.938 1.00 83.12 358 ALA A C 1
ATOM 2737 O O . ALA A 1 358 ? 26.008 -5.256 -35.322 1.00 83.12 358 ALA A O 1
ATOM 2738 N N . PHE A 1 359 ? 24.956 -4.428 -37.126 1.00 82.06 359 PHE A N 1
ATOM 2739 C CA . PHE A 1 359 ? 26.184 -4.092 -37.858 1.00 82.06 359 PHE A CA 1
ATOM 2740 C C . PHE A 1 359 ? 26.671 -2.652 -37.654 1.00 82.06 359 PHE A C 1
ATOM 2742 O O . PHE A 1 359 ? 27.878 -2.436 -37.608 1.00 82.06 359 PHE A O 1
ATOM 2749 N N . CYS A 1 360 ? 25.768 -1.679 -37.518 1.00 79.50 360 CYS A N 1
ATOM 2750 C CA . CYS A 1 360 ? 26.121 -0.257 -37.392 1.00 79.50 360 CYS A CA 1
ATOM 2751 C C . CYS A 1 360 ? 26.066 0.258 -35.943 1.00 79.50 360 CYS A C 1
ATOM 2753 O O . CYS A 1 360 ? 26.372 1.422 -35.686 1.00 79.50 360 CYS A O 1
ATOM 2755 N N . GLY A 1 361 ? 25.626 -0.575 -34.999 1.00 77.62 361 GLY A N 1
ATOM 2756 C CA . GLY A 1 361 ? 25.337 -0.151 -33.635 1.00 77.62 361 GLY A CA 1
ATOM 2757 C C . GLY A 1 361 ? 24.023 0.633 -33.513 1.00 77.62 361 GLY A C 1
ATOM 2758 O O . GLY A 1 361 ? 23.314 0.875 -34.501 1.00 77.62 361 GLY A O 1
ATOM 2759 N N . PRO A 1 362 ? 23.630 1.011 -32.288 1.00 77.06 362 PRO A N 1
ATOM 2760 C CA . PRO A 1 362 ? 22.397 1.744 -32.042 1.00 77.06 362 PRO A CA 1
ATOM 2761 C C . PRO A 1 362 ? 22.532 3.220 -32.452 1.00 77.06 362 PRO A C 1
ATOM 2763 O O . PRO A 1 362 ? 22.917 4.072 -31.662 1.00 77.06 362 PRO A O 1
ATOM 2766 N N . VAL A 1 363 ? 22.146 3.555 -33.687 1.00 70.19 363 VAL A N 1
ATOM 2767 C CA . VAL A 1 363 ? 22.105 4.952 -34.166 1.00 70.19 363 VAL A CA 1
ATOM 2768 C C . VAL A 1 363 ? 20.727 5.568 -33.893 1.00 70.19 363 VAL A C 1
ATOM 2770 O O . VAL A 1 363 ? 19.827 5.559 -34.737 1.00 70.19 363 VAL A O 1
ATOM 2773 N N . GLY A 1 364 ? 20.536 6.085 -32.677 1.00 61.38 364 GLY A N 1
ATOM 2774 C CA . GLY A 1 364 ? 19.222 6.519 -32.177 1.00 61.38 364 GLY A CA 1
ATOM 2775 C C . GLY A 1 364 ? 18.573 7.687 -32.937 1.00 61.38 364 GLY A C 1
ATOM 2776 O O . GLY A 1 364 ? 17.349 7.723 -33.086 1.00 61.38 364 GLY A O 1
ATOM 2777 N N . PHE A 1 365 ? 19.366 8.625 -33.464 1.00 62.91 365 PHE A N 1
ATOM 2778 C CA . PHE A 1 365 ? 18.859 9.861 -34.078 1.00 62.91 365 PHE A CA 1
ATOM 2779 C C . PHE A 1 365 ? 18.109 9.638 -35.406 1.00 62.91 365 PHE A C 1
ATOM 2781 O O . PHE A 1 365 ? 17.100 10.293 -35.682 1.00 62.91 365 PHE A O 1
ATOM 2788 N N . ILE A 1 366 ? 18.546 8.670 -36.219 1.00 67.62 366 ILE A N 1
ATOM 2789 C CA . ILE A 1 366 ? 17.997 8.429 -37.567 1.00 67.62 366 ILE A CA 1
ATOM 2790 C C . ILE A 1 366 ? 16.533 7.968 -37.491 1.00 67.62 366 ILE A C 1
ATOM 2792 O O . ILE A 1 366 ? 15.681 8.466 -38.225 1.00 67.62 366 ILE A O 1
ATOM 2796 N N . GLY A 1 367 ? 16.201 7.083 -36.546 1.00 61.66 367 GLY A N 1
ATOM 2797 C CA . GLY A 1 367 ? 14.839 6.558 -36.371 1.00 61.66 367 GLY A CA 1
ATOM 2798 C C . GLY A 1 367 ? 13.811 7.579 -35.860 1.00 61.66 367 GLY A C 1
ATOM 2799 O O . GLY A 1 367 ? 12.616 7.274 -35.802 1.00 61.66 367 GLY A O 1
ATOM 2800 N N . LEU A 1 368 ? 14.260 8.772 -35.463 1.00 63.00 368 LEU A N 1
ATOM 2801 C CA . LEU A 1 368 ? 13.412 9.899 -35.075 1.00 63.00 368 LEU A CA 1
ATOM 2802 C C . LEU A 1 368 ? 13.365 10.967 -36.167 1.00 63.00 368 LEU A C 1
ATOM 2804 O O . LEU A 1 368 ? 12.283 11.445 -36.494 1.00 63.00 368 LEU A O 1
ATOM 2808 N N . ALA A 1 369 ? 14.502 11.301 -36.775 1.00 71.50 369 ALA A N 1
ATOM 2809 C CA . ALA A 1 369 ? 14.569 12.327 -37.810 1.00 71.50 369 ALA A CA 1
ATOM 2810 C C . ALA A 1 369 ? 13.919 11.887 -39.134 1.00 71.50 369 ALA A C 1
ATOM 2812 O O . ALA A 1 369 ? 13.210 12.676 -39.759 1.00 71.50 369 ALA A O 1
ATOM 2813 N N . VAL A 1 370 ? 14.110 10.630 -39.555 1.00 79.12 370 VAL A N 1
ATOM 2814 C CA . VAL A 1 370 ? 13.684 10.148 -40.883 1.00 79.12 370 VAL A CA 1
ATOM 2815 C C . VAL A 1 370 ? 12.169 10.249 -41.115 1.00 79.12 370 VAL A C 1
ATOM 2817 O O . VAL A 1 370 ? 11.787 10.777 -42.157 1.00 79.12 370 VAL A O 1
ATOM 2820 N N . PRO A 1 371 ? 11.277 9.853 -40.183 1.00 73.00 371 PRO A N 1
ATOM 2821 C CA . PRO A 1 371 ? 9.834 10.012 -40.385 1.00 73.00 371 PRO A CA 1
ATOM 2822 C C . PRO A 1 371 ? 9.392 11.476 -40.523 1.00 73.00 371 PRO A C 1
ATOM 2824 O O . PRO A 1 371 ? 8.484 11.782 -41.296 1.00 73.00 371 PRO A O 1
ATOM 2827 N N . HIS A 1 372 ? 10.026 12.390 -39.782 1.00 76.81 372 HIS A N 1
ATOM 2828 C CA . HIS A 1 372 ? 9.733 13.820 -39.868 1.00 76.81 372 HIS A CA 1
ATOM 2829 C C . HIS A 1 372 ? 10.258 14.424 -41.174 1.00 76.81 372 HIS A C 1
ATOM 2831 O O . HIS A 1 372 ? 9.522 15.152 -41.838 1.00 76.81 372 HIS A O 1
ATOM 2837 N N . LEU A 1 373 ? 11.474 14.059 -41.588 1.00 79.00 373 LEU A N 1
ATOM 2838 C CA . LEU A 1 373 ? 12.058 14.468 -42.866 1.00 79.00 373 LEU A CA 1
ATOM 2839 C C . LEU A 1 373 ? 11.243 13.956 -44.055 1.00 79.00 373 LEU A C 1
ATOM 2841 O O . LEU A 1 373 ? 10.951 14.726 -44.965 1.00 79.00 373 LEU A O 1
ATOM 2845 N N . ALA A 1 374 ? 10.812 12.693 -44.027 1.00 78.88 374 ALA A N 1
ATOM 2846 C CA . ALA A 1 374 ? 9.984 12.118 -45.081 1.00 78.88 374 ALA A CA 1
ATOM 2847 C C . ALA A 1 374 ? 8.630 12.843 -45.190 1.00 78.88 374 ALA A C 1
ATOM 2849 O O . ALA A 1 374 ? 8.194 13.189 -46.286 1.00 78.88 374 ALA A O 1
ATOM 2850 N N . ARG A 1 375 ? 7.996 13.182 -44.057 1.00 73.50 375 ARG A N 1
ATOM 2851 C CA . ARG A 1 375 ? 6.765 13.993 -44.057 1.00 73.50 375 ARG A CA 1
ATOM 2852 C C . ARG A 1 375 ? 6.986 15.425 -44.546 1.00 73.50 375 ARG A C 1
ATOM 2854 O O . ARG A 1 375 ? 6.105 15.953 -45.215 1.00 73.50 375 ARG A O 1
ATOM 2861 N N . MET A 1 376 ? 8.126 16.048 -44.239 1.00 78.62 376 MET A N 1
ATOM 2862 C CA . MET A 1 376 ? 8.463 17.389 -44.738 1.00 78.62 376 MET A CA 1
ATOM 2863 C C . MET A 1 376 ? 8.749 17.403 -46.244 1.00 78.62 376 MET A C 1
ATOM 2865 O O . MET A 1 376 ? 8.345 18.342 -46.921 1.00 78.62 376 MET A O 1
ATOM 2869 N N . LEU A 1 377 ? 9.428 16.377 -46.764 1.00 80.00 377 LEU A N 1
ATOM 2870 C CA . LEU A 1 377 ? 9.805 16.284 -48.177 1.00 80.00 377 LEU A CA 1
ATOM 2871 C C . LEU A 1 377 ? 8.628 15.907 -49.079 1.00 80.00 377 LEU A C 1
ATOM 2873 O O . LEU A 1 377 ? 8.471 16.489 -50.148 1.00 80.00 377 LEU A O 1
ATOM 2877 N N . PHE A 1 378 ? 7.807 14.943 -48.658 1.00 81.94 378 PHE A N 1
ATOM 2878 C CA . PHE A 1 378 ? 6.757 14.381 -49.512 1.00 81.94 378 PHE A CA 1
ATOM 2879 C C . PHE A 1 378 ? 5.353 14.912 -49.206 1.00 81.94 378 PHE A C 1
ATOM 2881 O O . PHE A 1 378 ? 4.452 14.694 -50.013 1.00 81.94 378 PHE A O 1
ATOM 2888 N N . ALA A 1 379 ? 5.149 15.591 -48.065 1.00 75.12 379 ALA A N 1
ATOM 2889 C CA . ALA A 1 379 ? 3.885 16.215 -47.644 1.00 75.12 379 ALA A CA 1
ATOM 2890 C C . ALA A 1 379 ? 2.625 15.333 -47.821 1.00 75.12 379 ALA A C 1
ATOM 2892 O O . ALA A 1 379 ? 1.513 15.840 -47.967 1.00 75.12 379 ALA A O 1
ATOM 2893 N N . SER A 1 380 ? 2.783 14.006 -47.801 1.00 73.69 380 SER A N 1
ATOM 2894 C CA . SER A 1 380 ? 1.712 13.031 -48.005 1.00 73.69 380 SER A CA 1
ATOM 2895 C C . SER A 1 380 ? 1.645 12.067 -46.821 1.00 73.69 380 SER A C 1
ATOM 2897 O O . SER A 1 380 ? 2.644 11.847 -46.139 1.00 73.69 380 SER A O 1
ATOM 2899 N N . ALA A 1 381 ? 0.462 11.508 -46.565 1.00 66.19 381 ALA A N 1
ATOM 2900 C CA . ALA A 1 381 ? 0.248 10.455 -45.570 1.00 66.19 381 ALA A CA 1
ATOM 2901 C C . ALA A 1 381 ? 0.121 9.059 -46.212 1.00 66.19 381 ALA A C 1
ATOM 2903 O O . ALA A 1 381 ? -0.178 8.092 -45.515 1.00 66.19 381 ALA A O 1
ATOM 2904 N N . ASP A 1 382 ? 0.311 8.952 -47.532 1.00 75.94 382 ASP A N 1
ATOM 2905 C CA . ASP A 1 382 ? 0.196 7.689 -48.258 1.00 75.94 382 ASP A CA 1
ATOM 2906 C C . ASP A 1 382 ? 1.506 6.897 -48.138 1.00 75.94 382 ASP A C 1
ATOM 2908 O O . ASP A 1 382 ? 2.556 7.327 -48.620 1.00 75.94 382 ASP A O 1
ATOM 2912 N N . HIS A 1 383 ? 1.430 5.709 -47.535 1.00 79.50 383 HIS A N 1
ATOM 2913 C CA . HIS A 1 383 ? 2.556 4.779 -47.376 1.00 79.50 383 HIS A CA 1
ATOM 2914 C C . HIS A 1 383 ? 3.056 4.170 -48.700 1.00 79.50 383 HIS A C 1
ATOM 2916 O O . HIS A 1 383 ? 3.912 3.296 -48.692 1.00 79.50 383 HIS A O 1
ATOM 2922 N N . ARG A 1 384 ? 2.483 4.548 -49.851 1.00 74.38 384 ARG A N 1
ATOM 2923 C CA . ARG A 1 384 ? 3.060 4.259 -51.176 1.00 74.38 384 ARG A CA 1
ATOM 2924 C C . ARG A 1 384 ? 4.159 5.242 -51.574 1.00 74.38 384 ARG A C 1
ATOM 2926 O O . ARG A 1 384 ? 4.944 4.925 -52.462 1.00 74.38 384 ARG A O 1
ATOM 2933 N N . ILE A 1 385 ? 4.125 6.443 -51.002 1.00 70.56 385 ILE A N 1
ATOM 2934 C CA . ILE A 1 385 ? 4.999 7.574 -51.341 1.00 70.56 385 ILE A CA 1
ATOM 2935 C C . ILE A 1 385 ? 6.048 7.775 -50.237 1.00 70.56 385 ILE A C 1
ATOM 2937 O O . ILE A 1 385 ? 7.188 8.119 -50.537 1.00 70.56 385 ILE A O 1
ATOM 2941 N N . LEU A 1 386 ? 5.641 7.559 -48.980 1.00 62.56 386 LEU A N 1
ATOM 2942 C CA . LEU A 1 386 ? 6.499 7.407 -47.798 1.00 62.56 386 LEU A CA 1
ATOM 2943 C C . LEU A 1 386 ? 7.177 6.037 -47.784 1.00 62.56 386 LEU A C 1
ATOM 2945 O O . LEU A 1 386 ? 8.364 5.994 -47.391 1.00 62.56 386 LEU A O 1
#

Secondary structure (DSSP, 8-state):
-HHHHHHHHHHHHHHHHHIIIIIISSSPP---HHHHTTS-HHHHHH-HHHHHHHHHHHHHHHHHHHHHHHHHHHHHHHHHHHHHHHHHHHHHHHHHHTS-HHHHHHS-HHHHHHIIIIIHHHHHIIIIIIHHHHHHHHHHHHHHHHHHHHH-HHHHHHHHHHHHHHHHHHHHHHHHHHHHHHHHHHHHHHHHHHHHHHHHTHHHHHHTT-HHHHHHHHHHHHHHHHHHHHHHHHHHHHHHHHHHHHHHHHHHHHHHHHHHHHHHHHHHHHHHHHHS-HHHHHHHHHHHT--STT--HHHHHHHHHHHHHHHHHHHHHHHHHHHHTT-HHHHHHTT--HHHHHHHHHHHHHHHHHHHHHHH---TTHHHHHHHHHHHHH----TTT-

pLDDT: mean 83.06, std 12.23, range [45.25, 97.81]